Protein AF-A0A9P6WXH2-F1 (afdb_monomer)

pLDDT: mean 89.97, std 12.22, range [22.55, 98.75]

Structure (mmCIF, N/CA/C/O backbone):
data_AF-A0A9P6WXH2-F1
#
_entry.id   AF-A0A9P6WXH2-F1
#
loop_
_atom_site.group_PDB
_atom_site.id
_atom_site.type_symbol
_atom_site.label_atom_id
_atom_site.label_alt_id
_atom_site.label_comp_id
_atom_site.label_asym_id
_atom_site.label_entity_id
_atom_site.label_seq_id
_atom_site.pdbx_PDB_ins_code
_atom_site.Cartn_x
_atom_site.Cartn_y
_atom_site.Cartn_z
_atom_site.occupancy
_atom_site.B_iso_or_equiv
_atom_site.auth_seq_id
_atom_site.auth_comp_id
_atom_site.auth_asym_id
_atom_site.auth_atom_id
_atom_site.pdbx_PDB_model_num
ATOM 1 N N . MET A 1 1 ? 10.884 16.608 -4.562 1.00 63.69 1 MET A N 1
ATOM 2 C CA . MET A 1 1 ? 10.805 18.083 -4.634 1.00 63.69 1 MET A CA 1
ATOM 3 C C . MET A 1 1 ? 11.930 18.767 -3.864 1.00 63.69 1 MET A C 1
ATOM 5 O O . MET A 1 1 ? 12.340 19.828 -4.298 1.00 63.69 1 MET A O 1
ATOM 9 N N . ASP A 1 2 ? 12.508 18.170 -2.813 1.00 64.38 2 ASP A N 1
ATOM 10 C CA . ASP A 1 2 ? 13.521 18.822 -1.950 1.00 64.38 2 ASP A CA 1
ATOM 11 C C . ASP A 1 2 ? 14.829 19.263 -2.642 1.00 64.38 2 ASP A C 1
ATOM 13 O O . ASP A 1 2 ? 15.630 19.972 -2.047 1.00 64.38 2 ASP A O 1
ATOM 17 N N . LYS A 1 3 ? 15.060 18.859 -3.898 1.00 72.31 3 LYS A N 1
ATOM 18 C CA . LYS A 1 3 ? 16.196 19.318 -4.719 1.00 72.31 3 LYS A CA 1
ATOM 19 C C . LYS A 1 3 ? 15.863 20.528 -5.602 1.00 72.31 3 LYS A C 1
ATOM 21 O O . LYS A 1 3 ? 16.737 21.017 -6.312 1.00 72.31 3 LYS A O 1
ATOM 26 N N . TRP A 1 4 ? 14.610 20.982 -5.611 1.00 80.88 4 TRP A N 1
ATOM 27 C CA . TRP A 1 4 ? 14.184 22.122 -6.414 1.00 80.88 4 TRP A CA 1
ATOM 28 C C . TRP A 1 4 ? 14.569 23.417 -5.700 1.00 80.88 4 TRP A C 1
ATOM 30 O O . TRP A 1 4 ? 13.954 23.785 -4.700 1.00 80.88 4 TRP A O 1
ATOM 40 N N . LYS A 1 5 ? 15.613 24.089 -6.202 1.00 83.69 5 LYS A N 1
ATOM 41 C CA . LYS A 1 5 ? 16.224 25.270 -5.565 1.00 83.69 5 LYS A CA 1
ATOM 42 C C . LYS A 1 5 ? 15.228 26.391 -5.264 1.00 83.69 5 LYS A C 1
ATOM 44 O O . LYS A 1 5 ? 15.353 27.036 -4.234 1.00 83.69 5 LYS A O 1
ATOM 49 N N . VAL A 1 6 ? 14.185 26.535 -6.084 1.00 84.12 6 VAL A N 1
ATOM 50 C CA . VAL A 1 6 ? 13.096 27.510 -5.891 1.00 84.12 6 VAL A CA 1
ATOM 51 C C . VAL A 1 6 ? 12.465 27.419 -4.498 1.00 84.12 6 VAL A C 1
ATOM 53 O O . VAL A 1 6 ? 12.135 28.447 -3.912 1.00 84.12 6 VAL A O 1
ATOM 56 N N . LEU A 1 7 ? 12.340 26.211 -3.933 1.00 83.06 7 LEU A N 1
ATOM 57 C CA . LEU A 1 7 ? 11.794 26.034 -2.584 1.00 83.06 7 LEU A CA 1
ATOM 58 C C . LEU A 1 7 ? 12.705 26.620 -1.499 1.00 83.06 7 LEU A C 1
ATOM 60 O O . LEU A 1 7 ? 12.206 27.078 -0.477 1.00 83.06 7 LEU A O 1
ATOM 64 N N . ALA A 1 8 ? 14.022 26.598 -1.712 1.00 84.25 8 ALA A N 1
ATOM 65 C CA . ALA A 1 8 ? 15.001 27.161 -0.787 1.00 84.25 8 ALA A CA 1
ATOM 66 C C . ALA A 1 8 ? 15.174 28.673 -0.995 1.00 84.25 8 ALA A C 1
ATOM 68 O O . ALA A 1 8 ? 15.213 29.427 -0.026 1.00 84.25 8 ALA A O 1
ATOM 69 N N . ASP A 1 9 ? 15.230 29.112 -2.253 1.00 85.19 9 ASP A N 1
ATOM 70 C CA . ASP A 1 9 ? 15.485 30.507 -2.625 1.00 85.19 9 ASP A CA 1
ATOM 71 C C . ASP A 1 9 ? 14.237 31.394 -2.481 1.00 85.19 9 ASP A C 1
ATOM 73 O O . ASP A 1 9 ? 14.328 32.623 -2.478 1.00 85.19 9 ASP A O 1
ATOM 77 N N . GLY A 1 10 ? 13.050 30.790 -2.372 1.00 85.50 10 GLY A N 1
ATOM 78 C CA . GLY A 1 10 ? 11.788 31.507 -2.209 1.00 85.50 10 GLY A CA 1
ATOM 79 C C . GLY A 1 10 ? 11.237 32.117 -3.501 1.00 85.50 10 GLY A C 1
ATOM 80 O O . GLY A 1 10 ? 10.142 32.672 -3.478 1.00 85.50 10 GLY A O 1
ATOM 81 N N . LYS A 1 11 ? 11.975 32.041 -4.610 1.00 87.19 11 LYS A N 1
ATOM 82 C CA . LYS A 1 11 ? 11.585 32.534 -5.935 1.00 87.19 11 LYS A CA 1
ATOM 83 C C . LYS A 1 11 ? 12.395 31.844 -7.022 1.00 87.19 11 LYS A C 1
ATOM 85 O O . LYS A 1 11 ? 13.459 31.286 -6.758 1.00 87.19 11 LYS A O 1
ATOM 90 N N . PHE A 1 12 ? 11.905 31.907 -8.250 1.00 86.50 12 PHE A N 1
ATOM 91 C CA . PHE A 1 12 ? 12.663 31.489 -9.413 1.00 86.50 12 PHE A CA 1
ATOM 92 C C . PHE A 1 12 ? 13.693 32.561 -9.779 1.00 86.50 12 PHE A C 1
ATOM 94 O O . PHE A 1 12 ? 13.367 33.733 -9.963 1.00 86.50 12 PHE A O 1
ATOM 101 N N . ILE A 1 13 ? 14.956 32.155 -9.875 1.00 80.06 13 ILE A N 1
ATOM 102 C CA . ILE A 1 13 ? 16.053 33.010 -10.325 1.00 80.06 13 ILE A CA 1
ATOM 103 C C . ILE A 1 13 ? 16.561 32.408 -11.630 1.00 80.06 13 ILE A C 1
ATOM 105 O O . ILE A 1 13 ? 17.185 31.352 -11.626 1.00 80.06 13 ILE A O 1
ATOM 109 N N . SER A 1 14 ? 16.274 33.069 -12.753 1.00 70.19 14 SER A N 1
ATOM 110 C CA . SER A 1 14 ? 16.854 32.666 -14.033 1.00 70.19 14 SER A CA 1
ATOM 111 C C . SER A 1 14 ? 18.334 33.046 -14.071 1.00 70.19 14 SER A C 1
ATOM 113 O O . SER A 1 14 ? 18.669 34.227 -13.959 1.00 70.19 14 SER A O 1
ATOM 115 N N . ASP A 1 15 ? 19.207 32.072 -14.325 1.00 64.25 15 ASP A N 1
ATOM 116 C CA . ASP A 1 15 ? 20.638 32.302 -14.566 1.00 64.25 15 ASP A CA 1
ATOM 117 C C . ASP A 1 15 ? 20.914 33.064 -15.885 1.00 64.25 15 ASP A C 1
ATOM 119 O O . ASP A 1 15 ? 22.051 33.438 -16.159 1.00 64.25 15 ASP A O 1
ATOM 123 N N . ASN A 1 16 ? 19.896 33.317 -16.724 1.00 56.16 16 ASN A N 1
ATOM 124 C CA . ASN A 1 16 ? 20.048 34.035 -17.994 1.00 56.16 16 ASN A CA 1
ATOM 125 C C . ASN A 1 16 ? 18.786 34.829 -18.370 1.00 56.16 16 ASN A C 1
ATOM 127 O O . ASN A 1 16 ? 17.739 34.250 -18.667 1.00 56.16 16 ASN A O 1
ATOM 131 N N . LYS A 1 17 ? 18.891 36.164 -18.405 1.00 54.22 17 LYS A N 1
ATOM 132 C CA . LYS A 1 17 ? 17.772 37.078 -18.717 1.00 54.22 17 LYS A CA 1
ATOM 133 C C . LYS A 1 17 ? 17.359 37.101 -20.201 1.00 54.22 17 LYS A C 1
ATOM 135 O O . LYS A 1 17 ? 16.271 37.578 -20.495 1.00 54.22 17 LYS A O 1
ATOM 140 N N . ASP A 1 18 ? 18.165 36.531 -21.103 1.00 55.00 18 ASP A N 1
ATOM 141 C CA . ASP A 1 18 ? 18.006 36.662 -22.568 1.00 55.00 18 ASP A CA 1
ATOM 142 C C . ASP A 1 18 ? 17.501 35.396 -23.294 1.00 55.00 18 ASP A C 1
ATOM 144 O O . ASP A 1 18 ? 17.626 35.263 -24.514 1.00 55.00 18 ASP A O 1
ATOM 148 N N . LYS A 1 19 ? 16.931 34.424 -22.575 1.00 55.50 19 LYS A N 1
ATOM 149 C CA . LYS A 1 19 ? 16.445 33.175 -23.183 1.00 55.50 19 LYS A CA 1
ATOM 150 C C . LYS A 1 19 ? 15.173 33.400 -24.015 1.00 55.50 19 LYS A C 1
ATOM 152 O O . LYS A 1 19 ? 14.189 33.962 -23.536 1.00 55.50 19 LYS A O 1
ATOM 157 N N . LYS A 1 20 ? 15.172 32.914 -25.266 1.00 57.19 20 LYS A N 1
ATOM 158 C CA . LYS A 1 20 ? 13.963 32.834 -26.112 1.00 57.19 20 LYS A CA 1
ATOM 159 C C . LYS A 1 20 ? 12.905 31.966 -25.418 1.00 57.19 20 LYS A C 1
ATOM 161 O O . LYS A 1 20 ? 13.238 31.152 -24.562 1.00 57.19 20 LYS A O 1
ATOM 166 N N . LYS A 1 21 ? 11.635 32.072 -25.834 1.00 53.03 21 LYS A N 1
ATOM 167 C CA . LYS A 1 21 ? 10.510 31.291 -25.273 1.00 53.03 21 LYS A CA 1
ATOM 168 C C . LYS A 1 21 ? 10.791 29.774 -25.184 1.00 53.03 21 LYS A C 1
ATOM 170 O O . LYS A 1 21 ? 10.276 29.130 -24.282 1.00 53.03 21 LYS A O 1
ATOM 175 N N . LEU A 1 22 ? 11.642 29.246 -26.070 1.00 51.91 22 LEU A N 1
ATOM 176 C CA . LEU A 1 22 ? 12.053 27.840 -26.123 1.00 51.91 22 LEU A CA 1
ATOM 177 C C . LEU A 1 22 ? 13.120 27.420 -25.094 1.00 51.91 22 LEU A C 1
ATOM 179 O O . LEU A 1 22 ? 13.263 26.232 -24.853 1.00 51.91 22 LEU A O 1
ATOM 183 N N . ASP A 1 23 ? 13.869 28.340 -24.485 1.00 63.56 23 ASP A N 1
ATOM 184 C CA . ASP A 1 23 ? 14.981 27.989 -23.581 1.00 63.56 23 ASP A CA 1
ATOM 185 C C . ASP A 1 23 ? 14.606 28.106 -22.093 1.00 63.56 23 ASP A C 1
ATOM 187 O O . ASP A 1 23 ? 15.475 28.000 -21.215 1.00 63.56 23 ASP A O 1
ATOM 191 N N . LYS A 1 24 ? 13.323 28.356 -21.796 1.00 73.44 24 LYS A N 1
ATOM 192 C CA . LYS A 1 24 ? 12.801 28.463 -20.429 1.00 73.44 24 LYS A CA 1
ATOM 193 C C . LYS A 1 24 ? 12.973 27.143 -19.680 1.00 73.44 24 LYS A C 1
ATOM 195 O O . LYS A 1 24 ? 12.853 26.063 -20.251 1.00 73.44 24 LYS A O 1
ATOM 200 N N . GLU A 1 25 ? 13.249 27.237 -18.384 1.00 85.75 25 GLU A N 1
ATOM 201 C CA . GLU A 1 25 ? 13.273 26.054 -17.527 1.00 85.75 25 GLU A CA 1
ATOM 202 C C . GLU A 1 25 ? 11.856 25.480 -17.418 1.00 85.75 25 GLU A C 1
ATOM 204 O O . GLU A 1 25 ? 10.899 26.223 -17.194 1.00 85.75 25 GLU A O 1
ATOM 209 N N . LEU A 1 26 ? 11.722 24.167 -17.612 1.00 88.69 26 LEU A N 1
ATOM 210 C CA . LEU A 1 26 ? 10.452 23.452 -17.544 1.00 88.69 26 LEU A CA 1
ATOM 211 C C . LEU A 1 26 ? 10.415 22.575 -16.295 1.00 88.69 26 LEU A C 1
ATOM 213 O O . LEU A 1 26 ? 11.274 21.715 -16.108 1.00 88.69 26 LEU A O 1
ATOM 217 N N . VAL A 1 27 ? 9.371 22.738 -15.487 1.00 92.19 27 VAL A N 1
ATOM 218 C CA . VAL A 1 27 ? 9.072 21.854 -14.359 1.00 92.19 27 VAL A CA 1
ATOM 219 C C . VAL A 1 27 ? 7.810 21.052 -14.659 1.00 92.19 27 VAL A C 1
ATOM 221 O O . VAL A 1 27 ? 6.730 21.602 -14.867 1.00 92.19 27 VAL A O 1
ATOM 224 N N . VAL A 1 28 ? 7.940 19.726 -14.656 1.00 93.81 28 VAL A N 1
ATOM 225 C CA . VAL A 1 28 ? 6.807 18.803 -14.780 1.00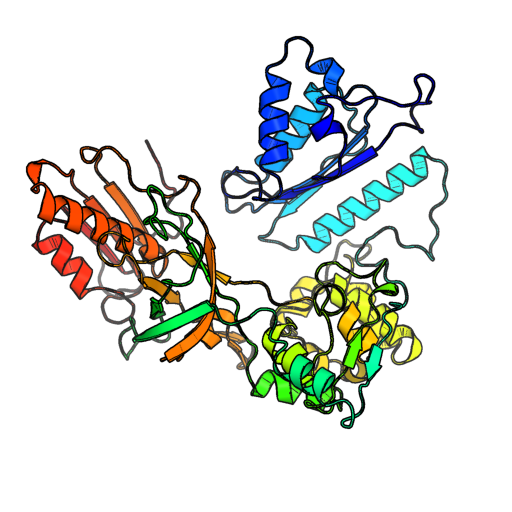 93.81 28 VAL A CA 1
ATOM 226 C C . VAL A 1 28 ? 6.462 18.257 -13.400 1.00 93.81 28 VAL A C 1
ATOM 228 O O . VAL A 1 28 ? 7.317 17.681 -12.726 1.00 93.81 28 VAL A O 1
ATOM 231 N N . ILE A 1 29 ? 5.210 18.424 -12.975 1.00 95.06 29 ILE A N 1
ATOM 232 C CA . ILE A 1 29 ? 4.739 17.990 -11.658 1.00 95.06 29 ILE A CA 1
ATOM 233 C C . ILE A 1 29 ? 3.719 16.871 -11.819 1.00 95.06 29 ILE A C 1
ATOM 235 O O . ILE A 1 29 ? 2.624 17.087 -12.324 1.00 95.06 29 ILE A O 1
ATOM 239 N N . CYS A 1 30 ? 4.063 15.684 -11.327 1.00 95.00 30 CYS A N 1
ATOM 240 C CA . CYS A 1 30 ? 3.118 14.586 -11.145 1.00 95.00 30 CYS A CA 1
ATOM 241 C C . CYS A 1 30 ? 2.781 14.492 -9.656 1.00 95.00 30 CYS A C 1
ATOM 243 O O . CYS A 1 30 ? 3.667 14.201 -8.850 1.00 95.00 30 CYS A O 1
ATOM 245 N N . THR A 1 31 ? 1.537 14.774 -9.269 1.00 96.12 31 THR A N 1
ATOM 246 C CA . THR A 1 31 ? 1.144 14.778 -7.852 1.00 96.12 31 THR A CA 1
ATOM 247 C C . THR A 1 31 ? -0.236 14.178 -7.633 1.00 96.12 31 THR A C 1
ATOM 249 O O . THR A 1 31 ? -1.100 14.251 -8.501 1.00 96.12 31 THR A O 1
ATOM 252 N N . ALA A 1 32 ? -0.431 13.558 -6.473 1.00 95.38 32 ALA A N 1
ATOM 253 C CA . ALA A 1 32 ? -1.692 12.946 -6.072 1.00 95.38 32 ALA A CA 1
ATOM 254 C C . ALA A 1 32 ? -2.468 13.845 -5.106 1.00 95.38 32 ALA A C 1
ATOM 256 O O . ALA A 1 32 ? -1.936 14.832 -4.606 1.00 95.38 32 ALA A O 1
ATOM 257 N N . THR A 1 33 ? -3.711 13.487 -4.798 1.00 93.44 33 THR A N 1
ATOM 258 C CA . THR A 1 33 ? -4.472 14.099 -3.701 1.00 93.44 33 THR A CA 1
ATOM 259 C C . THR A 1 33 ? -4.957 13.042 -2.710 1.00 93.44 33 THR A C 1
ATOM 261 O O . THR A 1 33 ? -5.355 11.948 -3.105 1.00 93.44 33 THR A O 1
ATOM 264 N N . TYR A 1 34 ? -4.924 13.376 -1.419 1.00 88.50 34 TYR A N 1
ATOM 265 C CA . TYR A 1 34 ? -5.387 12.531 -0.318 1.00 88.50 34 TYR A CA 1
ATOM 266 C C . TYR A 1 34 ? -6.392 13.326 0.512 1.00 88.50 34 TYR A C 1
ATOM 268 O O . TYR A 1 34 ? -6.006 14.239 1.230 1.00 88.50 34 TYR A O 1
ATOM 276 N N . ASN A 1 35 ? -7.692 13.034 0.396 1.00 84.12 35 ASN A N 1
ATOM 277 C CA . ASN A 1 35 ? -8.758 13.814 1.050 1.00 84.12 35 ASN A CA 1
ATOM 278 C C . ASN A 1 35 ? -8.672 15.331 0.777 1.00 84.12 35 ASN A C 1
ATOM 280 O O . ASN A 1 35 ? -8.994 16.149 1.631 1.00 84.12 35 ASN A O 1
ATOM 284 N N . GLY A 1 36 ? -8.223 15.716 -0.420 1.00 87.56 36 GLY A N 1
ATOM 285 C CA . GLY A 1 36 ? -8.014 17.115 -0.798 1.00 87.56 36 GLY A CA 1
ATOM 286 C C . GLY A 1 36 ? -6.659 17.702 -0.398 1.00 87.56 36 GLY A C 1
ATOM 287 O O . GLY A 1 36 ? -6.300 18.765 -0.900 1.00 87.56 36 GLY A O 1
ATOM 288 N N . GLN A 1 37 ? -5.893 16.990 0.429 1.00 90.31 37 GLN A N 1
ATOM 289 C CA . GLN A 1 37 ? -4.568 17.373 0.916 1.00 90.31 37 GLN A CA 1
ATOM 290 C C . GLN A 1 37 ? -3.447 16.851 -0.003 1.00 90.31 37 GLN A C 1
ATOM 292 O O . GLN A 1 37 ? -3.678 15.922 -0.797 1.00 90.31 37 GLN A O 1
ATOM 297 N N . PRO A 1 38 ? -2.234 17.430 0.080 1.00 93.62 38 PRO A N 1
ATOM 298 C CA . PRO A 1 38 ? -1.052 16.900 -0.593 1.00 93.62 38 PRO A CA 1
ATOM 299 C C . PRO A 1 38 ? -0.629 15.524 -0.045 1.00 93.62 38 PRO A C 1
ATOM 301 O O . PRO A 1 38 ? -0.921 15.187 1.105 1.00 93.62 38 PRO A O 1
ATOM 304 N N . PRO A 1 39 ? 0.119 14.720 -0.828 1.00 91.75 39 PRO A N 1
ATOM 305 C CA . PRO A 1 39 ? 0.898 13.619 -0.267 1.00 91.75 39 PRO A CA 1
ATOM 306 C C . PRO A 1 39 ? 1.939 14.143 0.731 1.00 91.75 39 PRO A C 1
ATOM 308 O O . PRO A 1 39 ? 2.455 15.245 0.554 1.00 91.75 39 PRO A O 1
ATOM 311 N N . ASP A 1 40 ? 2.334 13.312 1.702 1.00 87.12 40 ASP A N 1
ATOM 312 C CA . ASP A 1 40 ? 3.352 13.632 2.722 1.00 87.12 40 ASP A CA 1
ATOM 313 C C . ASP A 1 40 ? 4.623 14.250 2.104 1.00 87.12 40 ASP A C 1
ATOM 315 O O . ASP A 1 40 ? 5.147 15.258 2.567 1.00 87.12 40 ASP A O 1
ATOM 319 N N . SER A 1 41 ? 5.092 13.694 0.982 1.00 89.25 41 SER A N 1
ATOM 320 C CA . SER A 1 41 ? 6.286 14.170 0.271 1.00 89.25 41 SER A CA 1
ATOM 321 C C . SER A 1 41 ? 6.148 15.554 -0.382 1.00 89.25 41 SER A C 1
ATOM 323 O O . SER A 1 41 ? 7.143 16.084 -0.876 1.00 89.25 41 SER A O 1
ATOM 325 N N . ALA A 1 42 ? 4.938 16.112 -0.458 1.00 92.75 42 ALA A N 1
ATOM 326 C CA . ALA A 1 42 ? 4.645 17.405 -1.075 1.00 92.75 42 ALA A CA 1
ATOM 327 C C . ALA A 1 42 ? 4.139 18.459 -0.075 1.00 92.75 42 ALA A C 1
ATOM 329 O O . ALA A 1 42 ? 3.869 19.580 -0.489 1.00 92.75 42 ALA A O 1
ATOM 330 N N . GLU A 1 43 ? 4.066 18.162 1.225 1.00 90.38 43 GLU A N 1
ATOM 331 C CA . GLU A 1 43 ? 3.590 19.119 2.241 1.00 90.38 43 GLU A CA 1
ATOM 332 C C . GLU A 1 43 ? 4.407 20.410 2.276 1.00 90.38 43 GLU A C 1
ATOM 334 O O . GLU A 1 43 ? 3.854 21.504 2.314 1.00 90.38 43 GLU A O 1
ATOM 339 N N . LYS A 1 44 ? 5.739 20.302 2.202 1.00 91.56 44 LYS A N 1
ATOM 340 C CA . LYS A 1 44 ? 6.611 21.485 2.146 1.00 91.56 44 LYS A CA 1
ATOM 341 C C . LYS A 1 44 ? 6.327 22.345 0.918 1.00 91.56 44 LYS A C 1
ATOM 343 O O . LYS A 1 44 ? 6.438 23.563 0.985 1.00 91.56 44 LYS A O 1
ATOM 348 N N . PHE A 1 45 ? 5.995 21.708 -0.204 1.00 94.56 45 PHE A N 1
ATOM 349 C CA . PHE A 1 45 ? 5.657 22.418 -1.430 1.00 94.56 45 PHE A CA 1
ATOM 350 C C . PHE A 1 45 ? 4.283 23.082 -1.325 1.00 94.56 45 PHE A C 1
ATOM 352 O O . PHE A 1 45 ? 4.142 24.232 -1.719 1.00 94.56 45 PHE A O 1
ATOM 359 N N . ASP A 1 46 ? 3.303 22.405 -0.733 1.00 95.12 46 ASP A N 1
ATOM 360 C CA . ASP A 1 46 ? 1.988 22.983 -0.461 1.00 95.12 46 ASP A CA 1
ATOM 361 C C . ASP A 1 46 ? 2.085 24.221 0.447 1.00 95.12 46 ASP A C 1
ATOM 363 O O . ASP A 1 46 ? 1.601 25.295 0.096 1.00 95.12 46 ASP A O 1
ATOM 367 N N . ALA A 1 47 ? 2.834 24.111 1.549 1.00 93.88 47 ALA A N 1
ATOM 368 C CA . ALA A 1 47 ? 3.102 25.228 2.452 1.00 93.88 47 ALA A CA 1
ATOM 369 C C . ALA A 1 47 ? 3.853 26.380 1.762 1.00 93.88 47 ALA A C 1
ATOM 371 O O . ALA A 1 47 ? 3.591 27.550 2.045 1.00 93.88 47 ALA A O 1
ATOM 372 N N . PHE A 1 48 ? 4.776 26.064 0.845 1.00 94.56 48 PHE A N 1
ATOM 373 C CA . PHE A 1 48 ? 5.436 27.063 0.009 1.00 94.56 48 PHE A CA 1
ATOM 374 C C . PHE A 1 48 ? 4.420 27.809 -0.862 1.00 94.56 48 PHE A C 1
ATOM 376 O O . PHE A 1 48 ? 4.410 29.037 -0.830 1.00 94.56 48 PHE A O 1
ATOM 383 N N . LEU A 1 49 ? 3.541 27.100 -1.581 1.00 95.69 49 LEU A N 1
ATOM 384 C CA . LEU A 1 49 ? 2.506 27.729 -2.409 1.00 95.69 49 LEU A CA 1
ATOM 385 C C . LEU A 1 49 ? 1.618 28.655 -1.565 1.00 95.69 49 LEU A C 1
ATOM 387 O O . LEU A 1 49 ? 1.471 29.826 -1.904 1.00 95.69 49 LEU A O 1
ATOM 391 N N . ASP A 1 50 ? 1.125 28.181 -0.418 1.00 95.44 50 ASP A N 1
ATOM 392 C CA . ASP A 1 50 ? 0.277 28.978 0.482 1.00 95.44 50 ASP A CA 1
ATOM 393 C C . ASP A 1 50 ? 0.998 30.192 1.076 1.00 95.44 50 ASP A C 1
ATOM 395 O O . ASP A 1 50 ? 0.396 31.240 1.321 1.00 95.44 50 ASP A O 1
ATOM 399 N N . SER A 1 51 ? 2.295 30.070 1.361 1.00 95.50 51 SER A N 1
ATOM 400 C CA . SER A 1 51 ? 3.104 31.202 1.808 1.00 95.50 51 SER A CA 1
ATOM 401 C C . SER A 1 51 ? 3.272 32.231 0.696 1.00 95.50 51 SER A C 1
ATOM 403 O O . SER A 1 51 ? 3.107 33.418 0.954 1.00 95.50 51 SER A O 1
ATOM 405 N N . LYS A 1 52 ? 3.590 31.788 -0.525 1.00 95.06 52 LYS A N 1
ATOM 406 C CA . LYS A 1 52 ? 3.909 32.676 -1.647 1.00 95.06 52 LYS A CA 1
ATOM 407 C C . LYS A 1 52 ? 2.694 33.384 -2.218 1.00 95.06 52 LYS A C 1
ATOM 409 O O . LYS A 1 52 ? 2.790 34.562 -2.530 1.00 95.06 52 LYS A O 1
ATOM 414 N N . MET A 1 53 ? 1.537 32.729 -2.232 1.00 95.12 53 MET A N 1
ATOM 415 C CA . MET A 1 53 ? 0.268 33.347 -2.628 1.00 95.12 53 MET A CA 1
ATOM 416 C C . MET A 1 53 ? -0.166 34.518 -1.731 1.00 95.12 53 MET A C 1
ATOM 418 O O . MET A 1 53 ? -1.047 35.282 -2.111 1.00 95.12 53 MET A O 1
ATOM 422 N N . ARG A 1 54 ? 0.420 34.665 -0.535 1.00 95.94 54 ARG A N 1
ATOM 423 C CA . ARG A 1 54 ? 0.129 35.767 0.396 1.00 95.94 54 ARG A CA 1
ATOM 424 C C . ARG A 1 54 ? 1.065 36.969 0.242 1.00 95.94 54 ARG A C 1
ATOM 426 O O . ARG A 1 54 ? 0.899 37.938 0.976 1.00 95.94 54 ARG A O 1
ATOM 433 N N . GLU A 1 55 ? 2.053 36.905 -0.648 1.00 94.69 55 GLU A N 1
ATOM 434 C CA . GLU A 1 55 ? 2.993 38.004 -0.887 1.00 94.69 55 GLU A CA 1
ATOM 435 C C . GLU A 1 55 ? 2.400 39.033 -1.872 1.00 94.69 55 GLU A C 1
ATOM 437 O O . GLU A 1 55 ? 1.689 38.674 -2.812 1.00 94.69 55 GLU A O 1
ATOM 442 N N . ASP A 1 56 ? 2.693 40.323 -1.675 1.00 89.88 56 ASP A N 1
ATOM 443 C CA . ASP A 1 56 ? 2.114 41.408 -2.490 1.00 89.88 56 ASP A CA 1
ATOM 444 C C . ASP A 1 56 ? 2.553 41.355 -3.969 1.00 89.88 56 ASP A C 1
ATOM 446 O O . ASP A 1 56 ? 1.788 41.732 -4.850 1.00 89.88 56 ASP A O 1
ATOM 450 N N . ASP A 1 57 ? 3.763 40.854 -4.247 1.00 90.19 57 ASP A N 1
ATOM 451 C CA . ASP A 1 57 ? 4.360 40.731 -5.593 1.00 90.19 57 ASP A CA 1
ATOM 452 C C . ASP A 1 57 ? 4.425 39.262 -6.060 1.00 90.19 57 ASP A C 1
ATOM 454 O O . ASP A 1 57 ? 5.382 38.812 -6.697 1.00 90.19 57 ASP A O 1
ATOM 458 N N . HIS A 1 58 ? 3.429 38.461 -5.666 1.00 92.31 58 HIS A N 1
ATOM 459 C CA . HIS A 1 58 ? 3.459 37.013 -5.871 1.00 92.31 58 HIS A CA 1
ATOM 460 C C . HIS A 1 58 ? 3.495 36.606 -7.351 1.00 92.31 58 HIS A C 1
ATOM 462 O O . HIS A 1 58 ? 4.138 35.615 -7.695 1.00 92.31 58 HIS A O 1
ATOM 468 N N . GLU A 1 59 ? 2.891 37.405 -8.231 1.00 93.44 59 GLU A N 1
ATOM 469 C CA . GLU A 1 59 ? 2.860 37.206 -9.686 1.00 93.44 59 GLU A CA 1
ATOM 470 C C . GLU A 1 59 ? 4.240 37.216 -10.358 1.00 93.44 59 GLU A C 1
ATOM 472 O O . GLU A 1 59 ? 4.370 36.766 -11.494 1.00 93.44 59 GLU A O 1
ATOM 477 N N . ASN A 1 60 ? 5.281 37.689 -9.666 1.00 90.94 60 ASN A N 1
ATOM 478 C CA . ASN A 1 60 ? 6.649 37.718 -10.177 1.00 90.94 60 ASN A CA 1
ATOM 479 C C . ASN A 1 60 ? 7.561 36.636 -9.581 1.00 90.94 60 ASN A C 1
ATOM 481 O O . ASN A 1 60 ? 8.732 36.533 -9.962 1.00 90.94 60 ASN A O 1
ATOM 485 N N . ILE A 1 61 ? 7.047 35.799 -8.674 1.00 92.38 61 ILE A N 1
ATOM 486 C CA . ILE A 1 61 ? 7.847 34.807 -7.942 1.00 92.38 61 ILE A CA 1
ATOM 487 C C . ILE A 1 61 ? 8.387 33.718 -8.870 1.00 92.38 61 ILE A C 1
ATOM 489 O O . ILE A 1 61 ? 9.523 33.280 -8.686 1.00 92.38 61 ILE A O 1
ATOM 493 N N . LEU A 1 62 ? 7.605 33.271 -9.854 1.00 93.19 62 LEU A N 1
ATOM 494 C CA . LEU A 1 62 ? 7.954 32.188 -10.781 1.00 93.19 62 LEU A CA 1
ATOM 495 C C . LEU A 1 62 ? 8.064 32.655 -12.240 1.00 93.19 62 LEU A C 1
ATOM 497 O O . LEU A 1 62 ? 8.098 31.830 -13.157 1.00 93.19 62 LEU A O 1
ATOM 501 N N . THR A 1 63 ? 8.164 33.964 -12.475 1.00 91.00 63 THR A N 1
ATOM 502 C CA . THR A 1 63 ? 8.302 34.527 -13.823 1.00 91.00 63 THR A CA 1
ATOM 503 C C . THR A 1 63 ? 9.515 33.955 -14.551 1.00 91.00 63 THR A C 1
ATOM 505 O O . THR A 1 63 ? 10.644 33.998 -14.070 1.00 91.00 63 THR A O 1
ATOM 508 N N . GLY A 1 64 ? 9.284 33.444 -15.762 1.00 86.38 64 GLY A N 1
ATOM 509 C CA . GLY A 1 64 ? 10.315 32.811 -16.592 1.00 86.38 64 GLY A CA 1
ATOM 510 C C . GLY A 1 64 ? 10.365 31.285 -16.479 1.00 86.38 64 GLY A C 1
ATOM 511 O O . GLY A 1 64 ? 11.018 30.649 -17.307 1.00 86.38 64 GLY A O 1
ATOM 512 N N . LEU A 1 65 ? 9.626 30.701 -15.534 1.00 91.19 65 LEU A N 1
ATOM 513 C CA . LEU A 1 65 ? 9.415 29.262 -15.432 1.00 91.19 65 LEU A CA 1
ATOM 514 C C . LEU A 1 65 ? 8.299 28.812 -16.383 1.00 91.19 65 LEU A C 1
ATOM 516 O O . LEU A 1 65 ? 7.286 29.495 -16.532 1.00 91.19 65 LEU A O 1
ATOM 520 N N . SER A 1 66 ? 8.465 27.650 -17.007 1.00 92.50 66 SER A N 1
ATOM 521 C CA . SER A 1 66 ? 7.386 26.931 -17.686 1.00 92.50 66 SER A CA 1
ATOM 522 C C . SER A 1 66 ? 6.981 25.704 -16.877 1.00 92.50 66 SER A C 1
ATOM 524 O O . SER A 1 66 ? 7.826 25.083 -16.228 1.00 92.50 66 SER A O 1
ATOM 526 N N . TYR A 1 67 ? 5.705 25.323 -16.910 1.00 95.12 67 TYR A N 1
ATOM 527 C CA . TYR A 1 67 ? 5.236 24.165 -16.151 1.00 95.12 67 TYR A CA 1
ATOM 528 C C . TYR A 1 67 ? 4.204 23.304 -16.885 1.00 95.12 67 TYR A C 1
ATOM 530 O O . TYR A 1 67 ? 3.493 23.763 -17.781 1.00 95.12 67 TYR A O 1
ATOM 538 N N . ALA A 1 68 ? 4.113 22.043 -16.463 1.00 96.75 68 ALA A N 1
ATOM 539 C CA . ALA A 1 68 ? 3.045 21.113 -16.820 1.00 96.75 68 ALA A CA 1
ATOM 540 C C . ALA A 1 68 ? 2.683 20.250 -15.600 1.00 96.75 68 ALA A C 1
ATOM 542 O O . ALA A 1 68 ? 3.559 19.907 -14.802 1.00 96.75 68 ALA A O 1
ATOM 543 N N . VAL A 1 69 ? 1.403 19.900 -15.443 1.00 97.81 69 VAL A N 1
ATOM 544 C CA . VAL A 1 69 ? 0.912 19.124 -14.290 1.00 97.81 69 VAL A CA 1
ATOM 545 C C . VAL A 1 69 ? 0.175 17.877 -14.759 1.00 97.81 69 VAL A C 1
ATOM 547 O O . VAL A 1 69 ? -0.696 17.957 -15.620 1.00 97.81 69 VAL A O 1
ATOM 550 N N . PHE A 1 70 ? 0.470 16.735 -14.147 1.00 97.88 70 PHE A N 1
ATOM 551 C CA . PHE A 1 70 ? -0.363 15.541 -14.223 1.00 97.88 70 PHE A CA 1
ATOM 552 C C . PHE A 1 70 ? -0.869 15.188 -12.823 1.00 97.88 70 PHE A C 1
ATOM 554 O O . PHE A 1 70 ? -0.087 14.975 -11.893 1.00 97.88 70 PHE A O 1
ATOM 561 N N . GLY A 1 71 ? -2.186 15.164 -12.659 1.00 97.44 71 GLY A N 1
ATOM 562 C CA . GLY A 1 71 ? -2.831 14.929 -11.378 1.00 97.44 71 GLY A CA 1
ATOM 563 C C . GLY A 1 71 ? -3.312 13.491 -11.211 1.00 97.44 71 GLY A C 1
ATOM 564 O O . GLY A 1 71 ? -3.925 12.927 -12.114 1.00 97.44 71 GLY A O 1
ATOM 565 N N . LEU A 1 72 ? -3.079 12.898 -10.041 1.00 96.69 72 LEU A N 1
ATOM 566 C CA . LEU A 1 72 ? -3.577 11.572 -9.675 1.00 96.69 72 LEU A CA 1
ATOM 567 C C . LEU A 1 72 ? -4.726 11.729 -8.666 1.00 96.69 72 LEU A C 1
ATOM 569 O O . LEU A 1 72 ? -4.524 12.195 -7.541 1.00 96.69 72 LEU A O 1
ATOM 573 N N . GLY A 1 73 ? -5.935 11.334 -9.062 1.00 94.94 73 GLY A N 1
ATOM 574 C CA . GLY A 1 73 ? -7.146 11.446 -8.252 1.00 94.94 73 GLY A CA 1
ATOM 575 C C . GLY A 1 73 ? -8.018 10.195 -8.320 1.00 94.94 73 GLY A C 1
ATOM 576 O O . GLY A 1 73 ? -7.666 9.195 -8.940 1.00 94.94 73 GLY A O 1
ATOM 577 N N . ASN A 1 74 ? -9.172 10.244 -7.658 1.00 92.31 74 ASN A N 1
ATOM 578 C CA . ASN A 1 74 ? -10.185 9.191 -7.712 1.00 92.31 74 ASN A CA 1
ATOM 579 C C . ASN A 1 74 ? -11.587 9.825 -7.689 1.00 92.31 74 ASN A C 1
ATOM 581 O O . ASN A 1 74 ? -11.910 10.548 -6.743 1.00 92.31 74 ASN A O 1
ATOM 585 N N . LYS A 1 75 ? -12.403 9.587 -8.727 1.00 92.56 75 LYS A N 1
ATOM 586 C CA . LYS A 1 75 ? -13.726 10.231 -8.885 1.00 92.56 75 LYS A CA 1
ATOM 587 C C . LYS A 1 75 ? -14.761 9.821 -7.839 1.00 92.56 75 LYS A C 1
ATOM 589 O O . LYS A 1 75 ? -15.763 10.514 -7.680 1.00 92.56 75 LYS A O 1
ATOM 594 N N . ASN A 1 76 ? -14.500 8.759 -7.081 1.00 88.00 76 ASN A N 1
ATOM 595 C CA . ASN A 1 76 ? -15.335 8.380 -5.943 1.00 88.00 76 ASN A CA 1
ATOM 596 C C . ASN A 1 76 ? -15.242 9.382 -4.775 1.00 88.00 76 ASN A C 1
ATOM 598 O O . ASN A 1 76 ? -16.034 9.307 -3.837 1.00 88.00 76 ASN A O 1
ATOM 602 N N . TRP A 1 77 ? -14.303 10.334 -4.823 1.00 84.94 77 TRP A N 1
ATOM 603 C CA . TRP A 1 77 ? -14.101 11.353 -3.797 1.00 84.94 77 TRP A CA 1
ATOM 604 C C . TRP A 1 77 ? -14.522 12.737 -4.293 1.00 84.94 77 TRP A C 1
ATOM 606 O O . TRP A 1 77 ? -14.186 13.145 -5.403 1.00 84.94 77 TRP A O 1
ATOM 616 N N . ARG A 1 78 ? -15.190 13.518 -3.431 1.00 88.31 78 ARG A N 1
ATOM 617 C CA . ARG A 1 78 ? -15.549 14.924 -3.726 1.00 88.31 78 ARG A CA 1
ATOM 618 C C . ARG A 1 78 ? -14.328 15.812 -3.974 1.00 88.31 78 ARG A C 1
ATOM 620 O O . ARG A 1 78 ? -14.435 16.833 -4.637 1.00 88.31 78 ARG A O 1
ATOM 627 N N . THR A 1 79 ? -13.180 15.409 -3.448 1.00 90.75 79 THR A N 1
ATOM 628 C CA . THR A 1 79 ? -11.888 16.084 -3.581 1.00 90.75 79 THR A CA 1
ATOM 629 C C . THR A 1 79 ? -11.081 15.587 -4.787 1.00 90.75 79 THR A C 1
ATOM 631 O O . THR A 1 79 ? -9.856 15.713 -4.803 1.00 90.75 79 THR A O 1
ATOM 634 N N . TYR A 1 80 ? -11.742 15.015 -5.804 1.00 95.38 80 TYR A N 1
ATOM 635 C CA . TYR A 1 80 ? -11.112 14.588 -7.056 1.00 95.38 80 TYR A CA 1
ATOM 636 C C . TYR A 1 80 ? -10.224 15.701 -7.637 1.00 95.38 80 TYR A C 1
ATOM 638 O O . TYR A 1 80 ? -10.689 16.812 -7.876 1.00 95.38 80 TYR A O 1
ATOM 646 N N . GLN A 1 81 ? -8.936 15.393 -7.829 1.00 96.44 81 GLN A N 1
ATOM 647 C CA . GLN A 1 81 ? -7.908 16.298 -8.367 1.00 96.44 81 GLN A CA 1
ATOM 648 C C . GLN A 1 81 ? -7.657 17.593 -7.569 1.00 96.44 81 GLN A C 1
ATOM 650 O O . GLN A 1 81 ? -6.928 18.459 -8.044 1.00 96.44 81 GLN A O 1
ATOM 655 N N . HIS A 1 82 ? -8.171 17.730 -6.341 1.00 96.88 82 HIS A N 1
ATOM 656 C CA . HIS A 1 82 ? -8.122 18.991 -5.589 1.00 96.88 82 HIS A CA 1
ATOM 657 C C . HIS A 1 82 ? -6.700 19.563 -5.425 1.00 96.88 82 HIS A C 1
ATOM 659 O O . HIS A 1 82 ? -6.454 20.709 -5.794 1.00 96.88 82 HIS A O 1
ATOM 665 N N . PHE A 1 83 ? -5.737 18.768 -4.936 1.00 97.31 83 PHE A N 1
ATOM 666 C CA . PHE A 1 83 ? -4.354 19.245 -4.785 1.00 97.31 83 PHE A CA 1
ATOM 667 C C . PHE A 1 83 ? -3.641 19.508 -6.133 1.00 97.31 83 PHE A C 1
ATOM 669 O O . PHE A 1 83 ? -3.065 20.583 -6.287 1.00 97.31 83 PHE A O 1
ATOM 676 N N . PRO A 1 84 ? -3.697 18.618 -7.146 1.00 97.81 84 PRO A N 1
ATOM 677 C CA . PRO A 1 84 ? -3.183 18.922 -8.488 1.00 97.81 84 PRO A CA 1
ATOM 678 C C . PRO A 1 84 ? -3.755 20.204 -9.112 1.00 97.81 84 PRO A C 1
ATOM 680 O O . PRO A 1 84 ? -3.014 20.972 -9.730 1.00 97.81 84 PRO A O 1
ATOM 683 N N . ILE A 1 85 ? -5.055 20.458 -8.924 1.00 97.81 85 ILE A N 1
ATOM 684 C CA . ILE A 1 85 ? -5.721 21.687 -9.372 1.00 97.81 85 ILE A CA 1
ATOM 685 C C . ILE A 1 85 ? -5.140 22.898 -8.638 1.00 97.81 85 ILE A C 1
ATOM 687 O O . ILE A 1 85 ? -4.719 23.839 -9.312 1.00 97.81 85 ILE A O 1
ATOM 691 N N . LYS A 1 86 ? -5.027 22.840 -7.299 1.00 97.69 86 LYS A N 1
ATOM 692 C CA . LYS A 1 86 ? -4.376 23.884 -6.485 1.00 97.69 86 LYS A CA 1
ATOM 693 C C . LYS A 1 86 ? -2.975 24.196 -7.012 1.00 97.69 86 LYS A C 1
ATOM 695 O O . LYS A 1 86 ? -2.679 25.345 -7.313 1.00 97.69 86 LYS A O 1
ATOM 700 N N . VAL A 1 87 ? -2.137 23.176 -7.216 1.00 97.62 87 VAL A N 1
ATOM 701 C CA . VAL A 1 87 ? -0.777 23.340 -7.759 1.00 97.62 87 VAL A CA 1
ATOM 702 C C . VAL A 1 87 ? -0.803 24.041 -9.117 1.00 97.62 87 VAL A C 1
ATOM 704 O O . VAL A 1 87 ? -0.076 25.007 -9.333 1.00 97.62 87 VAL A O 1
ATOM 707 N N . SER A 1 88 ? -1.649 23.578 -10.039 1.00 97.44 88 SER A N 1
ATOM 708 C CA . SER A 1 88 ? -1.738 24.156 -11.380 1.00 97.44 88 SER A CA 1
ATOM 709 C C . SER A 1 88 ? -2.226 25.610 -11.377 1.00 97.44 88 SER A C 1
ATOM 711 O O . SER A 1 88 ? -1.835 26.361 -12.274 1.00 97.44 88 SER A O 1
ATOM 713 N N . GLN A 1 89 ? -3.096 25.988 -10.438 1.00 97.44 89 GLN A N 1
ATOM 714 C CA . GLN A 1 89 ? -3.600 27.354 -10.269 1.00 97.44 89 GLN A CA 1
ATOM 715 C C . GLN A 1 89 ? -2.534 28.252 -9.644 1.00 97.44 89 GLN A C 1
ATOM 717 O O . GLN A 1 89 ? -2.125 29.218 -10.282 1.00 97.44 89 GLN A O 1
ATOM 722 N N . CYS A 1 90 ? -1.990 27.865 -8.485 1.00 97.56 90 CYS A N 1
ATOM 723 C CA . CYS A 1 90 ? -0.972 28.647 -7.790 1.00 97.56 90 CYS A CA 1
ATOM 724 C C . CYS A 1 90 ? 0.267 28.881 -8.662 1.00 97.56 90 CYS A C 1
ATOM 726 O O . CYS A 1 90 ? 0.766 29.992 -8.705 1.00 97.56 90 CYS A O 1
ATOM 728 N N . LEU A 1 91 ? 0.755 27.891 -9.423 1.00 96.69 91 LEU A N 1
ATOM 729 C CA . LEU A 1 91 ? 1.895 28.124 -10.324 1.00 96.69 91 LEU A CA 1
ATOM 730 C C . LEU A 1 91 ? 1.610 29.202 -11.378 1.00 96.69 91 LEU A C 1
ATOM 732 O O . LEU A 1 91 ? 2.493 30.000 -11.680 1.00 96.69 91 LEU A O 1
ATOM 736 N N . SER A 1 92 ? 0.389 29.226 -11.918 1.00 96.62 92 SER A N 1
ATOM 737 C CA . SER A 1 92 ? -0.024 30.239 -12.892 1.00 96.62 92 SER A CA 1
ATOM 738 C C . SER A 1 92 ? -0.126 31.621 -12.252 1.00 96.62 92 SER A C 1
ATOM 740 O O . SER A 1 92 ? 0.322 32.595 -12.846 1.00 96.62 92 SER A O 1
ATOM 742 N N . GLU A 1 93 ? -0.718 31.704 -11.059 1.00 97.19 93 GLU A N 1
ATOM 743 C CA . GLU A 1 93 ? -0.888 32.954 -10.306 1.00 97.19 93 GLU A CA 1
ATOM 744 C C . GLU A 1 93 ? 0.450 33.502 -9.800 1.00 97.19 93 GLU A C 1
ATOM 746 O O . GLU A 1 93 ? 0.630 34.709 -9.734 1.00 97.19 93 GLU A O 1
ATOM 751 N N . LEU A 1 94 ? 1.427 32.630 -9.541 1.00 96.75 94 LEU A N 1
ATOM 752 C CA . LEU A 1 94 ? 2.797 33.001 -9.188 1.00 96.75 94 LEU A CA 1
ATOM 753 C C . LEU A 1 94 ? 3.664 33.415 -10.399 1.00 96.75 94 LEU A C 1
ATOM 755 O O . LEU A 1 94 ? 4.867 33.621 -10.241 1.00 96.75 94 LEU A O 1
ATOM 759 N N . GLY A 1 95 ? 3.100 33.489 -11.611 1.00 94.38 95 GLY A N 1
ATOM 760 C CA . GLY A 1 95 ? 3.789 33.982 -12.814 1.00 94.38 95 GLY A CA 1
ATOM 761 C C . GLY A 1 95 ? 4.441 32.927 -13.714 1.00 94.38 95 GLY A C 1
ATOM 762 O O . GLY A 1 95 ? 5.075 33.284 -14.713 1.00 94.38 95 GLY A O 1
ATOM 763 N N . ALA A 1 96 ? 4.308 31.631 -13.410 1.00 94.75 96 ALA A N 1
ATOM 764 C CA . ALA A 1 96 ? 4.814 30.579 -14.294 1.00 94.75 96 ALA A CA 1
ATOM 765 C C . ALA A 1 96 ? 3.917 30.412 -15.536 1.00 94.75 96 ALA A C 1
ATOM 767 O O . ALA A 1 96 ? 2.690 30.480 -15.465 1.00 94.75 96 ALA A O 1
ATOM 768 N N . GLU A 1 97 ? 4.519 30.120 -16.690 1.00 93.81 97 GLU A N 1
ATOM 769 C CA . GLU A 1 97 ? 3.789 29.892 -17.940 1.00 93.81 97 GLU A CA 1
ATOM 770 C C . GLU A 1 97 ? 3.392 28.417 -18.078 1.00 93.81 97 GLU A C 1
ATOM 772 O O . GLU A 1 97 ? 4.236 27.518 -18.053 1.00 93.81 97 GLU A O 1
ATOM 777 N N . ARG A 1 98 ? 2.099 28.139 -18.266 1.00 94.75 98 ARG A N 1
ATOM 778 C CA . ARG A 1 98 ? 1.642 26.776 -18.547 1.00 94.75 98 ARG A CA 1
ATOM 779 C C . ARG A 1 98 ? 2.061 26.372 -19.958 1.00 94.75 98 ARG A C 1
ATOM 781 O O . ARG A 1 98 ? 1.534 26.903 -20.931 1.00 94.75 98 ARG A O 1
ATOM 788 N N . LEU A 1 99 ? 2.967 25.403 -20.061 1.00 93.12 99 LEU A N 1
ATOM 789 C CA . LEU A 1 99 ? 3.459 24.897 -21.343 1.00 93.12 99 LEU A CA 1
ATOM 790 C C . LEU A 1 99 ? 2.487 23.903 -21.980 1.00 93.12 99 LEU A C 1
ATOM 792 O O . LEU A 1 99 ? 2.336 23.874 -23.194 1.00 93.12 99 LEU A O 1
ATOM 796 N N . PHE A 1 100 ? 1.842 23.072 -21.162 1.00 94.94 100 PHE A N 1
ATOM 797 C CA . PHE A 1 100 ? 0.966 22.007 -21.636 1.00 94.94 100 PHE A CA 1
ATOM 798 C C . PHE A 1 100 ? -0.258 21.849 -20.734 1.00 94.94 100 PHE A C 1
ATOM 800 O O . PHE A 1 100 ? -0.211 22.161 -19.541 1.00 94.94 100 PHE A O 1
ATOM 807 N N . ALA A 1 101 ? -1.366 21.379 -21.311 1.00 95.06 101 ALA A N 1
ATOM 808 C CA . ALA A 1 101 ? -2.606 21.176 -20.575 1.00 95.06 101 ALA A CA 1
ATOM 809 C C . ALA A 1 101 ? -2.424 20.151 -19.447 1.00 95.06 101 ALA A C 1
ATOM 811 O O . ALA A 1 101 ? -1.730 19.142 -19.607 1.00 95.06 101 ALA A O 1
ATOM 812 N N . SER A 1 102 ? -3.065 20.411 -18.308 1.00 95.62 102 SER A N 1
ATOM 813 C CA . SER A 1 102 ? -3.006 19.505 -17.166 1.00 95.62 102 SER A CA 1
ATOM 814 C C . SER A 1 102 ? -3.672 18.170 -17.506 1.00 95.62 102 SER A C 1
ATOM 816 O O . SER A 1 102 ? -4.733 18.146 -18.128 1.00 95.62 102 SER A O 1
ATOM 818 N N . GLY A 1 103 ? -3.042 17.066 -17.115 1.00 96.12 103 GLY A N 1
ATOM 819 C CA . GLY A 1 103 ? -3.609 15.724 -17.249 1.00 96.12 103 GLY A CA 1
ATOM 820 C C . GLY A 1 103 ? -4.289 15.261 -15.965 1.00 96.12 103 GLY A C 1
ATOM 821 O O . GLY A 1 103 ? -3.917 15.691 -14.873 1.00 96.12 103 GLY A O 1
ATOM 822 N N . GLU A 1 104 ? -5.259 14.359 -16.098 1.00 96.06 104 GLU A N 1
ATOM 823 C CA . GLU A 1 104 ? -6.002 13.792 -14.973 1.00 96.06 104 GLU A CA 1
ATOM 824 C C . GLU A 1 104 ? -6.028 12.261 -15.045 1.00 96.06 104 GLU A C 1
ATOM 826 O O . GLU A 1 104 ? -6.637 11.672 -15.937 1.00 96.06 104 GLU A O 1
ATOM 831 N N . GLY A 1 105 ? -5.395 11.613 -14.073 1.00 95.12 105 GLY A N 1
ATOM 832 C CA . GLY A 1 105 ? -5.518 10.186 -13.812 1.00 95.12 105 GLY A CA 1
ATOM 833 C C . GLY A 1 105 ? -6.638 9.884 -12.814 1.00 95.12 105 GLY A C 1
ATOM 834 O O . GLY A 1 105 ? -6.740 10.535 -11.772 1.00 95.12 105 GLY A O 1
ATOM 835 N N . ASP A 1 106 ? -7.452 8.870 -13.108 1.00 93.00 106 ASP A N 1
ATOM 836 C CA . ASP A 1 106 ? -8.525 8.384 -12.235 1.00 93.00 106 ASP A CA 1
ATOM 837 C C . ASP A 1 106 ? -8.213 6.966 -11.751 1.00 93.00 106 ASP A C 1
ATOM 839 O O . ASP A 1 106 ? -8.189 6.027 -12.542 1.00 93.00 106 ASP A O 1
ATOM 843 N N . ASN A 1 107 ? -7.981 6.807 -10.447 1.00 88.94 107 ASN A N 1
ATOM 844 C CA . ASN A 1 107 ? -7.640 5.527 -9.824 1.00 88.94 107 ASN A CA 1
ATOM 845 C C . ASN A 1 107 ? -8.786 4.504 -9.846 1.00 88.94 107 ASN A C 1
ATOM 847 O O . ASN A 1 107 ? -8.555 3.335 -9.557 1.00 88.94 107 ASN A O 1
ATOM 851 N N . ASP A 1 108 ? -10.023 4.928 -10.111 1.00 87.00 108 ASP A N 1
ATOM 852 C CA . ASP A 1 108 ? -11.139 3.995 -10.324 1.00 87.00 108 ASP A CA 1
ATOM 853 C C . ASP A 1 108 ? -11.067 3.313 -11.705 1.00 87.00 108 ASP A C 1
ATOM 855 O O . ASP A 1 108 ? -11.714 2.298 -11.956 1.00 87.00 108 ASP A O 1
ATOM 859 N N . LYS A 1 109 ? -10.248 3.866 -12.606 1.00 86.94 109 LYS A N 1
ATOM 860 C CA . LYS A 1 109 ? -10.005 3.380 -13.964 1.00 86.94 109 LYS A CA 1
ATOM 861 C C . LYS A 1 109 ? -8.528 3.027 -14.150 1.00 86.94 109 LYS A C 1
ATOM 863 O O . LYS A 1 109 ? -7.771 2.873 -13.195 1.00 86.94 109 LYS A O 1
ATOM 868 N N . ASP A 1 110 ? -8.115 2.889 -15.405 1.00 87.38 110 ASP A N 1
ATOM 869 C CA . ASP A 1 110 ? -6.717 2.710 -15.764 1.00 87.38 110 ASP A CA 1
ATOM 870 C C . ASP A 1 110 ? -5.973 4.053 -15.770 1.00 87.38 110 ASP A C 1
ATOM 872 O O . ASP A 1 110 ? -6.025 4.833 -16.726 1.00 87.38 110 ASP A O 1
ATOM 876 N N . MET A 1 111 ? -5.286 4.325 -14.663 1.00 88.81 111 MET A N 1
ATOM 877 C CA . MET A 1 111 ? -4.466 5.520 -14.508 1.00 88.81 111 MET A CA 1
ATOM 878 C C . MET A 1 111 ? -3.211 5.496 -15.392 1.00 88.81 111 MET A C 1
ATOM 880 O O . MET A 1 111 ? -2.792 6.555 -15.861 1.00 88.81 111 MET A O 1
ATOM 884 N N . ASP A 1 112 ? -2.636 4.317 -15.647 1.00 87.31 112 ASP A N 1
ATOM 885 C CA . ASP A 1 112 ? -1.435 4.179 -16.475 1.00 87.31 112 ASP A CA 1
ATOM 886 C C . ASP A 1 112 ? -1.753 4.546 -17.930 1.00 87.31 112 ASP A C 1
ATOM 888 O O . ASP A 1 112 ? -0.991 5.277 -18.560 1.00 87.31 112 ASP A O 1
ATOM 892 N N . ALA A 1 113 ? -2.911 4.122 -18.446 1.00 88.31 113 ALA A N 1
ATOM 893 C CA . ALA A 1 113 ? -3.380 4.501 -19.779 1.00 88.31 113 ALA A CA 1
ATOM 894 C C . ALA A 1 113 ? -3.565 6.022 -19.913 1.00 88.31 113 ALA A C 1
ATOM 896 O O . ALA A 1 113 ? -3.083 6.623 -20.875 1.00 88.31 113 ALA A O 1
ATOM 897 N N . ALA A 1 114 ? -4.209 6.657 -18.926 1.00 90.69 114 ALA A N 1
ATOM 898 C CA . ALA A 1 114 ? -4.400 8.109 -18.908 1.00 90.69 114 ALA A CA 1
ATOM 899 C C . ALA A 1 114 ? -3.062 8.867 -18.857 1.00 90.69 114 ALA A C 1
ATOM 901 O O . ALA A 1 114 ? -2.877 9.862 -19.560 1.00 90.69 114 ALA A O 1
ATOM 902 N N . PHE A 1 115 ? -2.113 8.384 -18.050 1.00 91.50 115 PHE A N 1
ATOM 903 C CA . PHE A 1 115 ? -0.779 8.970 -17.960 1.00 91.50 115 PHE A CA 1
ATOM 904 C C . PHE A 1 115 ? 0.011 8.801 -19.257 1.00 91.50 115 PHE A C 1
ATOM 906 O O . PHE A 1 115 ? 0.616 9.758 -19.739 1.00 91.50 115 PHE A O 1
ATOM 913 N N . ASN A 1 116 ? -0.029 7.615 -19.862 1.00 88.81 116 ASN A N 1
ATOM 914 C CA . ASN A 1 116 ? 0.666 7.351 -21.111 1.00 88.81 116 ASN A CA 1
ATOM 915 C C . ASN A 1 116 ? 0.124 8.200 -22.277 1.00 88.81 116 ASN A C 1
ATOM 917 O O . ASN A 1 116 ? 0.925 8.743 -23.038 1.00 88.81 116 ASN A O 1
ATOM 921 N N . ASP A 1 117 ? -1.202 8.349 -22.410 1.00 89.25 117 ASP A N 1
ATOM 922 C CA . ASP A 1 117 ? -1.822 9.235 -23.413 1.00 89.25 117 ASP A CA 1
ATOM 923 C C . ASP A 1 117 ? -1.397 10.693 -23.196 1.00 89.25 117 ASP A C 1
ATOM 925 O O . ASP A 1 117 ? -0.966 11.369 -24.134 1.00 89.25 117 ASP A O 1
ATOM 929 N N . TRP A 1 118 ? -1.420 11.161 -21.944 1.00 93.44 118 TRP A N 1
ATOM 930 C CA . TRP A 1 118 ? -0.947 12.501 -21.608 1.00 93.44 118 TRP A CA 1
ATOM 931 C C . TRP A 1 118 ? 0.533 12.693 -21.963 1.00 93.44 118 TRP A C 1
ATOM 933 O O . TRP A 1 118 ? 0.876 13.684 -22.606 1.00 93.44 118 TRP A O 1
ATOM 943 N N . CYS A 1 119 ? 1.403 11.732 -21.629 1.00 91.06 119 CYS A N 1
ATOM 944 C CA . CYS A 1 119 ? 2.821 11.765 -21.988 1.00 91.06 119 CYS A CA 1
ATOM 945 C C . CYS A 1 119 ? 3.040 11.784 -23.503 1.00 91.06 119 CYS A C 1
ATOM 947 O O . CYS A 1 119 ? 3.858 12.571 -23.977 1.00 91.06 119 CYS A O 1
ATOM 949 N N . ALA A 1 120 ? 2.316 10.957 -24.263 1.00 88.75 120 ALA A N 1
ATOM 950 C CA . ALA A 1 120 ? 2.441 10.912 -25.717 1.00 88.75 120 ALA A CA 1
ATOM 951 C C . ALA A 1 120 ? 2.170 12.289 -26.339 1.00 88.75 120 ALA A C 1
ATOM 953 O O . ALA A 1 120 ? 2.949 12.768 -27.168 1.00 88.75 120 ALA A O 1
ATOM 954 N N . ARG A 1 121 ? 1.104 12.961 -25.888 1.00 91.69 121 ARG A N 1
ATOM 955 C CA . ARG A 1 121 ? 0.731 14.301 -26.362 1.00 91.69 121 ARG A CA 1
ATOM 956 C C . ARG A 1 121 ? 1.696 15.376 -25.867 1.00 91.69 121 ARG A C 1
ATOM 958 O O . ARG A 1 121 ? 2.106 16.222 -26.656 1.00 91.69 121 ARG A O 1
ATOM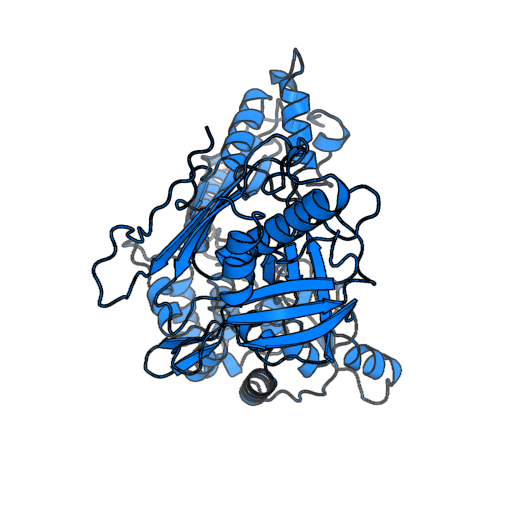 965 N N . PHE A 1 122 ? 2.087 15.316 -24.594 1.00 93.44 122 PHE A N 1
ATOM 966 C CA . PHE A 1 122 ? 3.034 16.243 -23.975 1.00 93.44 122 PHE A CA 1
ATOM 967 C C . PHE A 1 122 ? 4.375 16.258 -24.716 1.00 93.44 122 PHE A C 1
ATOM 969 O O . PHE A 1 122 ? 4.847 17.314 -25.132 1.00 93.44 122 PHE A O 1
ATOM 976 N N . TRP A 1 123 ? 4.973 15.085 -24.933 1.00 90.12 123 TRP A N 1
ATOM 977 C CA . TRP A 1 123 ? 6.257 14.983 -25.619 1.00 90.12 123 TRP A CA 1
ATOM 978 C C . TRP A 1 123 ? 6.155 15.321 -27.100 1.00 90.12 123 TRP A C 1
ATOM 980 O O . TRP A 1 123 ? 7.055 15.976 -27.614 1.00 90.12 123 TRP A O 1
ATOM 990 N N . SER A 1 124 ? 5.070 14.937 -27.780 1.00 89.44 124 SER A N 1
ATOM 991 C CA . SER A 1 124 ? 4.851 15.336 -29.179 1.00 89.44 124 SER A CA 1
ATOM 992 C C . SER A 1 124 ? 4.793 16.858 -29.318 1.00 89.44 124 SER A C 1
ATOM 994 O O . SER A 1 124 ? 5.457 17.420 -30.185 1.00 89.44 124 SER A O 1
ATOM 996 N N . HIS A 1 125 ? 4.080 17.530 -28.409 1.00 90.56 125 HIS A N 1
ATOM 997 C CA . HIS A 1 125 ? 4.017 18.988 -28.366 1.00 90.56 125 HIS A CA 1
ATOM 998 C C . HIS A 1 125 ? 5.385 19.624 -28.080 1.00 90.56 125 HIS A C 1
ATOM 1000 O O . HIS A 1 125 ? 5.769 20.596 -28.727 1.00 90.56 125 HIS A O 1
ATOM 1006 N N . LEU A 1 126 ? 6.150 19.059 -27.141 1.00 89.06 126 LEU A N 1
ATOM 1007 C CA . LEU A 1 126 ? 7.484 19.557 -26.814 1.00 89.06 126 LEU A CA 1
ATOM 1008 C C . LEU A 1 126 ? 8.451 19.401 -28.000 1.00 89.06 126 LEU A C 1
ATOM 1010 O O . LEU A 1 126 ? 9.165 20.339 -28.346 1.00 89.06 126 LEU A O 1
ATOM 1014 N N . LEU A 1 127 ? 8.449 18.238 -28.656 1.00 88.75 127 LEU A N 1
ATOM 1015 C CA . LEU A 1 127 ? 9.251 17.978 -29.853 1.00 88.75 127 LEU A CA 1
ATOM 1016 C C . LEU A 1 127 ? 8.918 18.966 -30.980 1.00 88.75 127 LEU A C 1
ATOM 1018 O O . LEU A 1 127 ? 9.834 19.531 -31.576 1.00 88.75 127 LEU A O 1
ATOM 1022 N N . GLU A 1 128 ? 7.629 19.235 -31.212 1.00 88.75 128 GLU A N 1
ATOM 1023 C CA . GLU A 1 128 ? 7.158 20.223 -32.188 1.00 88.75 128 GLU A CA 1
ATOM 1024 C C . GLU A 1 128 ? 7.659 21.636 -31.862 1.00 88.75 128 GLU A C 1
ATOM 1026 O O . GLU A 1 128 ? 8.242 22.289 -32.730 1.00 88.75 128 GLU A O 1
ATOM 1031 N N . ILE A 1 129 ? 7.514 22.086 -30.607 1.00 87.94 129 ILE A N 1
ATOM 1032 C CA . ILE A 1 129 ? 8.008 23.399 -30.163 1.00 87.94 129 ILE A CA 1
ATOM 1033 C C . ILE A 1 129 ? 9.506 23.536 -30.437 1.00 87.94 129 ILE A C 1
ATOM 1035 O O . ILE A 1 129 ? 9.941 24.581 -30.910 1.00 87.94 129 ILE A O 1
ATOM 1039 N N . HIS A 1 130 ? 10.293 22.492 -30.168 1.00 85.31 130 HIS A N 1
ATOM 1040 C CA . HIS A 1 130 ? 11.743 22.502 -30.365 1.00 85.31 130 HIS A CA 1
ATOM 1041 C C . HIS A 1 130 ? 12.190 22.176 -31.799 1.00 85.31 130 HIS A C 1
ATOM 1043 O O . HIS A 1 130 ? 13.393 22.160 -32.065 1.00 85.31 130 HIS A O 1
ATOM 1049 N N . GLY A 1 131 ? 11.260 21.926 -32.728 1.00 85.81 131 GLY A N 1
ATOM 1050 C CA . GLY A 1 131 ? 11.578 21.541 -34.105 1.00 85.81 131 GLY A CA 1
ATOM 1051 C C . GLY A 1 131 ? 12.342 20.215 -34.208 1.00 85.81 131 GLY A C 1
ATOM 1052 O O . GLY A 1 131 ? 13.101 20.011 -35.156 1.00 85.81 131 GLY A O 1
ATOM 1053 N N . ILE A 1 132 ? 12.184 19.326 -33.225 1.00 84.94 132 ILE A N 1
ATOM 1054 C CA . ILE A 1 132 ? 12.822 18.010 -33.183 1.00 84.94 132 ILE A CA 1
ATOM 1055 C C . ILE A 1 132 ? 11.845 16.994 -33.776 1.00 84.94 132 ILE A C 1
ATOM 1057 O O . ILE A 1 132 ? 10.724 16.847 -33.301 1.00 84.94 132 ILE A O 1
ATOM 1061 N N . ALA A 1 133 ? 12.266 16.259 -34.804 1.00 81.81 133 ALA A N 1
ATOM 1062 C CA . ALA A 1 133 ? 11.442 15.197 -35.371 1.00 81.81 133 ALA A CA 1
ATOM 1063 C C . ALA A 1 133 ? 11.309 14.017 -34.393 1.00 81.81 133 ALA A C 1
ATOM 1065 O O . ALA A 1 133 ? 12.295 13.579 -33.790 1.00 81.81 133 ALA A O 1
ATOM 1066 N N . ALA A 1 134 ? 10.097 13.473 -34.268 1.00 75.00 134 ALA A N 1
ATOM 1067 C CA . ALA A 1 134 ? 9.871 12.228 -33.543 1.00 75.00 134 ALA A CA 1
ATOM 1068 C C . ALA A 1 134 ? 10.628 11.071 -34.217 1.00 75.00 134 ALA A C 1
ATOM 1070 O O . ALA A 1 134 ? 10.703 10.988 -35.443 1.00 75.00 134 ALA A O 1
ATOM 1071 N N . CYS A 1 135 ? 11.196 10.176 -33.409 1.00 72.75 135 CYS A N 1
ATOM 1072 C CA . CYS A 1 135 ? 11.943 9.019 -33.888 1.00 72.75 135 CYS A CA 1
ATOM 1073 C C . CYS A 1 135 ? 11.197 7.738 -33.517 1.00 72.75 135 CYS A C 1
ATOM 1075 O O . CYS A 1 135 ? 10.964 7.489 -32.335 1.00 72.75 135 CYS A O 1
ATOM 1077 N N . GLU A 1 136 ? 10.876 6.901 -34.506 1.00 65.38 136 GLU A N 1
ATOM 1078 C CA . GLU A 1 136 ? 10.169 5.628 -34.288 1.00 65.38 136 GLU A CA 1
ATOM 1079 C C . GLU A 1 136 ? 10.914 4.691 -33.325 1.00 65.38 136 GLU A C 1
ATOM 1081 O O . GLU A 1 136 ? 10.295 3.919 -32.600 1.00 65.38 136 GLU A O 1
ATOM 1086 N N . SER A 1 137 ? 12.246 4.789 -33.249 1.00 63.28 137 SER A N 1
ATOM 1087 C CA . SER A 1 137 ? 13.063 3.962 -32.356 1.00 63.28 137 SER A CA 1
ATOM 1088 C C . SER A 1 137 ? 13.178 4.508 -30.923 1.00 63.28 137 SER A C 1
ATOM 1090 O O . SER A 1 137 ? 13.908 3.933 -30.114 1.00 63.28 137 SER A O 1
ATOM 1092 N N . ARG A 1 138 ? 12.556 5.653 -30.607 1.00 67.31 138 ARG A N 1
ATOM 1093 C CA . ARG A 1 138 ? 12.573 6.281 -29.275 1.00 67.31 138 ARG A CA 1
ATOM 1094 C C . ARG A 1 138 ? 11.147 6.661 -28.878 1.00 67.31 138 ARG A C 1
ATOM 1096 O O . ARG A 1 138 ? 10.738 7.799 -29.110 1.00 67.31 138 ARG A O 1
ATOM 1103 N N . PRO A 1 139 ? 10.388 5.723 -28.293 1.00 68.81 139 PRO A N 1
ATOM 1104 C CA . PRO A 1 139 ? 9.022 6.003 -27.894 1.00 68.81 139 PRO A CA 1
ATOM 1105 C C . PRO A 1 139 ? 8.997 7.104 -26.832 1.00 68.81 139 PRO A C 1
ATOM 1107 O O . PRO A 1 139 ? 9.835 7.159 -25.933 1.00 68.81 139 PRO A O 1
ATOM 1110 N N . VAL A 1 140 ? 8.008 7.984 -26.951 1.00 72.12 140 VAL A N 1
ATOM 1111 C CA . VAL A 1 140 ? 7.787 9.116 -26.041 1.00 72.12 140 VAL A CA 1
ATOM 1112 C C . VAL A 1 140 ? 6.932 8.749 -24.821 1.00 72.12 140 VAL A C 1
ATOM 1114 O O . VAL A 1 140 ? 6.695 9.569 -23.939 1.00 72.12 140 VAL A O 1
ATOM 1117 N N . VAL A 1 141 ? 6.451 7.509 -24.761 1.00 73.00 141 VAL A N 1
ATOM 1118 C CA . VAL A 1 141 ? 5.621 6.996 -23.669 1.00 73.00 141 VAL A CA 1
ATOM 1119 C C . VAL A 1 141 ? 6.512 6.265 -22.657 1.00 73.00 141 VAL A C 1
ATOM 1121 O O . VAL A 1 141 ? 7.220 5.348 -23.067 1.00 73.00 141 VAL A O 1
ATOM 1124 N N . PRO A 1 142 ? 6.466 6.588 -21.348 1.00 66.12 142 PRO A N 1
ATOM 1125 C CA . PRO A 1 142 ? 7.343 5.978 -20.342 1.00 66.12 142 PRO A CA 1
ATOM 1126 C C . PRO A 1 142 ? 7.261 4.448 -20.269 1.00 66.12 142 PRO A C 1
ATOM 1128 O O . PRO A 1 142 ? 8.284 3.783 -20.169 1.00 66.12 142 PRO A O 1
ATOM 1131 N N . SER A 1 143 ? 6.055 3.886 -20.358 1.00 64.44 143 SER A N 1
ATOM 1132 C CA . SER A 1 143 ? 5.831 2.432 -20.326 1.00 64.44 143 SER A CA 1
ATOM 1133 C C . SER A 1 143 ? 6.272 1.706 -21.604 1.00 64.44 143 SER A C 1
ATOM 1135 O O . SER A 1 143 ? 6.520 0.506 -21.556 1.00 64.44 143 SER A O 1
ATOM 1137 N N . ALA A 1 144 ? 6.417 2.428 -22.721 1.00 57.78 144 ALA A N 1
ATOM 1138 C CA . ALA A 1 144 ? 6.997 1.923 -23.968 1.00 57.78 144 ALA A CA 1
ATOM 1139 C C . ALA A 1 144 ? 8.507 2.213 -24.074 1.00 57.78 144 ALA A C 1
ATOM 1141 O O . ALA A 1 144 ? 9.207 1.597 -24.874 1.00 57.78 144 ALA A O 1
ATOM 1142 N N . ALA A 1 145 ? 9.023 3.160 -23.283 1.00 56.69 145 ALA A N 1
ATOM 1143 C CA . ALA A 1 145 ? 10.424 3.566 -23.232 1.00 56.69 145 ALA A CA 1
ATOM 1144 C C . ALA A 1 145 ? 11.265 2.574 -22.425 1.00 56.69 145 ALA A C 1
ATOM 1146 O O . ALA A 1 145 ? 11.917 2.914 -21.443 1.00 56.69 145 ALA A O 1
ATOM 1147 N N . THR A 1 146 ? 11.269 1.322 -22.859 1.00 55.25 146 THR A N 1
ATOM 1148 C CA . THR A 1 146 ? 12.056 0.257 -22.247 1.00 55.25 146 THR A CA 1
ATOM 1149 C C . THR A 1 146 ? 13.322 0.042 -23.061 1.00 55.25 146 THR A C 1
ATOM 1151 O O . THR A 1 146 ? 13.294 -0.536 -24.147 1.00 55.25 146 THR A O 1
ATOM 1154 N N . LYS A 1 147 ? 14.449 0.539 -22.543 1.00 56.75 147 LYS A N 1
ATOM 1155 C CA . LYS A 1 147 ? 15.779 0.099 -22.982 1.00 56.75 147 LYS A CA 1
ATOM 1156 C C . LYS A 1 147 ? 16.085 -1.256 -22.341 1.00 56.75 147 LYS A C 1
ATOM 1158 O O . LYS A 1 147 ? 15.565 -1.550 -21.263 1.00 56.75 147 LYS A O 1
ATOM 1163 N N . GLU A 1 148 ? 16.946 -2.055 -22.973 1.00 57.66 148 GLU A N 1
ATOM 1164 C CA . GLU A 1 148 ? 17.547 -3.218 -22.311 1.00 57.66 148 GLU A CA 1
ATOM 1165 C C . GLU A 1 148 ? 18.125 -2.767 -20.965 1.00 57.66 148 GLU A C 1
ATOM 1167 O O . GLU A 1 148 ? 18.982 -1.884 -20.898 1.00 57.66 148 GLU A O 1
ATOM 1172 N N . SER A 1 149 ? 17.566 -3.295 -19.879 1.00 61.09 149 SER A N 1
ATOM 1173 C CA . SER A 1 149 ? 17.892 -2.852 -18.530 1.00 61.09 149 SER A CA 1
ATOM 1174 C C . SER A 1 149 ? 19.309 -3.308 -18.190 1.00 61.09 149 SER A C 1
ATOM 1176 O O . SER A 1 149 ? 19.582 -4.505 -18.156 1.00 61.09 149 SER A O 1
ATOM 1178 N N . SER A 1 150 ? 20.210 -2.367 -17.910 1.00 68.44 150 SER A N 1
ATOM 1179 C CA . SER A 1 150 ? 21.636 -2.619 -17.658 1.00 68.44 150 SER A CA 1
ATOM 1180 C C . SER A 1 150 ? 21.946 -3.216 -16.282 1.00 68.44 150 SER A C 1
ATOM 1182 O O . SER A 1 150 ? 23.093 -3.145 -15.851 1.00 68.44 150 SER A O 1
ATOM 1184 N N . VAL A 1 151 ? 20.948 -3.751 -15.567 1.00 87.75 151 VAL A N 1
ATOM 1185 C CA . VAL A 1 151 ? 21.124 -4.234 -14.191 1.00 87.75 151 VAL A CA 1
ATOM 1186 C C . VAL A 1 151 ? 22.171 -5.337 -14.185 1.00 87.75 151 VAL A C 1
ATOM 1188 O O . VAL A 1 151 ? 21.970 -6.402 -14.769 1.00 87.75 151 VAL A O 1
ATOM 1191 N N . ASP A 1 152 ? 23.290 -5.090 -13.513 1.00 92.06 152 ASP A N 1
ATOM 1192 C CA . ASP A 1 152 ? 24.322 -6.101 -13.338 1.00 92.06 152 ASP A CA 1
ATOM 1193 C C . ASP A 1 152 ? 24.222 -6.736 -11.954 1.00 92.06 152 ASP A C 1
ATOM 1195 O O . ASP A 1 152 ? 23.978 -6.077 -10.937 1.00 92.06 152 ASP A O 1
ATOM 1199 N N . VAL A 1 153 ? 24.395 -8.052 -11.938 1.00 94.94 153 VAL A N 1
ATOM 1200 C CA . VAL A 1 153 ? 24.249 -8.882 -10.747 1.00 94.94 153 VAL A CA 1
ATOM 1201 C C . VAL A 1 153 ? 25.435 -9.821 -10.657 1.00 94.94 153 VAL A C 1
ATOM 1203 O O . VAL A 1 153 ? 25.766 -10.519 -11.623 1.00 94.94 153 VAL A O 1
ATOM 1206 N N . LYS A 1 154 ? 26.021 -9.882 -9.461 1.00 96.44 154 LYS A N 1
ATOM 1207 C CA . LYS A 1 154 ? 27.083 -10.816 -9.103 1.00 96.44 154 LYS A CA 1
ATOM 1208 C C . LYS A 1 154 ? 26.544 -11.857 -8.128 1.00 96.44 154 LYS A C 1
ATOM 1210 O O . LYS A 1 154 ? 26.044 -11.511 -7.061 1.00 96.44 154 LYS A O 1
ATOM 1215 N N . PHE A 1 155 ? 26.696 -13.135 -8.466 1.00 97.44 155 PHE A N 1
ATOM 1216 C CA . PHE A 1 155 ? 26.436 -14.224 -7.524 1.00 97.44 155 PHE A CA 1
ATOM 1217 C C . PHE A 1 155 ? 27.604 -14.388 -6.550 1.00 97.44 155 PHE A C 1
ATOM 1219 O O . PHE A 1 155 ? 28.774 -14.362 -6.946 1.00 97.44 155 PHE A O 1
ATOM 1226 N N . ILE A 1 156 ? 27.278 -14.569 -5.273 1.00 97.69 156 ILE A N 1
ATOM 1227 C CA . ILE A 1 156 ? 28.252 -14.665 -4.188 1.00 97.69 156 ILE A CA 1
ATOM 1228 C C . ILE A 1 156 ? 28.479 -16.130 -3.826 1.00 97.69 156 ILE A C 1
ATOM 1230 O O . ILE A 1 156 ? 27.544 -16.883 -3.555 1.00 97.69 156 ILE A O 1
ATOM 1234 N N . GLN A 1 157 ? 29.747 -16.533 -3.791 1.00 96.50 157 GLN A N 1
ATOM 1235 C CA . GLN A 1 157 ? 30.135 -17.900 -3.456 1.00 96.50 157 GLN A CA 1
ATOM 1236 C C . GLN A 1 157 ? 29.897 -18.207 -1.965 1.00 96.50 157 GLN A C 1
ATOM 1238 O O . GLN A 1 157 ? 30.158 -17.335 -1.135 1.00 96.50 157 GLN A O 1
ATOM 1243 N N . PRO A 1 158 ? 29.500 -19.442 -1.593 1.00 94.94 158 PRO A N 1
ATOM 1244 C CA . PRO A 1 158 ? 29.279 -19.847 -0.194 1.00 94.94 158 PRO A CA 1
ATOM 1245 C C . PRO A 1 158 ? 30.471 -19.659 0.754 1.00 94.94 158 PRO A C 1
ATOM 1247 O O . PRO A 1 158 ? 30.313 -19.695 1.972 1.00 94.94 158 PRO A O 1
ATOM 1250 N N . SER A 1 159 ? 31.681 -19.484 0.216 1.00 96.44 159 SER A N 1
ATOM 1251 C CA . SER A 1 159 ? 32.880 -19.189 1.003 1.00 96.44 159 SER A CA 1
ATOM 1252 C C . SER A 1 159 ? 32.832 -17.820 1.690 1.00 96.44 159 SER A C 1
ATOM 1254 O O . SER A 1 159 ? 33.477 -17.646 2.723 1.00 96.44 159 SER A O 1
ATOM 1256 N N . ASP A 1 160 ? 32.078 -16.861 1.144 1.00 97.31 160 ASP A N 1
ATOM 1257 C CA . ASP A 1 160 ? 31.876 -15.540 1.742 1.00 97.31 160 ASP A CA 1
ATOM 1258 C C . ASP A 1 160 ? 30.756 -15.594 2.791 1.00 97.31 160 ASP A C 1
ATOM 1260 O O . ASP A 1 160 ? 29.594 -15.260 2.548 1.00 97.31 160 ASP A O 1
ATOM 1264 N N . LYS A 1 161 ? 31.110 -16.081 3.982 1.00 97.00 161 LYS A N 1
ATOM 1265 C CA . LYS A 1 161 ? 30.152 -16.293 5.075 1.00 97.00 161 LYS A CA 1
ATOM 1266 C C . LYS A 1 161 ? 29.486 -15.003 5.544 1.00 97.00 161 LYS A C 1
ATOM 1268 O O . LYS A 1 161 ? 28.341 -15.049 5.982 1.00 97.00 161 LYS A O 1
ATOM 1273 N N . GLU A 1 162 ? 30.189 -13.874 5.485 1.00 97.62 162 GLU A N 1
ATOM 1274 C CA . GLU A 1 162 ? 29.648 -12.588 5.923 1.00 97.62 162 GLU A CA 1
ATOM 1275 C C . GLU A 1 162 ? 28.547 -12.122 4.971 1.00 97.62 162 GLU A C 1
ATOM 1277 O O . GLU A 1 162 ? 27.428 -11.863 5.413 1.00 97.62 162 GLU A O 1
ATOM 1282 N N . ALA A 1 163 ? 28.817 -12.116 3.664 1.00 96.88 163 ALA A N 1
ATOM 1283 C CA . ALA A 1 163 ? 27.817 -11.755 2.669 1.00 96.88 163 ALA A CA 1
ATOM 1284 C C . ALA A 1 163 ? 26.609 -12.704 2.687 1.00 96.88 163 ALA A C 1
ATOM 1286 O O . ALA A 1 163 ? 25.472 -12.253 2.561 1.00 96.88 163 ALA A O 1
ATOM 1287 N N . TRP A 1 164 ? 26.829 -14.004 2.908 1.00 97.81 164 TRP A N 1
ATOM 1288 C CA . TRP A 1 164 ? 25.745 -14.977 3.065 1.00 97.81 164 TRP A CA 1
ATOM 1289 C C . TRP A 1 164 ? 24.895 -14.721 4.311 1.00 97.81 164 TRP A C 1
ATOM 1291 O O . TRP A 1 164 ? 23.667 -14.725 4.225 1.00 97.81 164 TRP A O 1
ATOM 1301 N N . ASN A 1 165 ? 25.522 -14.433 5.454 1.00 97.19 165 ASN A N 1
ATOM 1302 C CA . ASN A 1 165 ? 24.798 -14.055 6.666 1.00 97.19 165 ASN A CA 1
ATOM 1303 C C . ASN A 1 165 ? 24.005 -12.757 6.458 1.00 97.19 165 ASN A C 1
ATOM 1305 O O . ASN A 1 165 ? 22.844 -12.681 6.859 1.00 97.19 165 ASN A O 1
ATOM 1309 N N . ASN A 1 166 ? 24.586 -11.759 5.789 1.00 97.25 166 ASN A N 1
ATOM 1310 C CA . ASN A 1 166 ? 23.894 -10.514 5.456 1.00 97.25 166 ASN A CA 1
ATOM 1311 C C . ASN A 1 166 ? 22.694 -10.776 4.535 1.00 97.25 166 ASN A C 1
ATOM 1313 O O . ASN A 1 166 ? 21.604 -10.278 4.798 1.00 97.25 166 ASN A O 1
ATOM 1317 N N . ALA A 1 167 ? 22.857 -11.627 3.519 1.00 97.56 167 ALA A N 1
ATOM 1318 C CA . ALA A 1 167 ? 21.795 -11.991 2.588 1.00 97.56 167 ALA A CA 1
ATOM 1319 C C . ALA A 1 167 ? 20.621 -12.706 3.264 1.00 97.56 167 ALA A C 1
ATOM 1321 O O . ALA A 1 167 ? 19.466 -12.387 2.978 1.00 97.56 167 ALA A O 1
ATOM 1322 N N . ILE A 1 168 ? 20.906 -13.637 4.181 1.00 96.69 168 ILE A N 1
ATOM 1323 C CA . ILE A 1 168 ? 19.890 -14.369 4.954 1.00 96.69 168 ILE A CA 1
ATOM 1324 C C . ILE A 1 168 ? 19.079 -13.418 5.839 1.00 96.69 168 ILE A C 1
ATOM 1326 O O . ILE A 1 168 ? 17.879 -13.634 5.997 1.00 96.69 168 ILE A O 1
ATOM 1330 N N . ASN A 1 169 ? 19.703 -12.359 6.361 1.00 96.06 169 ASN A N 1
ATOM 1331 C CA . ASN A 1 169 ? 19.067 -11.351 7.216 1.00 96.06 169 ASN A CA 1
ATOM 1332 C C . ASN A 1 169 ? 18.507 -10.141 6.439 1.00 96.06 169 ASN A C 1
ATOM 1334 O O . ASN A 1 169 ? 18.029 -9.183 7.045 1.00 96.06 169 ASN A O 1
ATOM 1338 N N . ASN A 1 170 ? 18.555 -10.155 5.104 1.00 96.94 170 ASN A N 1
ATOM 1339 C CA . ASN A 1 170 ? 18.073 -9.052 4.279 1.00 96.94 170 ASN A CA 1
ATOM 1340 C C . ASN A 1 170 ? 16.560 -9.167 4.012 1.00 96.94 170 ASN A C 1
ATOM 1342 O O . ASN A 1 170 ? 16.146 -9.758 3.014 1.00 96.94 170 ASN A O 1
ATOM 1346 N N . HIS A 1 171 ? 15.729 -8.645 4.921 1.00 95.44 171 HIS A N 1
ATOM 1347 C CA . HIS A 1 171 ? 14.262 -8.831 4.920 1.00 95.44 171 HIS A CA 1
ATOM 1348 C C . HIS A 1 171 ? 13.462 -7.595 4.486 1.00 95.44 171 HIS A C 1
ATOM 1350 O O . HIS A 1 171 ? 12.297 -7.451 4.848 1.00 95.44 171 HIS A O 1
ATOM 1356 N N . TYR A 1 172 ? 14.062 -6.675 3.725 1.00 94.00 172 TYR A N 1
ATOM 1357 C CA . TYR A 1 172 ? 13.454 -5.375 3.405 1.00 94.00 172 TYR A CA 1
ATOM 1358 C C . TYR A 1 172 ? 13.022 -4.613 4.670 1.00 94.00 172 TYR A C 1
ATOM 1360 O O . TYR A 1 172 ? 11.848 -4.305 4.885 1.00 94.00 172 TYR A O 1
ATOM 1368 N N . GLY A 1 173 ? 14.006 -4.358 5.536 1.00 92.31 173 GLY A N 1
ATOM 1369 C CA . GLY A 1 173 ? 13.808 -3.843 6.891 1.00 92.31 173 GLY A CA 1
ATOM 1370 C C . GLY A 1 173 ? 13.681 -4.963 7.925 1.00 92.31 173 GLY A C 1
ATOM 1371 O O . GLY A 1 173 ? 13.410 -6.108 7.588 1.00 92.31 173 GLY A O 1
ATOM 1372 N N . ASN A 1 174 ? 13.889 -4.629 9.197 1.00 93.81 174 ASN A N 1
ATOM 1373 C CA . ASN A 1 174 ? 13.775 -5.589 10.296 1.00 93.81 174 ASN A CA 1
ATOM 1374 C C . ASN A 1 174 ? 12.390 -5.497 10.949 1.00 93.81 174 ASN A C 1
ATOM 1376 O O . ASN A 1 174 ? 11.866 -4.385 11.077 1.00 93.81 174 ASN A O 1
ATOM 1380 N N . PRO A 1 175 ? 11.809 -6.620 11.413 1.00 96.00 175 PRO A N 1
ATOM 1381 C CA . PRO A 1 175 ? 10.611 -6.591 12.241 1.00 96.00 175 PRO A CA 1
ATOM 1382 C C . PRO A 1 175 ? 10.779 -5.671 13.455 1.00 96.00 175 PRO A C 1
ATOM 1384 O O . PRO A 1 175 ? 11.782 -5.724 14.168 1.00 96.00 175 PRO A O 1
ATOM 1387 N N . ASN A 1 176 ? 9.786 -4.820 13.684 1.00 97.31 176 ASN A N 1
ATOM 1388 C CA . ASN A 1 176 ? 9.795 -3.766 14.700 1.00 97.31 176 ASN A CA 1
ATOM 1389 C C . ASN A 1 176 ? 8.485 -3.702 15.511 1.00 97.31 176 ASN A C 1
ATOM 1391 O O . ASN A 1 176 ? 8.361 -2.857 16.394 1.00 97.31 176 ASN A O 1
ATOM 1395 N N . ALA A 1 177 ? 7.543 -4.607 15.248 1.00 98.12 177 ALA A N 1
ATOM 1396 C CA . ALA A 1 177 ? 6.308 -4.811 16.000 1.00 98.12 177 ALA A CA 1
ATOM 1397 C C . ALA A 1 177 ? 5.990 -6.314 16.077 1.00 98.12 177 ALA A C 1
ATOM 1399 O O . ALA A 1 177 ? 6.601 -7.114 15.364 1.00 98.12 177 ALA A O 1
ATOM 1400 N N . ILE A 1 178 ? 5.064 -6.717 16.948 1.00 98.50 178 ILE A N 1
ATOM 1401 C CA . ILE A 1 178 ? 4.696 -8.132 17.130 1.00 98.50 178 ILE A CA 1
ATOM 1402 C C . ILE A 1 178 ? 3.177 -8.261 17.186 1.00 98.50 178 ILE A C 1
ATOM 1404 O O . ILE A 1 178 ? 2.524 -7.542 17.935 1.00 98.50 178 ILE A O 1
ATOM 1408 N N . ILE A 1 179 ? 2.611 -9.189 16.416 1.00 98.50 179 ILE A N 1
ATOM 1409 C CA . ILE A 1 179 ? 1.201 -9.570 16.550 1.00 98.50 179 ILE A CA 1
ATOM 1410 C C . ILE A 1 179 ? 1.056 -10.436 17.798 1.00 98.50 179 ILE A C 1
ATOM 1412 O O . ILE A 1 179 ? 1.665 -11.500 17.872 1.00 98.50 179 ILE A O 1
ATOM 1416 N N . ILE A 1 180 ? 0.246 -9.992 18.755 1.00 97.75 180 ILE A N 1
ATOM 1417 C CA . ILE A 1 180 ? 0.083 -10.649 20.061 1.00 97.75 180 ILE A CA 1
ATOM 1418 C C . ILE A 1 180 ? -1.252 -11.382 20.206 1.00 97.75 180 ILE A C 1
ATOM 1420 O O . ILE A 1 180 ? -1.336 -12.335 20.971 1.00 97.75 180 ILE A O 1
ATOM 1424 N N . ALA A 1 181 ? -2.281 -10.985 19.455 1.00 97.38 181 ALA A N 1
ATOM 1425 C CA . ALA A 1 181 ? -3.562 -11.682 19.431 1.00 97.38 181 ALA A CA 1
ATOM 1426 C C . ALA A 1 181 ? -4.220 -11.587 18.055 1.00 97.38 181 ALA A C 1
ATOM 1428 O O . ALA A 1 181 ? -4.035 -10.612 17.322 1.00 97.38 181 ALA A O 1
ATOM 1429 N N . ASN A 1 182 ? -4.986 -12.623 17.708 1.00 98.12 182 ASN A N 1
ATOM 1430 C CA . ASN A 1 182 ? -5.692 -12.718 16.438 1.00 98.12 182 ASN A CA 1
ATOM 1431 C C . ASN A 1 182 ? -6.933 -13.609 16.560 1.00 98.12 182 ASN A C 1
ATOM 1433 O O . ASN A 1 182 ? -6.815 -14.828 16.691 1.00 98.12 182 ASN A O 1
ATOM 1437 N N . SER A 1 183 ? -8.122 -13.022 16.472 1.00 96.94 183 SER A N 1
ATOM 1438 C CA . SER A 1 183 ? -9.395 -13.737 16.615 1.00 96.94 183 SER A CA 1
ATOM 1439 C C . SER A 1 183 ? -10.362 -13.438 15.471 1.00 96.94 183 SER A C 1
ATOM 1441 O O . SER A 1 183 ? -10.269 -12.411 14.798 1.00 96.94 183 SER A O 1
ATOM 1443 N N . GLU A 1 184 ? -11.275 -14.374 15.208 1.00 97.12 184 GLU A N 1
ATOM 1444 C CA . GLU A 1 184 ? -12.348 -14.176 14.232 1.00 97.12 184 GLU A CA 1
ATOM 1445 C C . GLU A 1 184 ? -13.438 -13.284 14.837 1.00 97.12 184 GLU A C 1
ATOM 1447 O O . GLU A 1 184 ? -13.864 -13.512 15.966 1.00 97.12 184 GLU A O 1
ATOM 1452 N N . LEU A 1 185 ? -13.890 -12.279 14.084 1.00 96.81 185 LEU A N 1
ATOM 1453 C CA . LEU A 1 185 ? -15.011 -11.413 14.464 1.00 96.81 185 LEU A CA 1
ATOM 1454 C C . LEU A 1 185 ? -16.326 -11.825 13.803 1.00 96.81 185 LEU A C 1
ATOM 1456 O O . LEU A 1 185 ? -17.386 -11.363 14.223 1.00 96.81 185 LEU A O 1
ATOM 1460 N N . GLN A 1 186 ? -16.271 -12.622 12.736 1.00 95.00 186 GLN A N 1
ATOM 1461 C CA . GLN A 1 186 ? -17.469 -13.166 12.107 1.00 95.00 186 GLN A CA 1
ATOM 1462 C C . GLN A 1 186 ? -17.908 -14.463 12.800 1.00 95.00 186 GLN A C 1
ATOM 1464 O O . GLN A 1 186 ? -17.115 -15.166 13.418 1.00 95.00 186 GLN A O 1
ATOM 1469 N N . LYS A 1 187 ? -19.197 -14.783 12.707 1.00 93.69 187 LYS A N 1
ATOM 1470 C CA . LYS A 1 187 ? -19.761 -16.029 13.248 1.00 93.69 187 LYS A CA 1
ATOM 1471 C C . LYS A 1 187 ? -19.508 -17.191 12.280 1.00 93.69 187 LYS A C 1
ATOM 1473 O O . LYS A 1 187 ? -19.374 -16.964 11.079 1.00 93.69 187 LYS A O 1
ATOM 1478 N N . ASP A 1 188 ? -19.522 -18.428 12.780 1.00 88.25 188 ASP A N 1
ATOM 1479 C CA . ASP A 1 188 ? -19.158 -19.648 12.027 1.00 88.25 188 ASP A CA 1
ATOM 1480 C C . ASP A 1 188 ? -19.899 -19.835 10.692 1.00 88.25 188 ASP A C 1
ATOM 1482 O O . ASP A 1 188 ? -19.373 -20.430 9.756 1.00 88.25 188 ASP A O 1
ATOM 1486 N N . GLN A 1 189 ? -21.126 -19.321 10.581 1.00 86.25 189 GLN A N 1
ATOM 1487 C CA . GLN A 1 189 ? -21.945 -19.427 9.367 1.00 86.25 189 GLN A CA 1
ATOM 1488 C C . GLN A 1 189 ? -21.599 -18.378 8.301 1.00 86.25 189 GLN A C 1
ATOM 1490 O O . GLN A 1 189 ? -22.208 -18.358 7.227 1.00 86.25 189 GLN A O 1
ATOM 1495 N N . SER A 1 190 ? -20.672 -17.464 8.586 1.00 91.25 190 SER A N 1
ATOM 1496 C CA . SER A 1 190 ? -20.331 -16.411 7.648 1.00 91.25 190 SER A CA 1
ATOM 1497 C C . SER A 1 190 ? -19.436 -16.925 6.514 1.00 91.25 190 SER A C 1
ATOM 1499 O O . SER A 1 190 ? -18.412 -17.555 6.768 1.00 91.25 190 SER A O 1
ATOM 1501 N N . PRO A 1 191 ? -19.736 -16.593 5.244 1.00 90.38 191 PRO A N 1
ATOM 1502 C CA . PRO A 1 191 ? -18.898 -16.978 4.106 1.00 90.38 191 PRO A CA 1
ATOM 1503 C C . PRO A 1 191 ? -17.629 -16.117 3.964 1.00 90.38 191 PRO A C 1
ATOM 1505 O O . PRO A 1 191 ? -16.924 -16.212 2.963 1.00 90.38 191 PRO A O 1
ATOM 1508 N N . ARG A 1 192 ? -17.367 -15.200 4.902 1.00 92.00 192 ARG A N 1
ATOM 1509 C CA . ARG A 1 192 ? -16.215 -14.288 4.901 1.00 92.00 192 ARG A CA 1
ATOM 1510 C C . ARG A 1 192 ? -15.521 -14.348 6.257 1.00 92.00 192 ARG A C 1
ATOM 1512 O O . ARG A 1 192 ? -16.072 -14.861 7.219 1.00 92.00 192 ARG A O 1
ATOM 1519 N N . SER A 1 193 ? -14.333 -13.759 6.328 1.00 95.62 193 SER A N 1
ATOM 1520 C CA . SER A 1 193 ? -13.569 -13.636 7.568 1.00 95.62 193 SER A CA 1
ATOM 1521 C C . SER A 1 193 ? -13.198 -12.174 7.812 1.00 95.62 193 SER A C 1
ATOM 1523 O O . SER A 1 193 ? -12.835 -11.450 6.881 1.00 95.62 193 SER A O 1
ATOM 1525 N N . THR A 1 194 ? -13.335 -11.727 9.058 1.00 97.44 194 THR A N 1
ATOM 1526 C CA . THR A 1 194 ? -12.835 -10.443 9.554 1.00 97.44 194 THR A CA 1
ATOM 1527 C C . THR A 1 194 ? -12.084 -10.713 10.845 1.00 97.44 194 THR A C 1
ATOM 1529 O O . THR A 1 194 ? -12.653 -11.225 11.800 1.00 97.44 194 THR A O 1
ATOM 1532 N N . ARG A 1 195 ? -10.815 -10.331 10.904 1.00 98.00 195 ARG A N 1
ATOM 1533 C CA . ARG A 1 195 ? -9.955 -10.595 12.054 1.00 98.00 195 ARG A CA 1
ATOM 1534 C C . ARG A 1 195 ? -9.880 -9.388 12.978 1.00 98.00 195 ARG A C 1
ATOM 1536 O O . ARG A 1 195 ? -9.681 -8.272 12.496 1.00 98.00 195 ARG A O 1
ATOM 1543 N N . HIS A 1 196 ? -9.999 -9.618 14.280 1.00 98.44 196 HIS A N 1
ATOM 1544 C CA . HIS A 1 196 ? -9.459 -8.714 15.288 1.00 98.44 196 HIS A CA 1
ATOM 1545 C C . HIS A 1 196 ? -7.991 -9.057 15.482 1.00 98.44 196 HIS A C 1
ATOM 1547 O O . HIS A 1 196 ? -7.673 -10.222 15.714 1.00 98.44 196 HIS A O 1
ATOM 1553 N N . ILE A 1 197 ? -7.108 -8.072 15.372 1.00 98.69 197 ILE A N 1
ATOM 1554 C CA . ILE A 1 197 ? -5.668 -8.285 15.524 1.00 98.69 197 ILE A CA 1
ATOM 1555 C C . ILE A 1 197 ? -5.124 -7.253 16.492 1.00 98.69 197 ILE A C 1
ATOM 1557 O O . ILE A 1 197 ? -5.372 -6.066 16.314 1.00 98.69 197 ILE A O 1
ATOM 1561 N N . GLU A 1 198 ? -4.354 -7.694 17.476 1.00 98.56 198 GLU A N 1
ATOM 1562 C CA . GLU A 1 198 ? -3.634 -6.814 18.392 1.00 98.56 198 GLU A CA 1
ATOM 1563 C C . GLU A 1 198 ? -2.144 -6.851 18.074 1.00 98.56 198 GLU A C 1
ATOM 1565 O O . GLU A 1 198 ? -1.556 -7.922 17.890 1.00 98.56 198 GLU A O 1
ATOM 1570 N N . VAL A 1 199 ? -1.534 -5.671 18.004 1.00 98.75 199 VAL A N 1
ATOM 1571 C CA . VAL A 1 199 ? -0.125 -5.491 17.663 1.00 98.75 199 VAL A CA 1
ATOM 1572 C C . VAL A 1 199 ? 0.568 -4.726 18.783 1.00 98.75 199 VAL A C 1
ATOM 1574 O O . VAL A 1 199 ? 0.173 -3.602 19.090 1.00 98.75 199 VAL A O 1
ATOM 1577 N N . ASP A 1 200 ? 1.626 -5.298 19.357 1.00 98.56 200 ASP A N 1
ATOM 1578 C CA . ASP A 1 200 ? 2.556 -4.566 20.217 1.00 98.56 200 ASP A CA 1
ATOM 1579 C C . ASP A 1 200 ? 3.371 -3.589 19.361 1.00 98.56 200 ASP A C 1
ATOM 1581 O O . ASP A 1 200 ? 4.152 -3.986 18.489 1.00 98.56 200 ASP A O 1
ATOM 1585 N N . ILE A 1 201 ? 3.163 -2.301 19.626 1.00 98.31 201 ILE A N 1
ATOM 1586 C CA . ILE A 1 201 ? 3.786 -1.174 18.932 1.00 98.31 201 ILE A CA 1
ATOM 1587 C C . ILE A 1 201 ? 4.790 -0.430 19.818 1.00 98.31 201 ILE A C 1
ATOM 1589 O O . ILE A 1 201 ? 5.263 0.638 19.441 1.00 98.31 201 ILE A O 1
ATOM 1593 N N . SER A 1 202 ? 5.144 -0.970 20.987 1.00 97.56 202 SER A N 1
ATOM 1594 C CA . SER A 1 202 ? 5.992 -0.303 21.986 1.00 97.56 202 SER A CA 1
ATOM 1595 C C . SER A 1 202 ? 7.376 0.125 21.482 1.00 97.56 202 SER A C 1
ATOM 1597 O O . SER A 1 202 ? 7.999 1.001 22.080 1.00 97.56 202 SER A O 1
ATOM 1599 N N . LYS A 1 203 ? 7.856 -0.483 20.390 1.00 96.50 203 LYS A N 1
ATOM 1600 C CA . LYS A 1 203 ? 9.140 -0.177 19.739 1.00 96.50 203 LYS A CA 1
ATOM 1601 C C . LYS A 1 203 ? 9.014 0.750 18.527 1.00 96.50 203 LYS A C 1
ATOM 1603 O O . LYS A 1 203 ? 10.034 1.097 17.931 1.00 96.50 203 LYS A O 1
ATOM 1608 N N . LEU A 1 204 ? 7.797 1.123 18.131 1.00 96.88 204 LEU A N 1
ATOM 1609 C CA . LEU A 1 204 ? 7.574 2.020 17.002 1.00 96.88 204 LEU A CA 1
ATOM 1610 C C . LEU A 1 204 ? 7.814 3.477 17.404 1.00 96.88 204 LEU A C 1
ATOM 1612 O O . LEU A 1 204 ? 7.640 3.869 18.556 1.00 96.88 204 LEU A O 1
ATOM 1616 N N . SER A 1 205 ? 8.198 4.295 16.427 1.00 94.62 205 SER A N 1
ATOM 1617 C CA . SER A 1 205 ? 8.251 5.746 16.600 1.00 94.62 205 SER A CA 1
ATOM 1618 C C . SER A 1 205 ? 6.834 6.311 16.676 1.00 94.62 205 SER A C 1
ATOM 1620 O O . SER A 1 205 ? 6.011 6.028 15.804 1.00 94.62 205 SER A O 1
ATOM 1622 N N . GLY A 1 206 ? 6.562 7.098 17.717 1.00 92.75 206 GLY A N 1
ATOM 1623 C CA . GLY A 1 206 ? 5.250 7.692 17.940 1.00 92.75 206 GLY A CA 1
ATOM 1624 C C . GLY A 1 206 ? 4.901 8.788 16.933 1.00 92.75 206 GLY A C 1
ATOM 1625 O O . GLY A 1 206 ? 5.770 9.536 16.486 1.00 92.75 206 GLY A O 1
ATOM 1626 N N . VAL A 1 207 ? 3.616 8.878 16.601 1.00 92.06 207 VAL A N 1
ATOM 1627 C CA . VAL A 1 207 ? 3.007 9.913 15.751 1.00 92.06 207 VAL A CA 1
ATOM 1628 C C . VAL A 1 207 ? 1.884 10.675 16.463 1.00 92.06 207 VAL A C 1
ATOM 1630 O O . VAL A 1 207 ? 1.327 11.604 15.883 1.00 92.06 207 VAL A O 1
ATOM 1633 N N . GLY A 1 208 ? 1.543 10.265 17.688 1.00 83.38 208 GLY A N 1
ATOM 1634 C CA . GLY A 1 208 ? 0.521 10.898 18.511 1.00 83.38 208 GLY A CA 1
ATOM 1635 C C . GLY A 1 208 ? 1.031 12.145 19.233 1.00 83.38 208 GLY A C 1
ATOM 1636 O O . GLY A 1 208 ? 2.232 12.420 19.312 1.00 83.38 208 GLY A O 1
ATOM 1637 N N . GLU A 1 209 ? 0.097 12.906 19.790 1.00 82.44 209 GLU A N 1
ATOM 1638 C CA . GLU A 1 209 ? 0.410 14.095 20.578 1.00 82.44 209 GLU A CA 1
ATOM 1639 C C . GLU A 1 209 ? 0.944 13.736 21.977 1.00 82.44 209 GLU A C 1
ATOM 1641 O O . GLU A 1 209 ? 0.760 12.630 22.483 1.00 82.44 209 GLU A O 1
ATOM 1646 N N . GLN A 1 210 ? 1.620 14.691 22.626 1.00 80.69 210 GLN A N 1
ATOM 1647 C CA . GLN A 1 210 ? 2.016 14.610 24.044 1.00 80.69 210 GLN A CA 1
ATOM 1648 C C . GLN A 1 210 ? 2.820 13.348 24.430 1.00 80.69 210 GLN A C 1
ATOM 1650 O O . GLN A 1 210 ? 2.751 12.871 25.561 1.00 80.69 210 GLN A O 1
ATOM 1655 N N . GLY A 1 211 ? 3.611 12.805 23.500 1.00 82.31 211 GLY A N 1
ATOM 1656 C CA . GLY A 1 211 ? 4.438 11.617 23.738 1.00 82.31 211 GLY A CA 1
ATOM 1657 C C . GLY A 1 211 ? 3.689 10.285 23.627 1.00 82.31 211 GLY A C 1
ATOM 1658 O O . GLY A 1 211 ? 4.273 9.241 23.921 1.00 82.31 211 GLY A O 1
ATOM 1659 N N . GLN A 1 212 ? 2.426 10.294 23.189 1.00 91.25 212 GLN A N 1
ATOM 1660 C CA . GLN A 1 212 ? 1.707 9.077 22.824 1.00 91.25 212 GLN A CA 1
ATOM 1661 C C . GLN A 1 212 ? 2.282 8.464 21.543 1.00 91.25 212 GLN A C 1
ATOM 1663 O O . GLN A 1 212 ? 2.752 9.158 20.640 1.00 91.25 212 GLN A O 1
ATOM 1668 N N . LEU A 1 213 ? 2.205 7.136 21.436 1.00 96.06 213 LEU A N 1
ATOM 1669 C CA . LEU A 1 213 ? 2.618 6.454 20.211 1.00 96.06 213 LEU A CA 1
ATOM 1670 C C . LEU A 1 213 ? 1.666 6.757 19.050 1.00 96.06 213 LEU A C 1
ATOM 1672 O O . LEU A 1 213 ? 2.112 6.917 17.921 1.00 96.06 213 LEU A O 1
ATOM 1676 N N . TYR A 1 214 ? 0.372 6.873 19.316 1.00 96.12 214 TYR A N 1
ATOM 1677 C CA . TYR A 1 214 ? -0.652 7.159 18.316 1.00 96.12 214 TYR A CA 1
ATOM 1678 C C . TYR A 1 214 ? -1.839 7.851 18.982 1.00 96.12 214 TYR A C 1
ATOM 1680 O O . TYR A 1 214 ? -1.979 7.791 20.205 1.00 96.12 214 TYR A O 1
ATOM 1688 N N . SER A 1 215 ? -2.699 8.462 18.177 1.00 94.94 215 SER A N 1
ATOM 1689 C CA . SER A 1 215 ? -4.003 8.980 18.586 1.00 94.94 215 SER A CA 1
ATOM 1690 C C . SER A 1 215 ? -5.125 8.123 17.995 1.00 94.94 215 SER A C 1
ATOM 1692 O O . SER A 1 215 ? -4.965 7.496 16.944 1.00 94.94 215 SER A O 1
ATOM 1694 N N . ALA A 1 216 ? -6.284 8.067 18.658 1.00 94.38 216 ALA A N 1
ATOM 1695 C CA . ALA A 1 216 ? -7.437 7.378 18.085 1.00 94.38 216 ALA A CA 1
ATOM 1696 C C . ALA A 1 216 ? -7.783 8.001 16.718 1.00 94.38 216 ALA A C 1
ATOM 1698 O O . ALA A 1 216 ? -7.864 9.223 16.594 1.00 94.38 216 ALA A O 1
ATOM 1699 N N . GLY A 1 217 ? -7.974 7.159 15.695 1.00 92.50 217 GLY A N 1
ATOM 1700 C CA . GLY A 1 217 ? -8.164 7.585 14.299 1.00 92.50 217 GLY A CA 1
ATOM 1701 C C . GLY A 1 217 ? -6.908 7.491 13.423 1.00 92.50 217 GLY A C 1
ATOM 1702 O O . GLY A 1 217 ? -7.020 7.495 12.195 1.00 92.50 217 GLY A O 1
ATOM 1703 N N . ASP A 1 218 ? -5.726 7.327 14.023 1.00 95.56 218 ASP A N 1
ATOM 1704 C CA . ASP A 1 218 ? -4.488 7.065 13.288 1.00 95.56 218 ASP A CA 1
ATOM 1705 C C . ASP A 1 218 ? -4.472 5.678 12.630 1.00 95.56 218 ASP A C 1
ATOM 1707 O O . ASP A 1 218 ? -5.369 4.843 12.791 1.00 95.56 218 ASP A O 1
ATOM 1711 N N . HIS A 1 219 ? -3.431 5.434 11.839 1.00 96.38 219 HIS A N 1
ATOM 1712 C CA . HIS A 1 219 ? -3.285 4.232 11.037 1.00 96.38 219 HIS A CA 1
ATOM 1713 C C . HIS A 1 219 ? -2.008 3.468 11.388 1.00 96.38 219 HIS A C 1
ATOM 1715 O O . HIS A 1 219 ? -0.988 4.050 11.762 1.00 96.38 219 HIS A O 1
ATOM 1721 N N . LEU A 1 220 ? -2.051 2.155 11.176 1.00 98.06 220 LEU A N 1
ATOM 1722 C CA . LEU A 1 220 ? -0.886 1.282 11.173 1.00 98.06 220 LEU A CA 1
ATOM 1723 C C . LEU A 1 220 ? -0.674 0.750 9.753 1.00 98.06 220 LEU A C 1
ATOM 1725 O O . LEU A 1 220 ? -1.554 0.120 9.165 1.00 98.06 220 LEU A O 1
ATOM 1729 N N . GLU A 1 221 ? 0.496 1.014 9.189 1.00 98.06 221 GLU A N 1
ATOM 1730 C CA . GLU A 1 221 ? 0.954 0.403 7.947 1.00 98.06 221 GLU A CA 1
ATOM 1731 C C . GLU A 1 221 ? 1.713 -0.881 8.264 1.00 98.06 221 GLU A C 1
ATOM 1733 O O . GLU A 1 221 ? 2.673 -0.850 9.026 1.00 98.06 221 GLU A O 1
ATOM 1738 N N . VAL A 1 222 ? 1.291 -2.000 7.677 1.00 98.19 222 VAL A N 1
ATOM 1739 C CA . VAL A 1 222 ? 1.931 -3.312 7.831 1.00 98.19 222 VAL A CA 1
ATOM 1740 C C . VAL A 1 222 ? 2.558 -3.713 6.505 1.00 98.19 222 VAL A C 1
ATOM 1742 O O . VAL A 1 222 ? 1.880 -3.713 5.475 1.00 98.19 222 VAL A O 1
ATOM 1745 N N . MET A 1 223 ? 3.838 -4.079 6.521 1.00 97.69 223 MET A N 1
ATOM 1746 C CA . MET A 1 223 ? 4.514 -4.649 5.357 1.00 97.69 223 MET A CA 1
ATOM 1747 C C . MET A 1 223 ? 4.254 -6.163 5.309 1.00 97.69 223 MET A C 1
ATOM 1749 O O . MET A 1 223 ? 4.675 -6.866 6.231 1.00 97.69 223 MET A O 1
ATOM 1753 N N . PRO A 1 224 ? 3.543 -6.676 4.289 1.00 97.19 224 PRO A N 1
ATOM 1754 C CA . PRO A 1 224 ? 3.227 -8.094 4.198 1.00 97.19 224 PRO A CA 1
ATOM 1755 C C . PRO A 1 224 ? 4.352 -8.900 3.536 1.00 97.19 224 PRO A C 1
ATOM 1757 O O . PRO A 1 224 ? 5.370 -8.355 3.106 1.00 97.19 224 PRO A O 1
ATOM 1760 N N . GLU A 1 225 ? 4.147 -10.213 3.451 1.00 97.00 225 GLU A N 1
ATOM 1761 C CA . GLU A 1 225 ? 5.100 -11.168 2.881 1.00 97.00 225 GLU A CA 1
ATOM 1762 C C . GLU A 1 225 ? 4.386 -12.141 1.951 1.00 97.00 225 GLU A C 1
ATOM 1764 O O . GLU A 1 225 ? 3.245 -12.543 2.209 1.00 97.00 225 GLU A O 1
ATOM 1769 N N . ASN A 1 226 ? 5.058 -12.532 0.867 1.00 97.88 226 ASN A N 1
ATOM 1770 C CA . ASN A 1 226 ? 4.532 -13.561 -0.019 1.00 97.88 226 ASN A CA 1
ATOM 1771 C C . ASN A 1 226 ? 4.502 -14.919 0.679 1.00 97.88 226 ASN A C 1
ATOM 1773 O O . ASN A 1 226 ? 5.377 -15.267 1.474 1.00 97.88 226 ASN A O 1
ATOM 1777 N N . SER A 1 227 ? 3.505 -15.731 0.327 1.00 95.69 227 SER A N 1
ATOM 1778 C CA . SER A 1 227 ? 3.423 -17.094 0.838 1.00 95.69 227 SER A CA 1
ATOM 1779 C C . SER A 1 227 ? 4.600 -17.939 0.343 1.00 95.69 227 SER A C 1
ATOM 1781 O O . SER A 1 227 ? 5.042 -17.805 -0.803 1.00 95.69 227 SER A O 1
ATOM 1783 N N . LYS A 1 228 ? 5.053 -18.883 1.175 1.00 96.56 228 LYS A N 1
ATOM 1784 C CA . LYS A 1 228 ? 6.088 -19.854 0.795 1.00 96.56 228 LYS A CA 1
ATOM 1785 C C . LYS A 1 228 ? 5.737 -20.590 -0.506 1.00 96.56 228 LYS A C 1
ATOM 1787 O O . LYS A 1 228 ? 6.598 -20.737 -1.364 1.00 96.56 228 LYS A O 1
ATOM 1792 N N . ALA A 1 229 ? 4.470 -20.973 -0.681 1.00 95.81 229 ALA A N 1
ATOM 1793 C CA . ALA A 1 229 ? 3.999 -21.656 -1.885 1.00 95.81 229 ALA A CA 1
ATOM 1794 C C . ALA A 1 229 ? 4.142 -20.788 -3.149 1.00 95.81 229 ALA A C 1
ATOM 1796 O O . ALA A 1 229 ? 4.584 -21.280 -4.187 1.00 95.81 229 ALA A O 1
ATOM 1797 N N . SER A 1 230 ? 3.816 -19.493 -3.065 1.00 95.56 230 SER A N 1
ATOM 1798 C CA . SER A 1 230 ? 4.004 -18.545 -4.173 1.00 95.56 230 SER A CA 1
ATOM 1799 C C . SER A 1 230 ? 5.485 -18.385 -4.519 1.00 95.56 230 SER A C 1
ATOM 1801 O O . SER A 1 230 ? 5.852 -18.465 -5.689 1.00 95.56 230 SER A O 1
ATOM 1803 N N . VAL A 1 231 ? 6.336 -18.216 -3.502 1.00 98.25 231 VAL A N 1
ATOM 1804 C CA . VAL A 1 231 ? 7.793 -18.071 -3.656 1.00 98.25 231 VAL A CA 1
ATOM 1805 C C . VAL A 1 231 ? 8.403 -19.302 -4.329 1.00 98.25 231 VAL A C 1
ATOM 1807 O O . VAL A 1 231 ? 9.156 -19.170 -5.292 1.00 98.25 231 VAL A O 1
ATOM 1810 N N . GLU A 1 232 ? 8.046 -20.499 -3.863 1.00 98.12 232 GLU A N 1
ATOM 1811 C CA . GLU A 1 232 ? 8.526 -21.765 -4.425 1.00 98.12 232 GLU A CA 1
ATOM 1812 C C . GLU A 1 232 ? 8.038 -21.978 -5.860 1.00 98.12 232 GLU A C 1
ATOM 1814 O O . GLU A 1 232 ? 8.828 -22.373 -6.713 1.00 98.12 232 GLU A O 1
ATOM 1819 N N . SER A 1 233 ? 6.774 -21.655 -6.153 1.00 97.00 233 SER A N 1
ATOM 1820 C CA . SER A 1 233 ? 6.207 -21.800 -7.502 1.00 97.00 233 SER A CA 1
ATOM 1821 C C . SER A 1 233 ? 6.894 -20.885 -8.519 1.00 97.00 233 SER A C 1
ATOM 1823 O O . SER A 1 233 ? 7.184 -21.309 -9.639 1.00 97.00 233 SER A O 1
ATOM 1825 N N . ILE A 1 234 ? 7.193 -19.640 -8.133 1.00 97.12 234 ILE A N 1
ATOM 1826 C CA . ILE A 1 234 ? 7.895 -18.685 -9.001 1.00 97.12 234 ILE A CA 1
ATOM 1827 C C . ILE A 1 234 ? 9.338 -19.135 -9.215 1.00 97.12 234 ILE A C 1
ATOM 1829 O O . ILE A 1 234 ? 9.770 -19.257 -10.358 1.00 97.12 234 ILE A O 1
ATOM 1833 N N . ALA A 1 235 ? 10.072 -19.442 -8.143 1.00 97.62 235 ALA A N 1
ATOM 1834 C CA . ALA A 1 235 ? 11.456 -19.890 -8.267 1.00 97.62 235 ALA A CA 1
ATOM 1835 C C . ALA A 1 235 ? 11.576 -21.167 -9.111 1.00 97.62 235 ALA A C 1
ATOM 1837 O O . ALA A 1 235 ? 12.461 -21.251 -9.959 1.00 97.62 235 ALA A O 1
ATOM 1838 N N . LEU A 1 236 ? 10.651 -22.120 -8.946 1.00 97.12 236 LEU A N 1
ATOM 1839 C CA . LEU A 1 236 ? 10.587 -23.324 -9.772 1.00 97.12 236 LEU A CA 1
ATOM 1840 C C . LEU A 1 236 ? 10.347 -22.990 -11.250 1.00 97.12 236 LEU A C 1
ATOM 1842 O O . LEU A 1 236 ? 11.011 -23.560 -12.110 1.00 97.12 236 LEU A O 1
ATOM 1846 N N . SER A 1 237 ? 9.440 -22.052 -11.540 1.00 96.38 237 SER A N 1
ATOM 1847 C CA . SER A 1 237 ? 9.114 -21.645 -12.913 1.00 96.38 237 SER A CA 1
ATOM 1848 C C . SER A 1 237 ? 10.321 -21.058 -13.652 1.00 96.38 237 SER A C 1
ATOM 1850 O O . SER A 1 237 ? 10.541 -21.390 -14.814 1.00 96.38 237 SER A O 1
ATOM 1852 N N . PHE A 1 238 ? 11.139 -20.254 -12.966 1.00 95.69 238 PHE A N 1
ATOM 1853 C CA . PHE A 1 238 ? 12.371 -19.672 -13.515 1.00 95.69 238 PHE A CA 1
ATOM 1854 C C . PHE A 1 238 ? 13.610 -20.579 -13.390 1.00 95.69 238 PHE A C 1
ATOM 1856 O O . PHE A 1 238 ? 14.685 -20.230 -13.877 1.00 95.69 238 PHE A O 1
ATOM 1863 N N . GLY A 1 239 ? 13.501 -21.731 -12.720 1.00 96.12 239 GLY A N 1
ATOM 1864 C CA . GLY A 1 239 ? 14.641 -22.612 -12.450 1.00 96.12 239 GLY A CA 1
ATOM 1865 C C . GLY A 1 239 ? 15.673 -22.016 -11.482 1.00 96.12 239 GLY A C 1
ATOM 1866 O O . GLY A 1 239 ? 16.859 -22.336 -11.566 1.00 96.12 239 GLY A O 1
ATOM 1867 N N . TRP A 1 240 ? 15.253 -21.133 -10.573 1.00 97.06 240 TRP A N 1
ATOM 1868 C CA . TRP A 1 240 ? 16.142 -20.490 -9.607 1.00 97.06 240 TRP A CA 1
ATOM 1869 C C . TRP A 1 240 ? 16.311 -21.303 -8.327 1.00 97.06 240 TRP A C 1
ATOM 1871 O O . TRP A 1 240 ? 15.362 -21.846 -7.761 1.00 97.06 240 TRP A O 1
ATOM 1881 N N . ILE A 1 241 ? 17.540 -21.306 -7.812 1.00 97.62 241 ILE A N 1
ATOM 1882 C CA . ILE A 1 241 ? 17.859 -21.873 -6.505 1.00 97.62 241 ILE A CA 1
ATOM 1883 C C . ILE A 1 241 ? 17.586 -20.801 -5.447 1.00 97.62 241 ILE A C 1
ATOM 1885 O O . ILE A 1 241 ? 18.248 -19.767 -5.402 1.00 97.62 241 ILE A O 1
ATOM 1889 N N . LEU A 1 242 ? 16.605 -21.057 -4.583 1.00 98.38 242 LEU A N 1
ATOM 1890 C CA . LEU A 1 242 ? 16.112 -20.090 -3.594 1.00 98.38 242 LEU A CA 1
ATOM 1891 C C . LEU A 1 242 ? 17.199 -19.562 -2.647 1.00 98.38 242 LEU A C 1
ATOM 1893 O O . LEU A 1 242 ? 17.173 -18.391 -2.273 1.00 98.38 242 LEU A O 1
ATOM 1897 N N . ASP A 1 243 ? 18.161 -20.405 -2.283 1.00 97.12 243 ASP A N 1
ATOM 1898 C CA . ASP A 1 243 ? 19.209 -20.045 -1.324 1.00 97.12 243 ASP A CA 1
ATOM 1899 C C . ASP A 1 243 ? 20.451 -19.434 -2.001 1.00 97.12 243 ASP A C 1
ATOM 1901 O O . ASP A 1 243 ? 21.414 -19.087 -1.322 1.00 97.12 243 ASP A O 1
ATOM 1905 N N . SER A 1 244 ? 20.445 -19.262 -3.330 1.00 98.12 244 SER A N 1
ATOM 1906 C CA . SER A 1 244 ? 21.509 -18.533 -4.023 1.00 98.12 244 SER A CA 1
ATOM 1907 C C . SER A 1 244 ? 21.551 -17.076 -3.575 1.00 98.12 244 SER A C 1
ATOM 1909 O O . SER A 1 244 ? 20.525 -16.393 -3.542 1.00 98.12 244 SER A O 1
ATOM 1911 N N . VAL A 1 245 ? 22.761 -16.603 -3.277 1.00 98.62 245 VAL A N 1
ATOM 1912 C CA . VAL A 1 245 ? 23.030 -15.223 -2.871 1.00 98.62 245 VAL A CA 1
ATOM 1913 C C . VAL A 1 245 ? 23.526 -14.417 -4.061 1.00 98.62 245 VAL A C 1
ATOM 1915 O O . VAL A 1 245 ? 24.444 -14.835 -4.775 1.00 98.62 245 VAL A O 1
ATOM 1918 N N . PHE A 1 246 ? 22.945 -13.239 -4.243 1.00 98.19 246 PHE A N 1
ATOM 1919 C CA . PHE A 1 246 ? 23.346 -12.277 -5.253 1.00 98.19 246 PHE A CA 1
ATOM 1920 C C . PHE A 1 246 ? 23.501 -10.883 -4.650 1.00 98.19 246 PHE A C 1
ATOM 1922 O O . PHE A 1 246 ? 22.938 -10.575 -3.602 1.00 98.19 246 PHE A O 1
ATOM 1929 N N . GLU A 1 247 ? 24.244 -10.028 -5.338 1.00 97.69 247 GLU A N 1
ATOM 1930 C CA . GLU A 1 247 ? 24.337 -8.605 -5.037 1.00 97.69 247 GLU A CA 1
ATOM 1931 C C . GLU A 1 247 ? 24.244 -7.793 -6.331 1.00 97.69 247 GLU A C 1
ATOM 1933 O O . GLU A 1 247 ? 24.782 -8.182 -7.373 1.00 97.69 247 GLU A O 1
ATOM 1938 N N . ILE A 1 248 ? 23.510 -6.683 -6.260 1.00 96.50 248 ILE A N 1
ATOM 1939 C CA . ILE A 1 248 ? 23.257 -5.787 -7.390 1.00 96.50 248 ILE A CA 1
ATOM 1940 C C . ILE A 1 248 ? 24.340 -4.716 -7.430 1.00 96.50 248 ILE A C 1
ATOM 1942 O O . ILE A 1 248 ? 24.555 -4.012 -6.437 1.00 96.50 248 ILE A O 1
ATOM 1946 N N . ASN A 1 249 ? 24.955 -4.530 -8.597 1.00 93.75 249 ASN A N 1
ATOM 1947 C CA . ASN A 1 249 ? 25.870 -3.420 -8.813 1.00 93.75 249 ASN A CA 1
ATOM 1948 C C . ASN A 1 249 ? 25.088 -2.094 -8.851 1.00 93.75 249 ASN A C 1
ATOM 1950 O O . ASN A 1 249 ? 24.397 -1.789 -9.826 1.00 93.75 249 ASN A O 1
ATOM 1954 N N . GLN A 1 250 ? 25.215 -1.291 -7.792 1.00 89.50 250 GLN A N 1
ATOM 1955 C CA . GLN A 1 250 ? 24.459 -0.044 -7.635 1.00 89.50 250 GLN A CA 1
ATOM 1956 C C . GLN A 1 250 ? 24.799 1.011 -8.701 1.00 89.50 250 GLN A C 1
ATOM 1958 O O . GLN A 1 250 ? 23.965 1.867 -8.988 1.00 89.50 250 GLN A O 1
ATOM 1963 N N . GLU A 1 251 ? 25.977 0.935 -9.330 1.00 87.62 251 GLU A N 1
ATOM 1964 C CA . GLU A 1 251 ? 26.382 1.849 -10.410 1.00 87.62 251 GLU A CA 1
ATOM 1965 C C . GLU A 1 251 ? 25.557 1.645 -11.689 1.00 87.62 251 GLU A C 1
ATOM 1967 O O . GLU A 1 251 ? 25.489 2.532 -12.536 1.00 87.62 251 GLU A O 1
ATOM 1972 N N . THR A 1 252 ? 24.873 0.503 -11.814 1.00 86.31 252 THR A N 1
ATOM 1973 C CA . THR A 1 252 ? 24.068 0.152 -12.996 1.00 86.31 252 THR A CA 1
ATOM 1974 C C . THR A 1 252 ? 22.599 0.577 -12.909 1.00 86.31 252 THR A C 1
ATOM 1976 O O . THR A 1 252 ? 21.809 0.261 -13.798 1.00 86.31 252 THR A O 1
ATOM 1979 N N . LEU A 1 253 ? 22.218 1.296 -11.846 1.00 84.38 253 LEU A N 1
ATOM 1980 C CA . LEU A 1 253 ? 20.824 1.605 -11.502 1.00 84.38 253 LEU A CA 1
ATOM 1981 C C . LEU A 1 253 ? 20.334 2.983 -11.973 1.00 84.38 253 LEU A C 1
ATOM 1983 O O . LEU A 1 253 ? 19.268 3.420 -11.544 1.00 84.38 253 LEU A O 1
ATOM 1987 N N . SER A 1 254 ? 21.077 3.692 -12.825 1.00 76.38 254 SER A N 1
ATOM 1988 C CA . SER A 1 254 ? 20.701 5.056 -13.234 1.00 76.38 254 SER A CA 1
ATOM 1989 C C . SER A 1 254 ? 19.351 5.130 -13.956 1.00 76.38 254 SER A C 1
ATOM 1991 O O . SER A 1 254 ? 18.635 6.117 -13.805 1.00 76.38 254 SER A O 1
ATOM 1993 N N . ASP A 1 255 ? 18.994 4.071 -14.688 1.00 75.94 255 ASP A N 1
ATOM 1994 C CA . ASP A 1 255 ? 17.852 4.052 -15.608 1.00 75.94 255 ASP A CA 1
ATOM 1995 C C . ASP A 1 255 ? 16.750 3.064 -15.167 1.00 75.94 255 ASP A C 1
ATOM 1997 O O . ASP A 1 255 ? 15.853 2.744 -15.948 1.00 75.94 255 ASP A O 1
ATOM 2001 N N . VAL A 1 256 ? 16.790 2.556 -13.926 1.00 81.38 256 VAL A N 1
ATOM 2002 C CA . VAL A 1 256 ? 15.746 1.647 -13.419 1.00 81.38 256 VAL A CA 1
ATOM 2003 C C . VAL A 1 256 ? 14.632 2.399 -12.701 1.00 81.38 256 VAL A C 1
ATOM 2005 O O . VAL A 1 256 ? 14.846 3.432 -12.065 1.00 81.38 256 VAL A O 1
ATOM 2008 N N . SER A 1 257 ? 13.420 1.842 -12.743 1.00 84.94 257 SER A N 1
ATOM 2009 C CA . SER A 1 257 ? 12.298 2.383 -11.975 1.00 84.94 257 SER A CA 1
ATOM 2010 C C . SER A 1 257 ? 12.641 2.429 -10.478 1.00 84.94 257 SER A C 1
ATOM 2012 O O . SER A 1 257 ? 13.066 1.406 -9.932 1.00 84.94 257 SER A O 1
ATOM 2014 N N . PRO A 1 258 ? 12.376 3.540 -9.763 1.00 87.31 258 PRO A N 1
ATOM 2015 C CA . PRO A 1 258 ? 12.548 3.609 -8.310 1.00 87.31 258 PRO A CA 1
ATOM 2016 C C . PRO A 1 258 ? 11.694 2.600 -7.535 1.00 87.31 258 PRO A C 1
ATOM 2018 O O . PRO A 1 258 ? 11.968 2.327 -6.370 1.00 87.31 258 PRO A O 1
ATOM 2021 N N . ARG A 1 259 ? 10.645 2.052 -8.164 1.00 89.19 259 ARG A N 1
ATOM 2022 C CA . ARG A 1 259 ? 9.799 1.001 -7.584 1.00 89.19 259 ARG A CA 1
ATOM 2023 C C . ARG A 1 259 ? 10.274 -0.412 -7.912 1.00 89.19 259 ARG A C 1
ATOM 2025 O O . ARG A 1 259 ? 9.707 -1.345 -7.362 1.00 89.19 259 ARG A O 1
ATOM 2032 N N . SER A 1 260 ? 11.266 -0.582 -8.784 1.00 92.88 260 SER A N 1
ATOM 2033 C CA . SER A 1 260 ? 11.799 -1.902 -9.137 1.00 92.88 260 SER A CA 1
ATOM 2034 C C . SER A 1 260 ? 12.499 -2.567 -7.951 1.00 92.88 260 SER A C 1
ATOM 2036 O O . SER A 1 260 ? 13.000 -1.891 -7.041 1.00 92.88 260 SER A O 1
ATOM 2038 N N . LEU A 1 261 ? 12.590 -3.896 -7.988 1.00 95.94 261 LEU A N 1
ATOM 2039 C CA . LEU A 1 261 ? 13.418 -4.667 -7.061 1.00 95.94 261 LEU A CA 1
ATOM 2040 C C . LEU A 1 261 ? 14.871 -4.169 -7.062 1.00 95.94 261 LEU A C 1
ATOM 2042 O O . LEU A 1 261 ? 15.446 -3.950 -5.994 1.00 95.94 261 LEU A O 1
ATOM 2046 N N . ALA A 1 262 ? 15.437 -3.922 -8.250 1.00 94.50 262 ALA A N 1
ATOM 2047 C CA . ALA A 1 262 ? 16.819 -3.481 -8.420 1.00 94.50 262 ALA A CA 1
ATOM 2048 C C . ALA A 1 262 ? 17.133 -2.186 -7.646 1.00 94.50 262 ALA A C 1
ATOM 2050 O O . ALA A 1 262 ? 18.184 -2.072 -7.019 1.00 94.50 262 ALA A O 1
ATOM 2051 N N . ALA A 1 263 ? 16.202 -1.225 -7.638 1.00 93.44 263 ALA A N 1
ATOM 2052 C CA . ALA A 1 263 ? 16.378 0.051 -6.943 1.00 93.44 263 ALA A CA 1
ATOM 2053 C C . ALA A 1 263 ? 16.325 -0.065 -5.406 1.00 93.44 263 ALA A C 1
ATOM 2055 O O . ALA A 1 263 ? 16.911 0.768 -4.706 1.00 93.44 263 ALA A O 1
ATOM 2056 N N . ASN A 1 264 ? 15.635 -1.081 -4.879 1.00 95.88 264 ASN A N 1
ATOM 2057 C CA . ASN A 1 264 ? 15.269 -1.181 -3.462 1.00 95.88 264 ASN A CA 1
ATOM 2058 C C . ASN A 1 264 ? 16.063 -2.234 -2.681 1.00 95.88 264 ASN A C 1
ATOM 2060 O O . ASN A 1 264 ? 16.218 -2.092 -1.468 1.00 95.88 264 ASN A O 1
ATOM 2064 N N . ILE A 1 265 ? 16.586 -3.268 -3.341 1.00 96.75 265 ILE A N 1
ATOM 2065 C CA . ILE A 1 265 ? 17.448 -4.263 -2.695 1.00 96.75 265 ILE A CA 1
ATOM 2066 C C . ILE A 1 265 ? 18.837 -3.652 -2.494 1.00 96.75 265 ILE A C 1
ATOM 206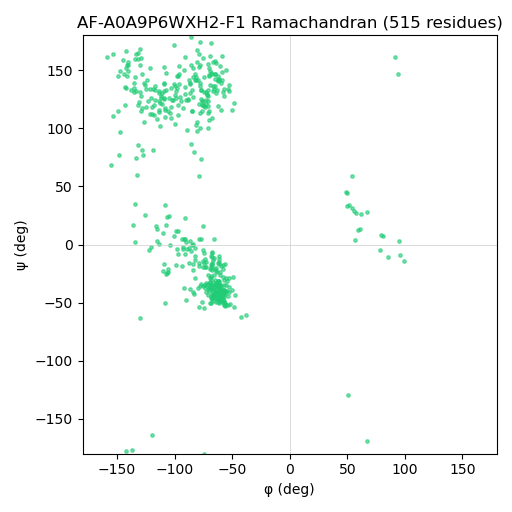8 O O . ILE A 1 265 ? 19.475 -3.174 -3.435 1.00 96.75 265 ILE A O 1
ATOM 2072 N N . LYS A 1 266 ? 19.296 -3.645 -1.241 1.00 94.38 266 LYS A N 1
ATOM 2073 C CA . LYS A 1 266 ? 20.600 -3.109 -0.836 1.00 94.38 266 LYS A CA 1
ATOM 2074 C C . LYS A 1 266 ? 21.441 -4.219 -0.224 1.00 94.38 266 LYS A C 1
ATOM 2076 O O . LYS A 1 266 ? 20.940 -4.965 0.615 1.00 94.38 266 LYS A O 1
ATOM 2081 N N . GLY A 1 267 ? 22.703 -4.287 -0.641 1.00 95.31 267 GLY A N 1
ATOM 2082 C CA . GLY A 1 267 ? 23.639 -5.338 -0.248 1.00 95.31 267 GLY A CA 1
ATOM 2083 C C . GLY A 1 267 ? 23.269 -6.728 -0.790 1.00 95.31 267 GLY A C 1
ATOM 2084 O O . GLY A 1 267 ? 22.376 -6.852 -1.636 1.00 95.31 267 GLY A O 1
ATOM 2085 N N . PRO A 1 268 ? 23.944 -7.778 -0.293 1.00 97.8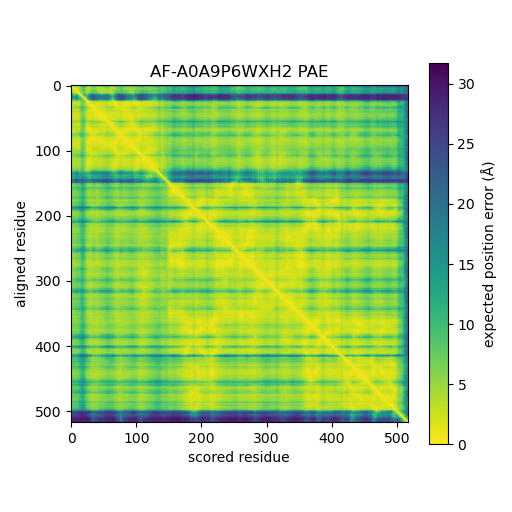8 268 PRO A N 1
ATOM 2086 C CA . PRO A 1 268 ? 23.646 -9.165 -0.632 1.00 97.88 268 PRO A CA 1
ATOM 2087 C C . PRO A 1 268 ? 22.208 -9.562 -0.282 1.00 97.88 268 PRO A C 1
ATOM 2089 O O . PRO A 1 268 ? 21.685 -9.180 0.765 1.00 97.88 268 PRO A O 1
ATOM 2092 N N . CYS A 1 269 ? 21.566 -10.364 -1.128 1.00 98.44 269 CYS A N 1
ATOM 2093 C CA . CYS A 1 269 ? 20.210 -10.873 -0.926 1.00 98.44 269 CYS A CA 1
ATOM 2094 C C . CYS A 1 269 ? 20.094 -12.310 -1.454 1.00 98.44 269 CYS A C 1
ATOM 2096 O O . CYS A 1 269 ? 20.753 -12.677 -2.428 1.00 98.44 269 CYS A O 1
ATOM 2098 N N . THR A 1 270 ? 19.270 -13.139 -0.812 1.00 98.69 270 THR A N 1
ATOM 2099 C CA . THR A 1 270 ? 18.911 -14.455 -1.360 1.00 98.69 270 THR A CA 1
ATOM 2100 C C . THR A 1 270 ? 17.752 -14.316 -2.344 1.00 98.69 270 THR A C 1
ATOM 2102 O O . THR A 1 270 ? 16.896 -13.441 -2.189 1.00 98.69 270 THR A O 1
ATOM 2105 N N . ILE A 1 271 ? 17.659 -15.216 -3.328 1.00 98.62 271 ILE A N 1
ATOM 2106 C CA . ILE A 1 271 ? 16.481 -15.291 -4.216 1.00 98.62 271 ILE A CA 1
ATOM 2107 C C . ILE A 1 271 ? 15.196 -15.468 -3.395 1.00 98.62 271 ILE A C 1
ATOM 2109 O O . ILE A 1 271 ? 14.180 -14.832 -3.677 1.00 98.62 271 ILE A O 1
ATOM 2113 N N . ARG A 1 272 ? 15.254 -16.284 -2.336 1.00 98.69 272 ARG A N 1
ATOM 2114 C CA . ARG A 1 272 ? 14.158 -16.469 -1.383 1.00 98.69 272 ARG A CA 1
ATOM 2115 C C . ARG A 1 272 ? 13.718 -15.147 -0.771 1.00 98.69 272 ARG A C 1
ATOM 2117 O O . ARG A 1 272 ? 12.539 -14.832 -0.836 1.00 98.69 272 ARG A O 1
ATOM 2124 N N . ASN A 1 273 ? 14.638 -14.368 -0.210 1.00 98.50 273 ASN A N 1
ATOM 2125 C CA . ASN A 1 273 ? 14.288 -13.129 0.478 1.00 98.50 273 ASN A CA 1
ATOM 2126 C C . ASN A 1 273 ? 13.787 -12.058 -0.494 1.00 98.50 273 ASN A C 1
ATOM 2128 O O . ASN A 1 273 ? 12.815 -11.371 -0.181 1.00 98.50 273 ASN A O 1
ATOM 2132 N N . MET A 1 274 ? 14.375 -11.969 -1.690 1.00 98.62 274 MET A N 1
ATOM 2133 C CA . MET A 1 274 ? 13.854 -11.137 -2.775 1.00 98.62 274 MET A CA 1
ATOM 2134 C C . MET A 1 274 ? 12.381 -11.472 -3.059 1.00 98.62 274 MET A C 1
ATOM 2136 O O . MET A 1 274 ? 11.537 -10.578 -3.058 1.00 98.62 274 MET A O 1
ATOM 2140 N N . LEU A 1 275 ? 12.051 -12.748 -3.270 1.00 98.69 275 LEU A N 1
ATOM 2141 C CA . LEU A 1 275 ? 10.679 -13.161 -3.576 1.00 98.69 275 LEU A CA 1
ATOM 2142 C C . LEU A 1 275 ? 9.736 -13.055 -2.370 1.00 98.69 275 LEU A C 1
ATOM 2144 O O . LEU A 1 275 ? 8.567 -12.749 -2.563 1.00 98.69 275 LEU A O 1
ATOM 2148 N N . THR A 1 276 ? 10.199 -13.289 -1.142 1.00 98.38 276 THR A N 1
ATOM 2149 C CA . THR A 1 276 ? 9.349 -13.247 0.061 1.00 98.38 276 THR A CA 1
ATOM 2150 C C . THR A 1 276 ? 9.033 -11.818 0.497 1.00 98.38 276 THR A C 1
ATOM 2152 O O . THR A 1 276 ? 7.871 -11.498 0.750 1.00 98.38 276 THR A O 1
ATOM 2155 N N . TYR A 1 277 ? 10.061 -10.971 0.604 1.00 98.19 277 TYR A N 1
ATOM 2156 C CA . TYR A 1 277 ? 9.980 -9.682 1.300 1.00 98.19 277 TYR A CA 1
ATOM 2157 C C . TYR A 1 277 ? 9.936 -8.476 0.368 1.00 98.19 277 TYR A C 1
ATOM 2159 O O . TYR A 1 277 ? 9.471 -7.419 0.795 1.00 98.19 277 TYR A O 1
ATOM 2167 N N . TYR A 1 278 ? 10.440 -8.617 -0.863 1.00 98.44 278 TYR A N 1
ATOM 2168 C CA . TYR A 1 278 ? 10.549 -7.504 -1.798 1.00 98.44 278 TYR A CA 1
ATOM 2169 C C . TYR A 1 278 ? 9.556 -7.591 -2.946 1.00 98.44 278 TYR A C 1
ATOM 2171 O O . TYR A 1 278 ? 8.910 -6.595 -3.210 1.00 98.44 278 TYR A O 1
ATOM 2179 N N . ALA A 1 279 ? 9.446 -8.712 -3.658 1.00 98.12 279 ALA A N 1
ATOM 2180 C CA . ALA A 1 279 ? 8.773 -8.750 -4.958 1.00 98.12 279 ALA A CA 1
ATOM 2181 C C . ALA A 1 279 ? 7.243 -8.693 -4.842 1.00 98.12 279 ALA A C 1
ATOM 2183 O O . ALA A 1 279 ? 6.633 -9.568 -4.229 1.00 98.12 279 ALA A O 1
ATOM 2184 N N . ASP A 1 280 ? 6.599 -7.718 -5.481 1.00 97.38 280 ASP A N 1
ATOM 2185 C CA . ASP A 1 280 ? 5.153 -7.781 -5.683 1.00 97.38 280 ASP A CA 1
ATOM 2186 C C . ASP A 1 280 ? 4.843 -8.676 -6.885 1.00 97.38 280 ASP A C 1
ATOM 2188 O O . ASP A 1 280 ? 5.008 -8.301 -8.045 1.00 97.38 280 ASP A O 1
ATOM 2192 N N . VAL A 1 281 ? 4.413 -9.894 -6.572 1.00 95.88 281 VAL A N 1
ATOM 2193 C CA . VAL A 1 281 ? 4.097 -10.950 -7.545 1.00 95.88 281 VAL A CA 1
ATOM 2194 C C . VAL A 1 281 ? 2.607 -11.294 -7.569 1.00 95.88 281 VAL A C 1
ATOM 2196 O O . VAL A 1 281 ? 2.180 -12.185 -8.307 1.00 95.88 281 VAL A O 1
ATOM 2199 N N . THR A 1 282 ? 1.821 -10.606 -6.737 1.00 95.06 282 THR A N 1
ATOM 2200 C CA . THR A 1 282 ? 0.394 -10.880 -6.514 1.00 95.06 282 THR A CA 1
ATOM 2201 C C . THR A 1 282 ? -0.511 -9.802 -7.087 1.00 95.06 282 THR A C 1
ATOM 2203 O O . THR A 1 282 ? -1.676 -10.085 -7.360 1.00 95.06 282 THR A O 1
ATOM 2206 N N . SER A 1 283 ? 0.004 -8.589 -7.286 1.00 93.44 283 SER A N 1
ATOM 2207 C CA . SER A 1 283 ? -0.712 -7.557 -8.024 1.00 93.44 283 SER A CA 1
ATOM 2208 C C . SER A 1 283 ? -0.794 -7.896 -9.517 1.00 93.44 283 SER A C 1
ATOM 2210 O O . SER A 1 283 ? 0.115 -8.542 -10.053 1.00 93.44 283 SER A O 1
ATOM 2212 N N . PRO A 1 284 ? -1.842 -7.416 -10.213 1.00 93.25 284 PRO A N 1
ATOM 2213 C CA . PRO A 1 284 ? -1.902 -7.475 -11.666 1.00 93.25 284 PRO A CA 1
ATOM 2214 C C . PRO A 1 284 ? -0.647 -6.880 -12.316 1.00 93.25 284 PRO A C 1
ATOM 2216 O O . PRO A 1 284 ? -0.177 -5.830 -11.864 1.00 93.25 284 PRO A O 1
ATOM 2219 N N . PRO A 1 285 ? -0.091 -7.521 -13.363 1.00 92.44 285 PRO A N 1
ATOM 2220 C CA . PRO A 1 285 ? 1.091 -7.008 -14.043 1.00 92.44 285 PRO A CA 1
ATOM 2221 C C . PRO A 1 285 ? 0.765 -5.650 -14.666 1.00 92.44 285 PRO A C 1
ATOM 2223 O O . PRO A 1 285 ? -0.121 -5.552 -15.511 1.00 92.44 285 PRO A O 1
ATOM 2226 N N . SER A 1 286 ? 1.473 -4.600 -14.243 1.00 91.06 286 SER A N 1
ATOM 2227 C CA . SER A 1 286 ? 1.249 -3.252 -14.769 1.00 91.06 286 SER A CA 1
ATOM 2228 C C . SER A 1 286 ? 1.691 -3.136 -16.226 1.00 91.06 286 SER A C 1
ATOM 2230 O O . SER A 1 286 ? 2.525 -3.911 -16.705 1.00 91.06 286 SER A O 1
ATOM 2232 N N . ARG A 1 287 ? 1.214 -2.100 -16.924 1.00 91.44 287 ARG A N 1
ATOM 2233 C CA . ARG A 1 287 ? 1.662 -1.795 -18.294 1.00 91.44 287 ARG A CA 1
ATOM 2234 C C . ARG A 1 287 ? 3.178 -1.624 -18.386 1.00 91.44 287 ARG A C 1
ATOM 2236 O O . ARG A 1 287 ? 3.781 -2.038 -19.368 1.00 91.44 287 ARG A O 1
ATOM 2243 N N . ALA A 1 288 ? 3.800 -1.066 -17.346 1.00 87.19 288 ALA A N 1
ATOM 2244 C CA . ALA A 1 288 ? 5.253 -0.933 -17.266 1.00 87.19 288 ALA A CA 1
ATOM 2245 C C . ALA A 1 288 ? 5.963 -2.295 -17.160 1.00 87.19 288 ALA A C 1
ATOM 2247 O O . ALA A 1 288 ? 6.962 -2.511 -17.840 1.00 87.19 288 ALA A O 1
ATOM 2248 N N . VAL A 1 289 ? 5.439 -3.228 -16.353 1.00 89.88 289 VAL A N 1
ATOM 2249 C CA . VAL A 1 289 ? 5.982 -4.597 -16.267 1.00 89.88 289 VAL A CA 1
ATOM 2250 C C . VAL A 1 289 ? 5.856 -5.303 -17.616 1.00 89.88 289 VAL A C 1
ATOM 2252 O O . VAL A 1 289 ? 6.833 -5.878 -18.092 1.00 89.88 289 VAL A O 1
ATOM 2255 N N . LEU A 1 290 ? 4.684 -5.219 -18.256 1.00 92.31 290 LEU A N 1
ATOM 2256 C CA . LEU A 1 290 ? 4.440 -5.824 -19.568 1.00 92.31 290 LEU A CA 1
ATOM 2257 C C . LEU A 1 290 ? 5.354 -5.234 -20.647 1.00 92.31 290 LEU A C 1
ATOM 2259 O O . LEU A 1 290 ? 5.929 -5.994 -21.421 1.00 92.31 290 LEU A O 1
ATOM 2263 N N . GLY A 1 291 ? 5.563 -3.913 -20.655 1.00 89.62 291 GLY A N 1
ATOM 2264 C CA . GLY A 1 291 ? 6.518 -3.261 -21.552 1.00 89.62 291 GLY A CA 1
ATOM 2265 C C . GLY A 1 291 ? 7.953 -3.745 -21.338 1.00 89.62 291 GLY A C 1
ATOM 2266 O O . GLY A 1 291 ? 8.638 -4.098 -22.299 1.00 89.62 291 GLY A O 1
ATOM 2267 N N . CYS A 1 292 ? 8.398 -3.852 -20.079 1.00 86.94 292 CYS A N 1
ATOM 2268 C CA . CYS A 1 292 ? 9.728 -4.379 -19.761 1.00 86.94 292 CYS A CA 1
ATOM 2269 C C . CYS A 1 292 ? 9.889 -5.824 -20.244 1.00 86.94 292 CYS A C 1
ATOM 2271 O O . CYS A 1 292 ? 10.881 -6.147 -20.897 1.00 86.94 292 CYS A O 1
ATOM 2273 N N . PHE A 1 293 ? 8.904 -6.682 -19.970 1.00 90.75 293 PHE A N 1
ATOM 2274 C CA . PHE A 1 293 ? 8.920 -8.071 -20.424 1.00 90.75 293 PHE A CA 1
ATOM 2275 C C . PHE A 1 293 ? 8.908 -8.163 -21.945 1.00 90.75 293 PHE A C 1
ATOM 2277 O O . PHE A 1 293 ? 9.652 -8.962 -22.502 1.00 90.75 293 PHE A O 1
ATOM 2284 N N . ALA A 1 294 ? 8.133 -7.325 -22.630 1.00 91.19 294 ALA A N 1
ATOM 2285 C CA . ALA A 1 294 ? 8.103 -7.308 -24.081 1.00 91.19 294 ALA A CA 1
ATOM 2286 C C . ALA A 1 294 ? 9.480 -6.997 -24.683 1.00 91.19 294 ALA A C 1
ATOM 2288 O O . ALA A 1 294 ? 9.973 -7.746 -25.529 1.00 91.19 294 ALA A O 1
ATOM 2289 N N . ALA A 1 295 ? 10.147 -5.951 -24.189 1.00 86.81 295 ALA A N 1
ATOM 2290 C CA . ALA A 1 295 ? 11.486 -5.587 -24.643 1.00 86.81 295 ALA A CA 1
ATOM 2291 C C . ALA A 1 295 ? 12.506 -6.709 -24.404 1.00 86.81 295 ALA A C 1
ATOM 2293 O O . ALA A 1 295 ? 13.306 -7.019 -25.284 1.00 86.81 295 ALA A O 1
ATOM 2294 N N . GLN A 1 296 ? 12.443 -7.351 -23.238 1.00 86.44 296 GLN A N 1
ATOM 2295 C CA . GLN A 1 296 ? 13.359 -8.423 -22.845 1.00 86.44 296 GLN A CA 1
ATOM 2296 C C . GLN A 1 296 ? 13.099 -9.736 -23.603 1.00 86.44 296 GLN A C 1
ATOM 2298 O O . GLN A 1 296 ? 14.035 -10.469 -23.923 1.00 86.44 296 GLN A O 1
ATOM 2303 N N . LEU A 1 297 ? 11.838 -10.024 -23.938 1.00 89.50 297 LEU A N 1
ATOM 2304 C CA . LEU A 1 297 ? 11.437 -11.221 -24.676 1.00 89.50 297 LEU A CA 1
ATOM 2305 C C . LEU A 1 297 ? 11.612 -11.082 -26.189 1.00 89.50 297 LEU A C 1
ATOM 2307 O O . LEU A 1 297 ? 11.585 -12.093 -26.886 1.00 89.50 297 LEU A O 1
ATOM 2311 N N . LYS A 1 298 ? 11.837 -9.875 -26.714 1.00 89.69 298 LYS A N 1
ATOM 2312 C CA . LYS A 1 298 ? 11.880 -9.584 -28.155 1.00 89.69 298 LYS A CA 1
ATOM 2313 C C . LYS A 1 298 ? 12.793 -10.512 -28.964 1.00 89.69 298 LYS A C 1
ATOM 2315 O O . LYS A 1 298 ? 12.427 -10.913 -30.065 1.00 89.69 298 LYS A O 1
ATOM 2320 N N . LEU A 1 299 ? 13.953 -10.881 -28.415 1.00 86.94 299 LEU A N 1
ATOM 2321 C CA . LEU A 1 299 ? 14.916 -11.763 -29.087 1.00 86.94 299 LEU A CA 1
ATOM 2322 C C . LEU A 1 299 ? 14.585 -13.256 -28.946 1.00 86.94 299 LEU A C 1
ATOM 2324 O O . LEU A 1 299 ? 14.940 -14.046 -29.816 1.00 86.94 299 LEU A O 1
ATOM 2328 N N . VAL A 1 300 ? 13.923 -13.657 -27.857 1.00 88.44 300 VAL A N 1
ATOM 2329 C CA . VAL A 1 300 ? 13.713 -15.073 -27.503 1.00 88.44 300 VAL A CA 1
ATOM 2330 C C . VAL A 1 300 ? 12.282 -15.564 -27.737 1.00 88.44 300 VAL A C 1
ATOM 2332 O O . VAL A 1 300 ? 12.066 -16.770 -27.840 1.00 88.44 300 VAL A O 1
ATOM 2335 N N . ALA A 1 301 ? 11.305 -14.662 -27.794 1.00 93.62 301 ALA A N 1
ATOM 2336 C CA . ALA A 1 301 ? 9.875 -14.924 -27.942 1.00 93.62 301 ALA A CA 1
ATOM 2337 C C . ALA A 1 301 ? 9.158 -13.707 -28.578 1.00 93.62 301 ALA A C 1
ATOM 2339 O O . ALA A 1 301 ? 8.368 -13.034 -27.912 1.00 93.62 301 ALA A O 1
ATOM 2340 N N . PRO A 1 302 ? 9.420 -13.408 -29.866 1.00 93.38 302 PRO A N 1
ATOM 2341 C CA . PRO A 1 302 ? 8.928 -12.195 -30.527 1.00 93.38 302 PRO A CA 1
ATOM 2342 C C . PRO A 1 302 ? 7.397 -12.104 -30.616 1.00 93.38 302 PRO A C 1
ATOM 2344 O O . PRO A 1 302 ? 6.851 -11.007 -30.556 1.00 93.38 302 PRO A O 1
ATOM 2347 N N . GLU A 1 303 ? 6.691 -13.232 -30.724 1.00 95.25 303 GLU A N 1
ATOM 2348 C CA . GLU A 1 303 ? 5.221 -13.250 -30.752 1.00 95.25 303 GLU A CA 1
ATOM 2349 C C . GLU A 1 303 ? 4.630 -12.800 -29.408 1.00 95.25 303 GLU A C 1
ATOM 2351 O O . GLU A 1 303 ? 3.803 -11.891 -29.374 1.00 95.25 303 GLU A O 1
ATOM 2356 N N . THR A 1 304 ? 5.124 -13.360 -28.298 1.00 94.81 304 THR A N 1
ATOM 2357 C CA . THR A 1 304 ? 4.741 -12.955 -26.935 1.00 94.81 304 THR A CA 1
ATOM 2358 C C . THR A 1 304 ? 5.123 -11.503 -26.656 1.00 94.81 304 THR A C 1
ATOM 2360 O O . THR A 1 304 ? 4.335 -10.757 -26.082 1.00 94.81 304 THR A O 1
ATOM 2363 N N . ALA A 1 305 ? 6.312 -11.079 -27.098 1.00 93.19 305 ALA A N 1
ATOM 2364 C CA . ALA A 1 305 ? 6.738 -9.689 -26.987 1.00 93.19 305 ALA A CA 1
ATOM 2365 C C . ALA A 1 305 ? 5.763 -8.741 -27.703 1.00 93.19 305 ALA A C 1
ATOM 2367 O O . ALA A 1 305 ? 5.3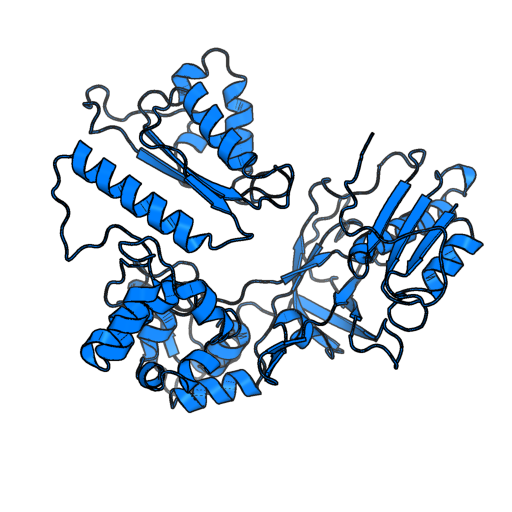18 -7.763 -27.111 1.00 93.19 305 ALA A O 1
ATOM 2368 N N . SER A 1 306 ? 5.363 -9.065 -28.938 1.00 93.56 306 SER A N 1
ATOM 2369 C CA . SER A 1 306 ? 4.396 -8.263 -29.695 1.00 93.56 306 SER A CA 1
ATOM 2370 C C . SER A 1 306 ? 3.010 -8.233 -29.043 1.00 93.56 306 SER A C 1
ATOM 2372 O O . SER A 1 306 ? 2.319 -7.218 -29.106 1.00 93.56 306 SER A O 1
ATOM 2374 N N . GLU A 1 307 ? 2.584 -9.324 -28.405 1.00 94.25 307 GLU A N 1
ATOM 2375 C CA . GLU A 1 307 ? 1.329 -9.357 -27.653 1.00 94.25 307 GLU A CA 1
ATOM 2376 C C . GLU A 1 307 ? 1.374 -8.427 -26.438 1.00 94.25 307 GLU A C 1
ATOM 2378 O O . GLU A 1 307 ? 0.455 -7.637 -26.244 1.00 94.25 307 GLU A O 1
ATOM 2383 N N . PHE A 1 308 ? 2.470 -8.437 -25.677 1.00 94.12 308 PHE A N 1
ATOM 2384 C CA . PHE A 1 308 ? 2.646 -7.528 -24.543 1.00 94.12 308 PHE A CA 1
ATOM 2385 C C . PHE A 1 308 ? 2.824 -6.065 -24.975 1.00 94.12 308 PHE A C 1
ATOM 2387 O O . PHE A 1 308 ? 2.281 -5.182 -24.315 1.00 94.12 308 PHE A O 1
ATOM 2394 N N . GLU A 1 309 ? 3.498 -5.791 -26.101 1.00 90.81 309 GLU A N 1
ATOM 2395 C CA . GLU A 1 309 ? 3.614 -4.437 -26.675 1.00 90.81 309 GLU A CA 1
ATOM 2396 C C . GLU A 1 309 ? 2.232 -3.815 -26.949 1.00 90.81 309 GLU A C 1
ATOM 2398 O O . GLU A 1 309 ? 2.016 -2.636 -26.663 1.00 90.81 309 GLU A O 1
ATOM 2403 N N . LYS A 1 310 ? 1.261 -4.610 -27.423 1.00 91.88 310 LYS A N 1
ATOM 2404 C CA . LYS A 1 310 ? -0.122 -4.152 -27.670 1.00 91.88 310 LYS A CA 1
ATOM 2405 C C . LYS A 1 310 ? -0.884 -3.788 -26.395 1.00 91.88 310 LYS A C 1
ATOM 2407 O O . LYS A 1 310 ? -1.884 -3.086 -26.474 1.00 91.88 310 LYS A O 1
ATOM 2412 N N . LEU A 1 311 ? -0.430 -4.245 -25.229 1.00 92.62 311 LEU A N 1
ATOM 2413 C CA . LEU A 1 311 ? -1.059 -3.959 -23.936 1.00 92.62 311 LEU A CA 1
ATOM 2414 C C . LEU A 1 311 ? -0.512 -2.680 -23.287 1.00 92.62 311 LEU A C 1
ATOM 2416 O O . LEU A 1 311 ? -0.996 -2.270 -22.233 1.00 92.62 311 LEU A O 1
ATOM 2420 N N . ILE A 1 312 ? 0.487 -2.026 -23.886 1.00 88.00 312 ILE A N 1
ATOM 2421 C CA . ILE A 1 312 ? 1.084 -0.801 -23.335 1.00 88.00 312 ILE A CA 1
ATOM 2422 C C . ILE A 1 312 ? 0.162 0.408 -23.552 1.00 88.00 312 ILE A C 1
ATOM 2424 O O . ILE A 1 312 ? 0.065 1.269 -22.677 1.00 88.00 312 ILE A O 1
ATOM 2428 N N . MET A 1 313 ? -0.541 0.457 -24.688 1.00 85.56 313 MET A N 1
ATOM 2429 C CA . MET A 1 313 ? -1.420 1.559 -25.091 1.00 85.56 313 MET A CA 1
ATOM 2430 C C . MET A 1 313 ? -2.689 1.054 -25.784 1.00 85.56 313 MET A C 1
ATOM 2432 O O . MET A 1 313 ? -2.642 -0.007 -26.403 1.00 85.56 313 MET A O 1
ATOM 2436 N N . PRO A 1 314 ? -3.794 1.823 -25.748 1.00 85.50 314 PRO A N 1
ATOM 2437 C CA . PRO A 1 314 ? -4.928 1.593 -26.638 1.00 85.50 314 PRO A CA 1
ATOM 2438 C C . PRO A 1 314 ? -4.507 1.608 -28.115 1.00 85.50 314 PRO A C 1
ATOM 2440 O O . PRO A 1 314 ? -3.565 2.309 -28.496 1.00 85.50 314 PRO A O 1
ATOM 2443 N N . ASP A 1 315 ? -5.216 0.852 -28.951 1.00 84.62 315 ASP A N 1
ATOM 2444 C CA . ASP A 1 315 ? -4.955 0.789 -30.389 1.00 84.62 315 ASP A CA 1
ATOM 2445 C C . ASP A 1 315 ? -5.428 2.050 -31.146 1.00 84.62 315 ASP A C 1
ATOM 2447 O O . ASP A 1 315 ? -5.995 2.985 -30.576 1.00 84.62 315 ASP A O 1
ATOM 2451 N N . ALA A 1 316 ? -5.228 2.076 -32.469 1.00 82.50 316 ALA A N 1
ATOM 2452 C CA . ALA A 1 316 ? -5.629 3.201 -33.323 1.00 82.50 316 ALA A CA 1
ATOM 2453 C C . ALA A 1 316 ? -7.150 3.483 -33.333 1.00 82.50 316 ALA A C 1
ATOM 2455 O O . ALA A 1 316 ? -7.566 4.569 -33.736 1.00 82.50 316 ALA A O 1
ATOM 2456 N N . ASN A 1 317 ? -7.977 2.532 -32.886 1.00 86.75 317 ASN A N 1
ATOM 2457 C CA . ASN A 1 317 ? -9.425 2.672 -32.735 1.00 86.75 317 ASN A CA 1
ATOM 2458 C C . ASN A 1 317 ? -9.831 2.995 -31.282 1.00 86.75 317 ASN A C 1
ATOM 2460 O O . ASN A 1 317 ? -11.019 2.932 -30.957 1.00 86.75 317 ASN A O 1
ATOM 2464 N N . ASN A 1 318 ? -8.872 3.337 -30.411 1.00 82.44 318 ASN A N 1
ATOM 2465 C CA . ASN A 1 318 ? -9.040 3.511 -28.965 1.00 82.44 318 ASN A CA 1
ATOM 2466 C C . ASN A 1 318 ? -9.587 2.262 -28.249 1.00 82.44 318 ASN A C 1
ATOM 2468 O O . ASN A 1 318 ? -10.234 2.380 -27.204 1.00 82.44 318 ASN A O 1
ATOM 2472 N N . GLN A 1 319 ? -9.352 1.065 -28.792 1.00 88.12 319 GLN A N 1
ATOM 2473 C CA . GLN A 1 319 ? -9.663 -0.185 -28.107 1.00 88.12 319 GLN A CA 1
ATOM 2474 C C . GLN A 1 319 ? -8.494 -0.586 -27.214 1.00 88.12 319 GLN A C 1
ATOM 2476 O O . GLN A 1 319 ? -7.342 -0.621 -27.643 1.00 88.12 319 GLN A O 1
ATOM 2481 N N . ASP A 1 320 ? -8.802 -0.900 -25.960 1.00 91.31 320 ASP A N 1
ATOM 2482 C CA . ASP A 1 320 ? -7.808 -1.204 -24.941 1.00 91.31 320 ASP A CA 1
ATOM 2483 C C . ASP A 1 320 ? -8.037 -2.606 -24.377 1.00 91.31 320 ASP A C 1
ATOM 2485 O O . ASP A 1 320 ? -9.046 -2.876 -23.726 1.00 91.31 320 ASP A O 1
ATOM 2489 N N . GLN A 1 321 ? -7.102 -3.509 -24.667 1.00 93.44 321 GLN A N 1
ATOM 2490 C CA . GLN A 1 321 ? -7.198 -4.927 -24.307 1.00 93.44 321 GLN A CA 1
ATOM 2491 C C . GLN A 1 321 ? -6.659 -5.218 -22.901 1.00 93.44 321 GLN A C 1
ATOM 2493 O O . GLN A 1 321 ? -6.956 -6.266 -22.326 1.00 93.44 321 GLN A O 1
ATOM 2498 N N . TYR A 1 322 ? -5.892 -4.291 -22.321 1.00 94.44 322 TYR A N 1
ATOM 2499 C CA . TYR A 1 322 ? -5.247 -4.483 -21.026 1.00 94.44 322 TYR A CA 1
ATOM 2500 C C . TYR A 1 322 ? -6.234 -4.741 -19.872 1.00 94.44 322 TYR A C 1
ATOM 2502 O O . TYR A 1 322 ? -5.995 -5.688 -19.121 1.00 94.44 322 TYR A O 1
ATOM 2510 N N . PRO A 1 323 ? -7.365 -4.013 -19.722 1.00 92.94 323 PRO A N 1
ATOM 2511 C CA . PRO A 1 323 ? -8.301 -4.259 -18.625 1.00 92.94 323 PRO A CA 1
ATOM 2512 C C . PRO A 1 323 ? -8.870 -5.680 -18.600 1.00 92.94 323 PRO A C 1
ATOM 2514 O O . PRO A 1 323 ? -9.053 -6.248 -17.524 1.00 92.94 323 PRO A O 1
ATOM 2517 N N . ASP A 1 324 ? -9.157 -6.266 -19.763 1.00 93.19 324 ASP A N 1
ATOM 2518 C CA . ASP A 1 324 ? -9.654 -7.641 -19.844 1.00 93.19 324 ASP A CA 1
ATOM 2519 C C . ASP A 1 324 ? -8.523 -8.659 -19.677 1.00 93.19 324 ASP A C 1
ATOM 2521 O O . ASP A 1 324 ? -8.702 -9.663 -18.983 1.00 93.19 324 ASP A O 1
ATOM 2525 N N . PHE A 1 325 ? -7.330 -8.347 -20.192 1.00 94.44 325 PHE A N 1
ATOM 2526 C CA . PHE A 1 325 ? -6.128 -9.147 -19.980 1.00 94.44 325 PHE A CA 1
ATOM 2527 C C . PHE A 1 325 ? -5.824 -9.341 -18.488 1.00 94.44 325 PHE A C 1
ATOM 2529 O O . PHE A 1 325 ? -5.685 -10.474 -18.030 1.00 94.44 325 PHE A O 1
ATOM 2536 N N . ILE A 1 326 ? -5.797 -8.267 -17.691 1.00 93.06 326 ILE A N 1
ATOM 2537 C CA . ILE A 1 326 ? -5.479 -8.367 -16.256 1.00 93.06 326 ILE A CA 1
ATOM 2538 C C . ILE A 1 326 ? -6.610 -8.963 -15.412 1.00 93.06 326 ILE A C 1
ATOM 2540 O O . ILE A 1 326 ? -6.358 -9.449 -14.310 1.00 93.06 326 ILE A O 1
ATOM 2544 N N . LYS A 1 327 ? -7.859 -8.971 -15.902 1.00 91.44 327 LYS A N 1
ATOM 2545 C CA . LYS A 1 327 ? -8.944 -9.733 -15.256 1.00 91.44 327 LYS A CA 1
ATOM 2546 C C . LYS A 1 327 ? -8.705 -11.234 -15.371 1.00 91.44 327 LYS A C 1
ATOM 2548 O O . LYS A 1 327 ? -9.076 -11.960 -14.446 1.00 91.44 327 LYS A O 1
ATOM 2553 N N . GLN A 1 328 ? -8.120 -11.669 -16.488 1.00 91.69 328 GLN A N 1
ATOM 2554 C CA . GLN A 1 328 ? -7.800 -13.063 -16.780 1.00 91.69 328 GLN A CA 1
ATOM 2555 C C . GLN A 1 328 ? -6.462 -13.496 -16.159 1.00 91.69 328 GLN A C 1
ATOM 2557 O O . GLN A 1 328 ? -6.382 -14.593 -15.608 1.00 91.69 328 GLN A O 1
ATOM 2562 N N . TYR A 1 329 ? -5.441 -12.636 -16.208 1.00 93.38 329 TYR A N 1
ATOM 2563 C CA . TYR A 1 329 ? -4.088 -12.904 -15.716 1.00 93.38 329 TYR A CA 1
ATOM 2564 C C . TYR A 1 329 ? -3.718 -11.913 -14.604 1.00 93.38 329 TYR A C 1
ATOM 2566 O O . TYR A 1 329 ? -3.054 -10.902 -14.829 1.00 93.38 329 TYR A O 1
ATOM 2574 N N . ARG A 1 330 ? -4.188 -12.197 -13.384 1.00 92.69 330 ARG A N 1
ATOM 2575 C CA . ARG A 1 330 ? -4.146 -11.265 -12.241 1.00 92.69 330 ARG A CA 1
ATOM 2576 C C . ARG A 1 330 ? -2.828 -11.258 -11.480 1.00 92.69 330 ARG A C 1
ATOM 2578 O O . ARG A 1 330 ? -2.614 -10.364 -10.675 1.00 92.69 330 ARG A O 1
ATOM 2585 N N . THR A 1 331 ? -1.990 -12.272 -11.659 1.00 95.19 331 THR A N 1
ATOM 2586 C CA . THR A 1 331 ? -0.734 -12.430 -10.913 1.00 95.19 331 THR A CA 1
ATOM 2587 C C . THR A 1 331 ? 0.401 -12.785 -11.857 1.00 95.19 331 THR A C 1
ATOM 2589 O O . THR A 1 331 ? 0.169 -13.264 -12.971 1.00 95.19 331 THR A O 1
ATOM 2592 N N . LEU A 1 332 ? 1.642 -12.635 -11.393 1.00 94.94 332 LEU A N 1
ATOM 2593 C CA . LEU A 1 332 ? 2.802 -13.065 -12.169 1.00 94.94 332 LEU A CA 1
ATOM 2594 C C . LEU A 1 332 ? 2.762 -14.572 -12.480 1.00 94.94 332 LEU A C 1
ATOM 2596 O O . LEU A 1 332 ? 3.135 -14.979 -13.574 1.00 94.94 332 LEU A O 1
ATOM 2600 N N . LEU A 1 333 ? 2.255 -15.396 -11.557 1.00 94.44 333 LEU A N 1
ATOM 2601 C CA . LEU A 1 333 ? 2.076 -16.832 -11.797 1.00 94.44 333 LEU A CA 1
ATOM 2602 C C . LEU A 1 333 ? 1.028 -17.118 -12.881 1.00 94.44 333 LEU A C 1
ATOM 2604 O O . LEU A 1 333 ? 1.212 -18.039 -13.670 1.00 94.44 333 LEU A O 1
ATOM 2608 N N . ASP A 1 334 ? -0.050 -16.334 -12.955 1.00 94.94 334 ASP A N 1
ATOM 2609 C CA . ASP A 1 334 ? -1.035 -16.471 -14.040 1.00 94.94 334 ASP A CA 1
ATOM 2610 C C . ASP A 1 334 ? -0.391 -16.180 -15.387 1.00 94.94 334 ASP A C 1
ATOM 2612 O O . ASP A 1 334 ? -0.582 -16.936 -16.339 1.00 94.94 334 ASP A O 1
ATOM 2616 N N . LEU A 1 335 ? 0.396 -15.103 -15.433 1.00 94.56 335 LEU A N 1
ATOM 2617 C CA . LEU A 1 335 ? 1.109 -14.685 -16.626 1.00 94.56 335 LEU A CA 1
ATOM 2618 C C . LEU A 1 335 ? 2.114 -15.753 -17.070 1.00 94.56 335 LEU A C 1
ATOM 2620 O O . LEU A 1 335 ? 2.139 -16.106 -18.240 1.00 94.56 335 LEU A O 1
ATOM 2624 N N . ILE A 1 336 ? 2.887 -16.315 -16.140 1.00 94.31 336 ILE A N 1
ATOM 2625 C CA . ILE A 1 336 ? 3.843 -17.399 -16.405 1.00 94.31 336 ILE A CA 1
ATOM 2626 C C . ILE A 1 336 ? 3.146 -18.654 -16.944 1.00 94.31 336 ILE A C 1
ATOM 2628 O O . ILE A 1 336 ? 3.636 -19.275 -17.885 1.00 94.31 336 ILE A O 1
ATOM 2632 N N . HIS A 1 337 ? 2.008 -19.045 -16.365 1.00 93.38 337 HIS A N 1
ATOM 2633 C CA . HIS A 1 337 ? 1.277 -20.227 -16.822 1.00 93.38 337 HIS A CA 1
ATOM 2634 C C . HIS A 1 337 ? 0.676 -20.036 -18.219 1.00 93.38 337 HIS A C 1
ATOM 2636 O O . HIS A 1 337 ? 0.674 -20.975 -19.013 1.00 93.38 337 HIS A O 1
ATOM 2642 N N . ALA A 1 338 ? 0.168 -18.839 -18.516 1.00 94.75 338 ALA A N 1
ATOM 2643 C CA . ALA A 1 338 ? -0.414 -18.519 -19.815 1.00 94.75 338 ALA A CA 1
ATOM 2644 C C . ALA A 1 338 ? 0.646 -18.263 -20.898 1.00 94.75 338 ALA A C 1
ATOM 2646 O O . ALA A 1 338 ? 0.454 -18.647 -22.050 1.00 94.75 338 ALA A O 1
ATOM 2647 N N . TYR A 1 339 ? 1.784 -17.681 -20.511 1.00 95.69 339 TYR A N 1
ATOM 2648 C CA . TYR A 1 339 ? 2.908 -17.326 -21.375 1.00 95.69 339 TYR A CA 1
ATOM 2649 C C . TYR A 1 339 ? 4.218 -17.903 -20.810 1.00 95.69 339 TYR A C 1
ATOM 2651 O O . TYR A 1 339 ? 5.033 -17.164 -20.248 1.00 95.69 339 TYR A O 1
ATOM 2659 N N . PRO A 1 340 ? 4.481 -19.216 -20.972 1.00 94.44 340 PRO A N 1
ATOM 2660 C CA . PRO A 1 340 ? 5.669 -19.871 -20.411 1.00 94.44 340 PRO A CA 1
ATOM 2661 C C . PRO A 1 340 ? 7.007 -19.271 -20.866 1.00 94.44 340 PRO A C 1
ATOM 2663 O O . PRO A 1 340 ? 8.040 -19.492 -20.239 1.00 94.44 340 PRO A O 1
ATOM 2666 N N . GLN A 1 341 ? 7.008 -18.500 -21.956 1.00 94.06 341 GLN A N 1
ATOM 2667 C CA . GLN A 1 341 ? 8.157 -17.747 -22.450 1.00 94.06 341 GLN A CA 1
ATOM 2668 C C . GLN A 1 341 ? 8.653 -16.710 -21.435 1.00 94.06 341 GLN A C 1
ATOM 2670 O O . GLN A 1 341 ? 9.844 -16.415 -21.437 1.00 94.06 341 GLN A O 1
ATOM 2675 N N . VAL A 1 342 ? 7.790 -16.217 -20.536 1.00 92.69 342 VAL A N 1
ATOM 2676 C CA . VAL A 1 342 ? 8.169 -15.326 -19.425 1.00 92.69 342 VAL A CA 1
ATOM 2677 C C . VAL A 1 342 ? 9.241 -15.963 -18.537 1.00 92.69 342 VAL A C 1
ATOM 2679 O O . VAL A 1 342 ? 10.125 -15.261 -18.060 1.00 92.69 342 VAL A O 1
ATOM 2682 N N . ASN A 1 343 ? 9.266 -17.292 -18.401 1.00 90.25 343 ASN A N 1
ATOM 2683 C CA . ASN A 1 343 ? 10.291 -17.998 -17.621 1.00 90.25 343 ASN A CA 1
ATOM 2684 C C . ASN A 1 343 ? 11.699 -17.931 -18.237 1.00 90.25 343 ASN A C 1
ATOM 2686 O O . ASN A 1 343 ? 12.658 -18.390 -17.622 1.00 90.25 343 ASN A O 1
ATOM 2690 N N . ARG A 1 344 ? 11.840 -17.396 -19.458 1.00 89.56 344 ARG A N 1
ATOM 2691 C CA . ARG A 1 344 ? 13.141 -17.181 -20.111 1.00 89.56 344 ARG A CA 1
ATOM 2692 C C . ARG A 1 344 ? 13.835 -15.901 -19.654 1.00 89.56 344 ARG A C 1
ATOM 2694 O O . ARG A 1 344 ? 14.988 -15.707 -20.027 1.00 89.56 344 ARG A O 1
ATOM 2701 N N . LEU A 1 345 ? 13.149 -15.039 -18.900 1.00 89.31 345 LEU A N 1
ATOM 2702 C CA . LEU A 1 345 ? 13.768 -13.844 -18.342 1.00 89.31 345 LEU A CA 1
ATOM 2703 C C . LEU A 1 345 ? 14.833 -14.243 -17.323 1.00 89.31 345 LEU A C 1
ATOM 2705 O O . LEU A 1 345 ? 14.597 -15.087 -16.455 1.00 89.31 345 LEU A O 1
ATOM 2709 N N . ASP A 1 346 ? 16.002 -13.619 -17.416 1.00 90.06 346 ASP A N 1
ATOM 2710 C CA . ASP A 1 346 ? 17.032 -13.800 -16.404 1.00 90.06 346 ASP A CA 1
ATOM 2711 C C . ASP A 1 346 ? 16.737 -12.973 -15.136 1.00 90.06 346 ASP A C 1
ATOM 2713 O O . ASP A 1 346 ? 15.798 -12.174 -15.058 1.00 90.06 346 ASP A O 1
ATOM 2717 N N . LEU A 1 347 ? 17.558 -13.167 -14.103 1.00 93.69 347 LEU A N 1
ATOM 2718 C CA . LEU A 1 347 ? 17.394 -12.459 -12.835 1.00 93.69 347 LEU A CA 1
ATOM 2719 C C . LEU A 1 347 ? 17.519 -10.932 -12.986 1.00 93.69 347 LEU A C 1
ATOM 2721 O O . LEU A 1 347 ? 16.829 -10.190 -12.294 1.00 93.69 347 LEU A O 1
ATOM 2725 N N . ARG A 1 348 ? 18.381 -10.443 -13.881 1.00 92.12 348 ARG A N 1
ATOM 2726 C CA . ARG A 1 348 ? 18.641 -9.005 -14.080 1.00 92.12 348 ARG A CA 1
ATOM 2727 C C . ARG A 1 348 ? 17.412 -8.328 -14.672 1.00 92.12 348 ARG A C 1
ATOM 2729 O O . ARG A 1 348 ? 16.961 -7.289 -14.192 1.00 92.12 348 ARG A O 1
ATOM 2736 N N . GLN A 1 349 ? 16.851 -8.983 -15.680 1.00 90.88 349 GLN A N 1
ATOM 2737 C CA . GLN A 1 349 ? 15.626 -8.618 -16.366 1.00 90.88 349 GLN A CA 1
ATOM 2738 C C . GLN A 1 349 ? 14.435 -8.578 -15.402 1.00 90.88 349 GLN A C 1
ATOM 2740 O O . GLN A 1 349 ? 13.707 -7.582 -15.356 1.00 90.88 349 GLN A O 1
ATOM 2745 N N . PHE A 1 350 ? 14.301 -9.603 -14.556 1.00 93.31 350 PHE A N 1
ATOM 2746 C CA . PHE A 1 350 ? 13.276 -9.656 -13.517 1.00 93.31 350 PHE A CA 1
ATOM 2747 C C . PHE A 1 350 ? 13.430 -8.537 -12.480 1.00 93.31 350 PHE A C 1
ATOM 2749 O O . PHE A 1 350 ? 12.459 -7.852 -12.161 1.00 93.31 350 PHE A O 1
ATOM 2756 N N . LEU A 1 351 ? 14.652 -8.314 -11.981 1.00 94.75 351 LEU A N 1
ATOM 2757 C CA . LEU A 1 351 ? 14.950 -7.286 -10.981 1.00 94.75 351 LEU A CA 1
ATOM 2758 C C . LEU A 1 351 ? 14.639 -5.869 -11.482 1.00 94.75 351 LEU A C 1
ATOM 2760 O O . LEU A 1 351 ? 14.221 -5.019 -10.696 1.00 94.75 351 LEU A O 1
ATOM 2764 N N . ALA A 1 352 ? 14.848 -5.610 -12.773 1.00 91.12 352 ALA A N 1
ATOM 2765 C CA . ALA A 1 352 ? 14.543 -4.323 -13.387 1.00 91.12 352 ALA A CA 1
ATOM 2766 C C . ALA A 1 352 ? 13.034 -4.089 -13.570 1.00 91.12 352 ALA A C 1
ATOM 2768 O O . ALA A 1 352 ? 12.571 -2.953 -13.462 1.00 91.12 352 ALA A O 1
ATOM 2769 N N . ALA A 1 353 ? 12.278 -5.152 -13.858 1.00 90.25 353 ALA A N 1
ATOM 2770 C CA . ALA A 1 353 ? 10.871 -5.066 -14.233 1.00 90.25 353 ALA A CA 1
ATOM 2771 C C . ALA A 1 353 ? 9.916 -5.138 -13.034 1.00 90.25 353 ALA A C 1
ATOM 2773 O O . ALA A 1 353 ? 8.990 -4.334 -12.933 1.00 90.25 353 ALA A O 1
ATOM 2774 N N . VAL A 1 354 ? 10.120 -6.101 -12.131 1.00 94.19 354 VAL A N 1
ATOM 2775 C CA . VAL A 1 354 ? 9.157 -6.417 -11.069 1.00 94.19 354 VAL A CA 1
ATOM 2776 C C . VAL A 1 354 ? 9.197 -5.343 -9.973 1.00 94.19 354 VAL A C 1
ATOM 2778 O O . VAL A 1 354 ? 10.288 -4.970 -9.522 1.00 94.19 354 VAL A O 1
ATOM 2781 N N . PRO A 1 355 ? 8.038 -4.810 -9.540 1.00 95.25 355 PRO A N 1
ATOM 2782 C CA . PRO A 1 355 ? 7.989 -3.799 -8.494 1.00 95.25 355 PRO A CA 1
ATOM 2783 C C . PRO A 1 355 ? 8.148 -4.398 -7.091 1.00 95.25 355 PRO A C 1
ATOM 2785 O O . PRO A 1 355 ? 7.971 -5.599 -6.877 1.00 95.25 355 PRO A O 1
ATOM 2788 N N . VAL A 1 356 ? 8.453 -3.542 -6.114 1.00 97.19 356 VAL A N 1
ATOM 2789 C CA . VAL A 1 356 ? 8.458 -3.923 -4.699 1.00 97.19 356 VAL A CA 1
ATOM 2790 C C . VAL A 1 356 ? 7.068 -3.886 -4.060 1.00 97.19 356 VAL A C 1
ATOM 2792 O O . VAL A 1 356 ? 6.256 -3.004 -4.363 1.00 97.19 356 VAL A O 1
ATOM 2795 N N . ILE A 1 357 ? 6.835 -4.792 -3.108 1.00 97.44 357 ILE A N 1
ATOM 2796 C CA . ILE A 1 357 ? 5.668 -4.828 -2.223 1.00 97.44 357 ILE A CA 1
ATOM 2797 C C . ILE A 1 357 ? 5.519 -3.475 -1.529 1.00 97.44 357 ILE A C 1
ATOM 2799 O O . ILE A 1 357 ? 6.477 -2.901 -1.010 1.00 97.44 357 ILE A O 1
ATOM 2803 N N . GLN A 1 358 ? 4.288 -2.972 -1.512 1.00 94.50 358 GLN A N 1
ATOM 2804 C CA . GLN A 1 358 ? 3.926 -1.758 -0.791 1.00 94.50 358 GLN A CA 1
ATOM 2805 C C . GLN A 1 358 ? 3.300 -2.110 0.567 1.00 94.50 358 GLN A C 1
ATOM 2807 O O . GLN A 1 358 ? 2.560 -3.097 0.665 1.00 94.50 358 GLN A O 1
ATOM 2812 N N . PRO A 1 359 ? 3.534 -1.301 1.616 1.00 96.12 359 PRO A N 1
ATOM 2813 C CA . PRO A 1 359 ? 2.882 -1.509 2.899 1.00 96.12 359 PRO A CA 1
ATOM 2814 C C . PRO A 1 359 ? 1.368 -1.299 2.776 1.00 96.12 359 PRO A C 1
ATOM 2816 O O . PRO A 1 359 ? 0.891 -0.450 2.016 1.00 96.12 359 PRO A O 1
ATOM 2819 N N . ARG A 1 360 ? 0.589 -2.057 3.553 1.00 97.50 360 ARG A N 1
ATOM 2820 C CA . ARG A 1 360 ? -0.869 -1.920 3.602 1.00 97.50 360 ARG A CA 1
ATOM 2821 C C . ARG A 1 360 ? -1.289 -1.158 4.847 1.00 97.50 360 ARG A C 1
ATOM 2823 O O . ARG A 1 360 ? -0.959 -1.551 5.962 1.00 97.50 360 ARG A O 1
ATOM 2830 N N . ARG A 1 361 ? -2.036 -0.076 4.644 1.00 96.00 361 ARG A N 1
ATOM 2831 C CA . ARG A 1 361 ? -2.550 0.785 5.710 1.00 96.00 361 ARG A CA 1
ATOM 2832 C C . ARG A 1 361 ? -3.861 0.242 6.279 1.00 96.00 361 ARG A C 1
ATOM 2834 O O . ARG A 1 361 ? -4.777 -0.068 5.518 1.00 96.00 361 ARG A O 1
ATOM 2841 N N . TYR A 1 362 ? -3.957 0.201 7.604 1.00 97.81 362 TYR A N 1
ATOM 2842 C CA . TYR A 1 362 ? -5.151 -0.161 8.365 1.00 97.81 362 TYR A CA 1
ATOM 2843 C C . TYR A 1 362 ? -5.472 0.938 9.382 1.00 97.81 362 TYR A C 1
ATOM 2845 O O . TYR A 1 362 ? -4.563 1.467 10.016 1.00 97.81 362 TYR A O 1
ATOM 2853 N N . SER A 1 363 ? -6.747 1.287 9.551 1.00 97.25 363 SER A N 1
ATOM 2854 C CA . SER A 1 363 ? -7.172 2.197 10.624 1.00 97.25 363 SER A CA 1
ATOM 2855 C C . SER A 1 363 ? -7.070 1.495 11.977 1.00 97.25 363 SER A C 1
ATOM 2857 O O . SER A 1 363 ? -7.520 0.353 12.116 1.00 97.25 363 SER A O 1
ATOM 2859 N N . ILE A 1 364 ? -6.483 2.171 12.964 1.00 98.31 364 ILE A N 1
ATOM 2860 C CA . ILE A 1 364 ? -6.322 1.629 14.313 1.00 98.31 364 ILE A CA 1
ATOM 2861 C C . ILE A 1 364 ? -7.685 1.613 15.013 1.00 98.31 364 ILE A C 1
ATOM 2863 O O . ILE A 1 364 ? -8.414 2.599 15.011 1.00 98.31 364 ILE A O 1
ATOM 2867 N N . ALA A 1 365 ? -8.021 0.471 15.606 1.00 98.31 365 ALA A N 1
ATOM 2868 C CA . ALA A 1 365 ? -9.290 0.159 16.249 1.00 98.31 365 ALA A CA 1
ATOM 2869 C C . ALA A 1 365 ? -9.234 0.173 17.781 1.00 98.31 365 ALA A C 1
ATOM 2871 O O . ALA A 1 365 ? -10.028 -0.500 18.444 1.00 98.31 365 ALA A O 1
ATOM 2872 N N . SER A 1 366 ? -8.278 0.908 18.340 1.00 98.31 366 SER A N 1
ATOM 2873 C CA . SER A 1 366 ? -8.077 1.084 19.777 1.00 98.31 366 SER A CA 1
ATOM 2874 C C . SER A 1 366 ? -7.837 2.546 20.135 1.00 98.31 366 SER A C 1
ATOM 2876 O O . SER A 1 366 ? -7.468 3.346 19.277 1.00 98.31 366 SER A O 1
ATOM 2878 N N . SER A 1 367 ? -8.061 2.889 21.403 1.00 97.06 367 SER A N 1
ATOM 2879 C CA . SER A 1 367 ? -7.658 4.175 21.980 1.00 97.06 367 SER A CA 1
ATOM 2880 C C . SER A 1 367 ? -6.317 4.044 22.712 1.00 97.06 367 SER A C 1
ATOM 2882 O O . SER A 1 367 ? -6.153 3.090 23.484 1.00 97.06 367 SER A O 1
ATOM 2884 N N . PRO A 1 368 ? -5.393 5.016 22.578 1.00 95.56 368 PRO A N 1
ATOM 2885 C CA . PRO A 1 368 ? -4.165 5.054 23.371 1.00 95.56 368 PRO A CA 1
ATOM 2886 C C . PRO A 1 368 ? -4.420 5.234 24.877 1.00 95.56 368 PRO A C 1
ATOM 2888 O O . PRO A 1 368 ? -3.551 4.881 25.671 1.00 95.56 368 PRO A O 1
ATOM 2891 N N . LEU A 1 369 ? -5.595 5.731 25.296 1.00 94.88 369 LEU A N 1
ATOM 2892 C CA . LEU A 1 369 ? -5.955 5.830 26.718 1.00 94.88 369 LEU A CA 1
ATOM 2893 C C . LEU A 1 369 ? -6.194 4.458 27.352 1.00 94.88 369 LEU A C 1
ATOM 2895 O O . LEU A 1 369 ? -5.918 4.269 28.533 1.00 94.88 369 LEU A O 1
ATOM 2899 N N . SER A 1 370 ? -6.701 3.505 26.568 1.00 95.50 370 SER A N 1
ATOM 2900 C CA . SER A 1 370 ? -6.902 2.120 27.012 1.00 95.50 370 SER A CA 1
ATOM 2901 C C . SER A 1 370 ? -5.690 1.241 26.690 1.00 95.50 370 SER A C 1
ATOM 2903 O O . SER A 1 370 ? -5.308 0.382 27.482 1.00 95.50 370 SER A O 1
ATOM 2905 N N . TYR A 1 371 ? -5.060 1.480 25.538 1.00 97.56 371 TYR A N 1
ATOM 2906 C CA . TYR A 1 371 ? -4.000 0.650 24.973 1.00 97.56 371 TYR A CA 1
ATOM 2907 C C . TYR A 1 371 ? -2.829 1.519 24.486 1.00 97.56 371 TYR A C 1
ATOM 2909 O O . TYR A 1 371 ? -2.634 1.688 23.280 1.00 97.56 371 TYR A O 1
ATOM 2917 N N . PRO A 1 372 ? -2.000 2.063 25.398 1.00 96.81 372 PRO A N 1
ATOM 2918 C CA . PRO A 1 372 ? -0.937 3.009 25.040 1.00 96.81 372 PRO A CA 1
ATOM 2919 C C . PRO A 1 372 ? 0.205 2.378 24.235 1.00 96.81 372 PRO A C 1
ATOM 2921 O O . PRO A 1 372 ? 0.973 3.086 23.589 1.00 96.81 372 PRO A O 1
ATOM 2924 N N . LYS A 1 373 ? 0.343 1.048 24.296 1.00 97.69 373 LYS A N 1
ATOM 2925 C CA . LYS A 1 373 ? 1.410 0.281 23.637 1.00 97.69 373 LYS A CA 1
ATOM 2926 C C . LYS A 1 373 ? 0.898 -0.758 22.644 1.00 97.69 373 LYS A C 1
ATOM 2928 O O . LYS A 1 373 ? 1.722 -1.412 22.013 1.00 97.69 373 LYS A O 1
ATOM 2933 N N . HIS A 1 374 ? -0.419 -0.908 22.496 1.00 98.06 374 HIS A N 1
ATOM 2934 C CA . HIS A 1 374 ? -1.012 -1.858 21.558 1.00 98.06 374 HIS A CA 1
ATOM 2935 C C . HIS A 1 374 ? -1.908 -1.124 20.560 1.00 98.06 374 HIS A C 1
ATOM 2937 O O . HIS A 1 374 ? -2.728 -0.291 20.947 1.00 98.06 374 HIS A O 1
ATOM 2943 N N . ALA A 1 375 ? -1.762 -1.452 19.279 1.00 98.38 375 ALA A N 1
ATOM 2944 C CA . ALA A 1 375 ? -2.678 -1.031 18.228 1.00 98.38 375 ALA A CA 1
ATOM 2945 C C . ALA A 1 375 ? -3.559 -2.216 17.826 1.00 98.38 375 ALA A C 1
ATOM 2947 O O . ALA A 1 375 ? -3.053 -3.287 17.488 1.00 98.38 375 ALA A O 1
ATOM 2948 N N . HIS A 1 376 ? -4.875 -2.024 17.854 1.00 98.69 376 HIS A N 1
ATOM 2949 C CA . HIS A 1 376 ? -5.834 -3.045 17.442 1.00 98.69 376 HIS A CA 1
ATOM 2950 C C . HIS A 1 376 ? -6.234 -2.795 15.986 1.00 98.69 376 HIS A C 1
ATOM 2952 O O . HIS A 1 376 ? -6.332 -1.647 15.570 1.00 98.69 376 HIS A O 1
ATOM 2958 N N . LEU A 1 377 ? -6.508 -3.836 15.208 1.00 98.62 377 LEU A N 1
ATOM 2959 C CA . LEU A 1 377 ? -6.944 -3.751 13.814 1.00 98.62 377 LEU A CA 1
ATOM 2960 C C . LEU A 1 377 ? -8.215 -4.583 13.618 1.00 98.62 377 LEU A C 1
ATOM 2962 O O . LEU A 1 377 ? -8.366 -5.647 14.218 1.00 98.62 377 LEU A O 1
ATOM 2966 N N . ALA A 1 378 ? -9.103 -4.129 12.729 1.00 98.06 378 ALA A N 1
ATOM 2967 C CA . ALA A 1 378 ? -10.205 -4.936 12.204 1.00 98.06 378 ALA A CA 1
ATOM 2968 C C . ALA A 1 378 ? -9.969 -5.199 10.708 1.00 98.06 378 ALA A C 1
ATOM 2970 O O . ALA A 1 378 ? -10.178 -4.319 9.870 1.00 98.06 378 ALA A O 1
ATOM 2971 N N . VAL A 1 379 ? -9.506 -6.402 10.368 1.00 98.19 379 VAL A N 1
ATOM 2972 C CA . VAL A 1 379 ? -9.011 -6.740 9.025 1.00 98.19 379 VAL A CA 1
ATOM 2973 C C . VAL A 1 379 ? -9.990 -7.662 8.313 1.00 98.19 379 VAL A C 1
ATOM 2975 O O . VAL A 1 379 ? -10.112 -8.833 8.657 1.00 98.19 379 VAL A O 1
ATOM 2978 N N . GLY A 1 380 ? -10.673 -7.151 7.289 1.00 97.44 380 GLY A N 1
ATOM 2979 C CA . GLY A 1 380 ? -11.467 -7.979 6.381 1.00 97.44 380 GLY A CA 1
ATOM 2980 C C . GLY A 1 380 ? -10.545 -8.807 5.489 1.00 97.44 380 GLY A C 1
ATOM 2981 O O . GLY A 1 380 ? -9.697 -8.249 4.793 1.00 97.44 380 GLY A O 1
ATOM 2982 N N . VAL A 1 381 ? -10.697 -10.129 5.511 1.00 97.12 381 VAL A N 1
ATOM 2983 C CA . VAL A 1 381 ? -9.890 -11.042 4.697 1.00 97.12 381 VAL A CA 1
ATOM 2984 C C . VAL A 1 381 ? -10.384 -11.006 3.257 1.00 97.12 381 VAL A C 1
ATOM 2986 O O . VAL A 1 381 ? -11.542 -11.328 2.986 1.00 97.12 381 VAL A O 1
ATOM 2989 N N . VAL A 1 382 ? -9.493 -10.632 2.342 1.00 95.75 382 VAL A N 1
ATOM 2990 C CA . VAL A 1 382 ? -9.760 -10.618 0.904 1.00 95.75 382 VAL A CA 1
ATOM 2991 C C . VAL A 1 382 ? -9.424 -11.984 0.323 1.00 95.75 382 VAL A C 1
ATOM 2993 O O . VAL A 1 382 ? -8.303 -12.469 0.476 1.00 95.75 382 VAL A O 1
ATOM 2996 N N . ASP A 1 383 ? -10.397 -12.576 -0.357 1.00 93.50 383 ASP A N 1
ATOM 2997 C CA . ASP A 1 383 ? -10.237 -13.777 -1.170 1.00 93.50 383 ASP A CA 1
ATOM 2998 C C . ASP A 1 383 ? -11.207 -13.685 -2.350 1.00 93.50 383 ASP A C 1
ATOM 3000 O O . ASP A 1 383 ? -12.409 -13.931 -2.217 1.00 93.50 383 ASP A O 1
ATOM 3004 N N . ASP A 1 384 ? -10.687 -13.220 -3.481 1.00 91.69 384 ASP A N 1
ATOM 3005 C CA . ASP A 1 384 ? -11.448 -13.117 -4.720 1.00 91.69 384 ASP A CA 1
ATOM 3006 C C . ASP A 1 384 ? -11.495 -14.479 -5.413 1.00 91.69 384 ASP A C 1
ATOM 3008 O O . ASP A 1 384 ? -10.493 -15.189 -5.472 1.00 91.69 384 ASP A O 1
ATOM 3012 N N . VAL A 1 385 ? -12.636 -14.823 -6.011 1.00 90.44 385 VAL A N 1
ATOM 3013 C CA . VAL A 1 385 ? -12.783 -16.063 -6.783 1.00 90.44 385 VAL A CA 1
ATOM 3014 C C . VAL A 1 385 ? -13.150 -15.733 -8.224 1.00 90.44 385 VAL A C 1
ATOM 3016 O O . VAL A 1 385 ? -14.205 -15.157 -8.488 1.00 90.44 385 VAL A O 1
ATOM 3019 N N . VAL A 1 386 ? -12.290 -16.122 -9.166 1.00 87.19 386 VAL A N 1
ATOM 3020 C CA . VAL A 1 386 ? -12.521 -15.973 -10.613 1.00 87.19 386 VAL A CA 1
ATOM 3021 C C . VAL A 1 386 ? -12.275 -17.309 -11.288 1.00 87.19 386 VAL A C 1
ATOM 3023 O O . VAL A 1 386 ? -11.222 -17.904 -11.095 1.00 87.19 386 VAL A O 1
ATOM 3026 N N . ASN A 1 387 ? -13.238 -17.790 -12.080 1.00 85.69 387 ASN A N 1
ATOM 3027 C CA . ASN A 1 387 ? -13.145 -19.080 -12.778 1.00 85.69 387 ASN A CA 1
ATOM 3028 C C . ASN A 1 387 ? -12.725 -20.237 -11.843 1.00 85.69 387 ASN A C 1
ATOM 3030 O O . ASN A 1 387 ? -11.857 -21.036 -12.183 1.00 85.69 387 ASN A O 1
ATOM 3034 N N . ASN A 1 388 ? -13.318 -20.296 -10.643 1.00 87.56 388 ASN A N 1
ATOM 3035 C CA . ASN A 1 388 ? -13.001 -21.249 -9.564 1.00 87.56 388 ASN A CA 1
ATOM 3036 C C . ASN A 1 388 ? -11.562 -21.182 -9.016 1.00 87.56 388 ASN A C 1
ATOM 3038 O O . ASN A 1 388 ? -11.144 -22.074 -8.279 1.00 87.56 388 ASN A O 1
ATOM 3042 N N . ARG A 1 389 ? -10.804 -20.129 -9.336 1.00 89.50 389 ARG A N 1
ATOM 3043 C CA . ARG A 1 389 ? -9.474 -19.878 -8.786 1.00 89.50 389 ARG A CA 1
ATOM 3044 C C . ARG A 1 389 ? -9.523 -18.792 -7.720 1.00 89.50 389 ARG A C 1
ATOM 3046 O O . ARG A 1 389 ? -10.143 -17.752 -7.927 1.00 89.50 389 ARG A O 1
ATOM 3053 N N . HIS A 1 390 ? -8.842 -19.053 -6.609 1.00 92.25 390 HIS A N 1
ATOM 3054 C CA . HIS A 1 390 ? -8.730 -18.147 -5.471 1.00 92.25 390 HIS A CA 1
ATOM 3055 C C . HIS A 1 390 ? -7.575 -17.157 -5.645 1.00 92.25 390 HIS A C 1
ATOM 3057 O O . HIS A 1 390 ? -6.473 -17.534 -6.054 1.00 92.25 390 HIS A O 1
ATOM 3063 N N . TYR A 1 391 ? -7.836 -15.908 -5.277 1.00 94.00 391 TYR A N 1
ATOM 3064 C CA . TYR A 1 391 ? -6.914 -14.781 -5.298 1.00 94.00 391 TYR A CA 1
ATOM 3065 C C . TYR A 1 391 ? -6.928 -14.115 -3.916 1.00 94.00 391 TYR A C 1
ATOM 3067 O O . TYR A 1 391 ? -7.622 -13.113 -3.709 1.00 94.00 391 TYR A O 1
ATOM 3075 N N . PRO A 1 392 ? -6.185 -14.678 -2.946 1.00 94.31 392 PRO A N 1
ATOM 3076 C CA . PRO A 1 392 ? -6.092 -14.099 -1.617 1.00 94.31 392 PRO A CA 1
ATOM 3077 C C . PRO A 1 392 ? -5.357 -12.757 -1.671 1.00 94.31 392 PRO A C 1
ATOM 3079 O O . PRO A 1 392 ? -4.316 -12.622 -2.317 1.00 94.31 392 PRO A O 1
ATOM 3082 N N . GLY A 1 393 ? -5.875 -11.754 -0.965 1.00 95.44 393 GLY A N 1
ATOM 3083 C CA . GLY A 1 393 ? -5.214 -10.456 -0.875 1.00 95.44 393 GLY A CA 1
ATOM 3084 C C . GLY A 1 393 ? -3.992 -10.524 0.038 1.00 95.44 393 GLY A C 1
ATOM 3085 O O . GLY A 1 393 ? -4.157 -10.750 1.239 1.00 95.44 393 GLY A O 1
ATOM 3086 N N . LEU A 1 394 ? -2.807 -10.231 -0.512 1.00 96.88 394 LEU A N 1
ATOM 3087 C CA . LEU A 1 394 ? -1.483 -10.402 0.107 1.00 96.88 394 LEU A CA 1
ATOM 3088 C C . LEU A 1 394 ? -1.433 -10.074 1.609 1.00 96.88 394 LEU A C 1
ATOM 3090 O O . LEU A 1 394 ? -1.153 -10.943 2.434 1.00 96.88 394 LEU A O 1
ATOM 3094 N N . SER A 1 395 ? -1.744 -8.829 1.985 1.00 97.69 395 SER A N 1
ATOM 3095 C CA . SER A 1 395 ? -1.644 -8.397 3.385 1.00 97.69 395 SER A CA 1
ATOM 3096 C C . SER A 1 395 ? -2.702 -9.027 4.289 1.00 97.69 395 SER A C 1
ATOM 3098 O O . SER A 1 395 ? -2.394 -9.449 5.399 1.00 97.69 395 SER A O 1
ATOM 3100 N N . SER A 1 396 ? -3.942 -9.152 3.817 1.00 97.56 396 SER A N 1
ATOM 3101 C CA . SER A 1 396 ? -5.018 -9.718 4.632 1.00 97.56 396 SER A CA 1
ATOM 3102 C C . SER A 1 396 ? -4.844 -11.222 4.873 1.00 97.56 396 SER A C 1
ATOM 3104 O O . SER A 1 396 ? -5.130 -11.700 5.967 1.00 97.56 396 SER A O 1
ATOM 3106 N N . SER A 1 397 ? -4.314 -11.967 3.894 1.00 96.06 397 SER A N 1
ATOM 3107 C CA . SER A 1 397 ? -3.988 -13.387 4.049 1.00 96.06 397 SER A CA 1
ATOM 3108 C C . SER A 1 397 ? -2.752 -13.607 4.912 1.00 96.06 397 SER A C 1
ATOM 3110 O O . SER A 1 397 ? -2.756 -14.530 5.721 1.00 96.06 397 SER A O 1
ATOM 3112 N N . PHE A 1 398 ? -1.738 -12.738 4.798 1.00 97.00 398 PHE A N 1
ATOM 3113 C CA . PHE A 1 398 ? -0.578 -12.726 5.696 1.00 97.00 398 PHE A CA 1
ATOM 3114 C C . PHE A 1 398 ? -1.013 -12.559 7.161 1.00 97.00 398 PHE A C 1
ATOM 3116 O O . PHE A 1 398 ? -0.508 -13.237 8.050 1.00 97.00 398 PHE A O 1
ATOM 3123 N N . LEU A 1 399 ? -2.021 -11.716 7.401 1.00 97.75 399 LEU A N 1
ATOM 3124 C CA . LEU A 1 399 ? -2.556 -11.446 8.731 1.00 97.75 399 LEU A CA 1
ATOM 3125 C C . LEU A 1 399 ? -3.605 -12.462 9.222 1.00 97.75 399 LEU A C 1
ATOM 3127 O O . LEU A 1 399 ? -3.801 -12.570 10.427 1.00 97.75 399 LEU A O 1
ATOM 3131 N N . LYS A 1 400 ? -4.281 -13.220 8.345 1.00 94.38 400 LYS A N 1
ATOM 3132 C CA . LYS A 1 400 ? -5.465 -14.048 8.680 1.00 94.38 400 LYS A CA 1
ATOM 3133 C C . LYS A 1 400 ? -5.253 -15.053 9.824 1.00 94.38 400 LYS A C 1
ATOM 3135 O O . LYS A 1 400 ? -6.206 -15.375 10.526 1.00 94.38 400 LYS A O 1
ATOM 3140 N N . GLY A 1 401 ? -4.027 -15.538 10.010 1.00 82.56 401 GLY A N 1
ATOM 3141 C CA . GLY A 1 401 ? -3.679 -16.531 11.034 1.00 82.56 401 GLY A CA 1
ATOM 3142 C C . GLY A 1 401 ? -2.384 -16.232 11.783 1.00 82.56 401 GLY A C 1
ATOM 3143 O O . GLY A 1 401 ? -1.818 -17.133 12.392 1.00 82.56 401 GLY A O 1
ATOM 3144 N N . ALA A 1 402 ? -1.886 -14.997 11.712 1.00 91.75 402 ALA A N 1
ATOM 3145 C CA . ALA A 1 402 ? -0.659 -14.614 12.395 1.00 91.75 402 ALA A CA 1
ATOM 3146 C C . ALA A 1 402 ? -0.881 -14.532 13.915 1.00 91.75 402 ALA A C 1
ATOM 3148 O O . ALA A 1 402 ? -1.807 -13.854 14.361 1.00 91.75 402 ALA A O 1
ATOM 3149 N N . HIS A 1 403 ? -0.023 -15.194 14.690 1.00 91.94 403 HIS A N 1
ATOM 3150 C CA . HIS A 1 403 ? -0.002 -15.168 16.154 1.00 91.94 403 HIS A CA 1
ATOM 3151 C C . HIS A 1 403 ? 1.453 -15.203 16.622 1.00 91.94 403 HIS A C 1
ATOM 3153 O O . HIS A 1 403 ? 2.238 -15.967 16.064 1.00 91.94 403 HIS A O 1
ATOM 3159 N N . GLU A 1 404 ? 1.814 -14.371 17.603 1.00 94.94 404 GLU A N 1
ATOM 3160 C CA . GLU A 1 404 ? 3.202 -14.195 18.072 1.00 94.94 404 GLU A CA 1
ATOM 3161 C C . GLU A 1 404 ? 4.197 -13.940 16.927 1.00 94.94 404 GLU A C 1
ATOM 3163 O O . GLU A 1 404 ? 5.356 -14.351 16.965 1.00 94.94 404 GLU A O 1
ATOM 3168 N N . LEU A 1 405 ? 3.734 -13.257 15.877 1.00 96.75 405 LEU A N 1
ATOM 3169 C CA . LEU A 1 405 ? 4.503 -13.044 14.657 1.00 96.75 405 LEU A CA 1
ATOM 3170 C C . LEU A 1 405 ? 5.183 -11.670 14.699 1.00 96.75 405 LEU A C 1
ATOM 3172 O O . LEU A 1 405 ? 4.477 -10.656 14.748 1.00 96.75 405 LEU A O 1
ATOM 3176 N N . PRO A 1 406 ? 6.525 -11.597 14.630 1.00 97.19 406 PRO A N 1
ATOM 3177 C CA . PRO A 1 406 ? 7.221 -10.345 14.381 1.00 97.19 406 PRO A CA 1
ATOM 3178 C C . PRO A 1 406 ? 6.862 -9.810 12.995 1.00 97.19 406 PRO A C 1
ATOM 3180 O O . PRO A 1 406 ? 6.956 -10.526 12.001 1.00 97.19 406 PRO A O 1
ATOM 3183 N N . ILE A 1 407 ? 6.484 -8.539 12.925 1.00 97.38 407 ILE A N 1
ATOM 3184 C CA . ILE A 1 407 ? 6.121 -7.865 11.681 1.00 97.38 407 ILE A CA 1
ATOM 3185 C C . ILE A 1 407 ? 6.874 -6.547 11.528 1.00 97.38 407 ILE A C 1
ATOM 3187 O O . ILE A 1 407 ? 7.372 -5.954 12.489 1.00 97.38 407 ILE A O 1
ATOM 3191 N N . ARG A 1 408 ? 6.930 -6.077 10.285 1.00 97.38 408 ARG A N 1
ATOM 3192 C CA . ARG A 1 408 ? 7.385 -4.736 9.926 1.00 97.38 408 ARG A CA 1
ATOM 3193 C C . ARG A 1 408 ? 6.165 -3.825 9.860 1.00 97.38 408 ARG A C 1
ATOM 3195 O O . ARG A 1 408 ? 5.264 -4.058 9.050 1.00 97.38 408 ARG A O 1
ATOM 3202 N N . ALA A 1 409 ? 6.128 -2.811 10.715 1.00 97.75 409 ALA A N 1
ATOM 3203 C CA . ALA A 1 409 ? 5.018 -1.879 10.803 1.00 97.75 409 ALA A CA 1
ATOM 3204 C C . ALA A 1 409 ? 5.475 -0.432 11.029 1.00 97.75 409 ALA A C 1
ATOM 3206 O O . ALA A 1 409 ? 6.557 -0.173 11.559 1.00 97.75 409 ALA A O 1
ATOM 3207 N N . ILE A 1 410 ? 4.646 0.524 10.612 1.00 97.19 410 ILE A N 1
ATOM 3208 C CA . ILE A 1 410 ? 4.890 1.962 10.761 1.00 97.19 410 ILE A CA 1
ATOM 3209 C C . ILE A 1 410 ? 3.587 2.640 11.186 1.00 97.19 410 ILE A C 1
ATOM 3211 O O . ILE A 1 410 ? 2.536 2.405 10.588 1.00 97.19 410 ILE A O 1
ATOM 3215 N N . LEU A 1 411 ? 3.653 3.502 12.201 1.00 97.12 411 LEU A N 1
ATOM 3216 C CA . LEU A 1 411 ? 2.528 4.348 12.595 1.00 97.12 411 LEU A CA 1
ATOM 3217 C C . LEU A 1 411 ? 2.397 5.538 11.642 1.00 97.12 411 LEU A C 1
ATOM 3219 O O . LEU A 1 411 ? 3.392 6.136 11.226 1.00 97.12 411 LEU A O 1
ATOM 3223 N N . LYS A 1 412 ? 1.159 5.878 11.286 1.00 93.12 412 LYS A N 1
ATOM 3224 C CA . LYS A 1 412 ? 0.834 6.982 10.382 1.00 93.12 412 LYS A CA 1
ATOM 3225 C C . LYS A 1 412 ? -0.268 7.843 10.979 1.00 93.12 412 LYS A C 1
ATOM 3227 O O . LYS A 1 412 ? -1.381 7.366 11.197 1.00 93.12 412 LYS A O 1
ATOM 3232 N N . SER A 1 413 ? 0.049 9.119 11.182 1.00 89.81 413 SER A N 1
ATOM 3233 C CA . SER A 1 413 ? -0.922 10.101 11.654 1.00 89.81 413 SER A CA 1
ATOM 3234 C C . SER A 1 413 ? -2.032 10.320 10.624 1.00 89.81 413 SER A C 1
ATOM 3236 O O . SER A 1 413 ? -1.791 10.365 9.415 1.00 89.81 413 SER A O 1
ATOM 3238 N N . SER A 1 414 ? -3.252 10.497 11.118 1.00 83.88 414 SER A N 1
ATOM 3239 C CA . SER A 1 414 ? -4.409 10.980 10.362 1.00 83.88 414 SER A CA 1
ATOM 3240 C C . SER A 1 414 ? -4.371 12.493 10.086 1.00 83.88 414 SER A C 1
ATOM 3242 O O . SER A 1 414 ? -5.239 12.994 9.368 1.00 83.88 414 SER A O 1
ATOM 3244 N N . LYS A 1 415 ? -3.378 13.225 10.621 1.00 71.75 415 LYS A N 1
ATOM 3245 C CA . LYS A 1 415 ? -3.176 14.677 10.439 1.00 71.75 415 LYS A CA 1
ATOM 3246 C C . LYS A 1 415 ? -4.453 15.490 10.681 1.00 71.75 415 LYS A C 1
ATOM 3248 O O . LYS A 1 415 ? -4.828 16.292 9.835 1.00 71.75 415 LYS A O 1
ATOM 3253 N N . SER A 1 416 ? -5.167 15.171 11.765 1.00 67.94 416 SER A N 1
ATOM 3254 C CA . SER A 1 416 ? -6.471 15.739 12.159 1.00 67.94 416 SER A CA 1
ATOM 3255 C C . SER A 1 416 ? -7.619 15.635 11.140 1.00 67.94 416 SER A C 1
ATOM 3257 O O . SER A 1 416 ? -8.729 16.076 11.427 1.00 67.94 416 SER A O 1
ATOM 3259 N N . THR A 1 417 ? -7.426 14.982 9.985 1.00 74.50 417 THR A N 1
ATOM 3260 C CA . THR A 1 417 ? -8.523 14.727 9.028 1.00 74.50 417 THR A CA 1
ATOM 3261 C C . THR A 1 417 ? -9.559 13.742 9.568 1.00 74.50 417 THR A C 1
ATOM 3263 O O . THR A 1 417 ? -10.696 13.720 9.099 1.00 74.50 417 THR A O 1
ATOM 3266 N N . PHE A 1 418 ? -9.169 12.926 10.550 1.00 85.62 418 PHE A N 1
ATOM 3267 C CA . PHE A 1 418 ? -10.036 11.955 11.200 1.00 85.62 418 PHE A CA 1
ATOM 3268 C C . PHE A 1 418 ? -9.633 11.771 12.669 1.00 85.62 418 PHE A C 1
ATOM 3270 O O . PHE A 1 418 ? -8.985 10.795 13.034 1.00 85.62 418 PHE A O 1
ATOM 3277 N N . SER A 1 419 ? -10.001 12.734 13.512 1.00 87.81 419 SER A N 1
ATOM 3278 C CA . SER A 1 419 ? -9.703 12.736 14.948 1.00 87.81 419 SER A CA 1
ATOM 3279 C C . SER A 1 419 ? -10.944 13.053 15.777 1.00 87.81 419 SER A C 1
ATOM 3281 O O . SER A 1 419 ? -11.942 13.569 15.270 1.00 87.81 419 SER A O 1
ATOM 3283 N N . LEU A 1 420 ? -10.875 12.771 17.076 1.00 90.19 420 LEU A N 1
ATOM 3284 C CA . LEU A 1 420 ? -11.890 13.235 18.015 1.00 90.19 420 LEU A CA 1
ATOM 3285 C C . LEU A 1 420 ? -11.837 14.765 18.185 1.00 90.19 420 LEU A C 1
ATOM 3287 O O . LEU A 1 420 ? -10.749 15.346 18.134 1.00 90.19 420 LEU A O 1
ATOM 3291 N N . PRO A 1 421 ? -12.985 15.423 18.433 1.00 90.81 421 PRO A N 1
ATOM 3292 C CA . PRO A 1 421 ? -13.010 16.804 18.899 1.00 90.81 421 PRO A CA 1
ATOM 3293 C C . PRO A 1 421 ? -12.265 16.943 20.230 1.00 90.81 421 PRO A C 1
ATOM 3295 O O . PRO A 1 421 ? -12.430 16.109 21.120 1.00 90.81 421 PRO A O 1
ATOM 3298 N N . GLN A 1 422 ? -11.486 18.017 20.381 1.00 88.25 422 GLN A N 1
ATOM 3299 C CA . GLN A 1 422 ? -10.817 18.335 21.649 1.00 88.25 422 GLN A CA 1
ATOM 3300 C C . GLN A 1 422 ? -11.818 18.730 22.742 1.00 88.25 422 GLN A C 1
ATOM 3302 O O . GLN A 1 422 ? -11.616 18.419 23.914 1.00 88.25 422 GLN A O 1
ATOM 3307 N N . ASP A 1 423 ? -12.904 19.407 22.360 1.00 93.50 423 ASP A N 1
ATOM 3308 C CA . ASP A 1 423 ? -13.980 19.755 23.280 1.00 93.50 423 ASP A CA 1
ATOM 3309 C C . ASP A 1 423 ? -14.881 18.541 23.539 1.00 93.50 423 ASP A C 1
ATOM 3311 O O . ASP A 1 423 ? -15.624 18.080 22.667 1.00 93.50 423 ASP A O 1
ATOM 3315 N N . LEU A 1 424 ? -14.847 18.049 24.777 1.00 94.69 424 LEU A N 1
ATOM 3316 C CA . LEU A 1 424 ? -15.647 16.910 25.219 1.00 94.69 424 LEU A CA 1
ATOM 3317 C C . LEU A 1 424 ? -17.152 17.192 25.185 1.00 94.69 424 LEU A C 1
ATOM 3319 O O . LEU A 1 424 ? -17.927 16.239 25.076 1.00 94.69 424 LEU A O 1
ATOM 3323 N N . ALA A 1 425 ? -17.571 18.461 25.206 1.00 94.44 425 ALA A N 1
ATOM 3324 C CA . ALA A 1 425 ? -18.967 18.861 25.049 1.00 94.44 425 ALA A CA 1
ATOM 3325 C C . ALA A 1 425 ? -19.473 18.741 23.598 1.00 94.44 425 ALA A C 1
ATOM 3327 O O . ALA A 1 425 ? -20.674 18.865 23.355 1.00 94.44 425 ALA A O 1
ATOM 3328 N N . THR A 1 426 ? -18.593 18.453 22.634 1.00 95.56 426 THR A N 1
ATOM 3329 C CA . THR A 1 426 ? -18.996 18.198 21.247 1.00 95.56 426 THR A CA 1
ATOM 3330 C C . THR A 1 426 ? -19.540 16.768 21.110 1.00 95.56 426 THR A C 1
ATOM 3332 O O . THR A 1 426 ? -18.798 15.820 21.402 1.00 95.56 426 THR A O 1
ATOM 3335 N N . PRO A 1 427 ? -20.800 16.575 20.670 1.00 95.00 427 PRO A N 1
ATOM 3336 C CA . PRO A 1 427 ? -21.378 15.249 20.459 1.00 95.00 427 PRO A CA 1
ATOM 3337 C C . PRO A 1 427 ? -20.761 14.546 19.243 1.00 95.00 427 PRO A C 1
ATOM 3339 O O . PRO A 1 427 ? -20.284 15.192 18.310 1.00 95.00 427 PRO A O 1
ATOM 3342 N N . LEU A 1 428 ? -20.805 13.212 19.232 1.00 95.81 428 LEU A N 1
ATOM 3343 C CA . LEU A 1 428 ? -20.314 12.404 18.112 1.00 95.81 428 LEU A CA 1
ATOM 3344 C C . LEU A 1 428 ? -21.463 11.749 17.348 1.00 95.81 428 LEU A C 1
ATOM 3346 O O . LEU A 1 428 ? -22.305 11.080 17.942 1.00 95.81 428 LEU A O 1
ATOM 3350 N N . ILE A 1 429 ? -21.434 11.863 16.019 1.00 96.81 429 ILE A N 1
ATOM 3351 C CA . ILE A 1 429 ? -22.268 11.070 15.111 1.00 96.81 429 ILE A CA 1
ATOM 3352 C C . ILE A 1 429 ? -21.334 10.243 14.235 1.00 96.81 429 ILE A C 1
ATOM 3354 O O . ILE A 1 429 ? -20.600 10.774 13.404 1.00 96.81 429 ILE A O 1
ATOM 3358 N N . MET A 1 430 ? -21.350 8.930 14.436 1.00 96.81 430 MET A N 1
ATOM 3359 C CA . MET A 1 430 ? -20.463 7.993 13.756 1.00 96.81 430 MET A CA 1
ATOM 3360 C C . MET A 1 430 ? -21.271 7.140 12.785 1.00 96.81 430 MET A C 1
ATOM 3362 O O . MET A 1 430 ? -22.298 6.574 13.154 1.00 96.81 430 MET A O 1
ATOM 3366 N N . ILE A 1 431 ? -20.811 7.035 11.539 1.00 95.50 431 ILE A N 1
ATOM 3367 C CA . ILE A 1 431 ? -21.488 6.274 10.483 1.00 95.50 431 ILE A CA 1
ATOM 3368 C C . ILE A 1 431 ? -20.471 5.334 9.851 1.00 95.50 431 ILE A C 1
ATOM 3370 O O . ILE A 1 431 ? -19.488 5.779 9.262 1.00 95.50 431 ILE A O 1
ATOM 3374 N N . SER A 1 432 ? -20.700 4.028 9.961 1.00 93.38 432 SER A N 1
ATOM 3375 C CA . SER A 1 432 ? -19.777 3.018 9.443 1.00 93.38 432 SER A CA 1
ATOM 3376 C C . SER A 1 432 ? -20.482 1.790 8.894 1.00 93.38 432 SER A C 1
ATOM 3378 O O . SE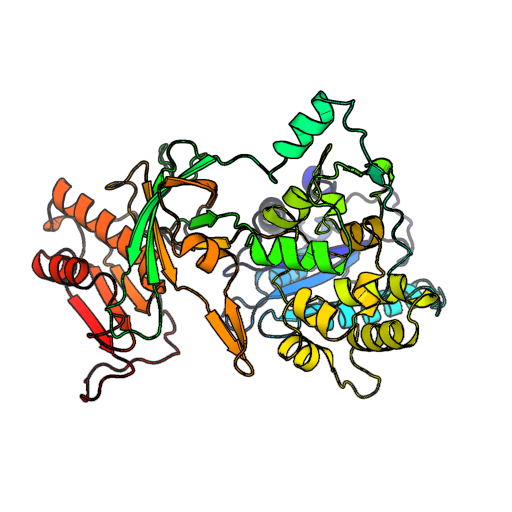R A 1 432 ? -21.623 1.482 9.234 1.00 93.38 432 SER A O 1
ATOM 3380 N N . ALA A 1 433 ? -19.770 1.056 8.043 1.00 92.06 433 ALA A N 1
ATOM 3381 C CA . ALA A 1 433 ? -20.186 -0.254 7.579 1.00 92.06 433 ALA A CA 1
ATOM 3382 C C . ALA A 1 433 ? -19.011 -1.234 7.626 1.00 92.06 433 ALA A C 1
ATOM 3384 O O . ALA A 1 433 ? -17.906 -0.905 7.186 1.00 92.06 433 ALA A O 1
ATOM 3385 N N . GLY A 1 434 ? -19.257 -2.444 8.134 1.00 93.38 434 GLY A N 1
ATOM 3386 C CA . GLY A 1 434 ? -18.243 -3.490 8.263 1.00 93.38 434 GLY A CA 1
ATOM 3387 C C . GLY A 1 434 ? -16.969 -2.988 8.949 1.00 93.38 434 GLY A C 1
ATOM 3388 O O . GLY A 1 434 ? -17.019 -2.336 9.988 1.00 93.38 434 GLY A O 1
ATOM 3389 N N . THR A 1 435 ? -15.809 -3.243 8.345 1.00 94.75 435 THR A N 1
ATOM 3390 C CA . THR A 1 435 ? -14.500 -2.841 8.892 1.00 94.75 435 THR A CA 1
ATOM 3391 C C . THR A 1 435 ? -14.281 -1.330 8.956 1.00 94.75 435 THR A C 1
ATOM 3393 O O . THR A 1 435 ? -13.368 -0.894 9.650 1.00 94.75 435 THR A O 1
ATOM 3396 N N . GLY A 1 436 ? -15.136 -0.518 8.321 1.00 93.75 436 GLY A N 1
ATOM 3397 C CA . GLY A 1 436 ? -15.147 0.935 8.520 1.00 93.75 436 GLY A CA 1
ATOM 3398 C C . GLY A 1 436 ? -15.454 1.351 9.965 1.00 93.75 436 GLY A C 1
ATOM 3399 O O . GLY A 1 436 ? -15.248 2.505 10.318 1.00 93.75 436 GLY A O 1
ATOM 3400 N N . PHE A 1 437 ? -15.917 0.425 10.812 1.00 96.75 437 PHE A N 1
ATOM 3401 C CA . PHE A 1 437 ? -16.083 0.644 12.249 1.00 96.75 437 PHE A CA 1
ATOM 3402 C C . PHE A 1 437 ? -14.752 0.769 13.009 1.00 96.75 437 PHE A C 1
ATOM 3404 O O . PHE A 1 437 ? -14.739 1.350 14.089 1.00 96.75 437 PHE A O 1
ATOM 3411 N N . ALA A 1 438 ? -13.637 0.268 12.456 1.00 97.06 438 ALA A N 1
ATOM 3412 C CA . ALA A 1 438 ? -12.339 0.213 13.131 1.00 97.06 438 ALA A CA 1
ATOM 3413 C C . ALA A 1 438 ? -11.991 1.495 13.914 1.00 97.06 438 ALA A C 1
ATOM 3415 O O . ALA A 1 438 ? -11.943 1.419 15.139 1.00 97.06 438 ALA A O 1
ATOM 3416 N N . PRO A 1 439 ? -11.844 2.681 13.299 1.00 96.19 439 PRO A N 1
ATOM 3417 C CA . PRO A 1 439 ? -11.429 3.858 14.055 1.00 96.19 439 PRO A CA 1
ATOM 3418 C C . PRO A 1 439 ? -12.497 4.354 15.047 1.00 96.19 439 PRO A C 1
ATOM 3420 O O . PRO A 1 439 ? -12.152 4.884 16.102 1.00 96.19 439 PRO A O 1
ATOM 3423 N N . PHE A 1 440 ? -13.788 4.110 14.785 1.00 97.88 440 PHE A N 1
ATOM 3424 C CA . PHE A 1 440 ? -14.866 4.439 15.725 1.00 97.88 440 PHE A CA 1
ATOM 3425 C C . PHE A 1 440 ? -14.854 3.565 16.977 1.00 97.88 440 PHE A C 1
ATOM 3427 O O . PHE A 1 440 ? -15.228 4.040 18.047 1.00 97.88 440 PHE A O 1
ATOM 3434 N N . ARG A 1 441 ? -14.360 2.325 16.890 1.00 98.12 441 ARG A N 1
ATOM 3435 C CA . ARG A 1 441 ? -14.073 1.521 18.083 1.00 98.12 441 ARG A CA 1
ATOM 3436 C C . ARG A 1 441 ? -13.067 2.232 18.988 1.00 98.12 441 ARG A C 1
ATOM 3438 O O . ARG A 1 441 ? -13.303 2.341 20.187 1.00 98.12 441 ARG A O 1
ATOM 3445 N N . GLY A 1 442 ? -11.992 2.772 18.410 1.00 97.31 442 GLY A N 1
ATOM 3446 C CA . GLY A 1 442 ? -11.022 3.589 19.141 1.00 97.31 442 GLY A CA 1
ATOM 3447 C C . GLY A 1 442 ? -11.665 4.831 19.762 1.00 97.31 442 GLY A C 1
ATOM 3448 O O . GLY A 1 442 ? -11.463 5.100 20.941 1.00 97.31 442 GLY A O 1
ATOM 3449 N N . PHE A 1 443 ? -12.521 5.537 19.018 1.00 97.50 443 PHE A N 1
ATOM 3450 C C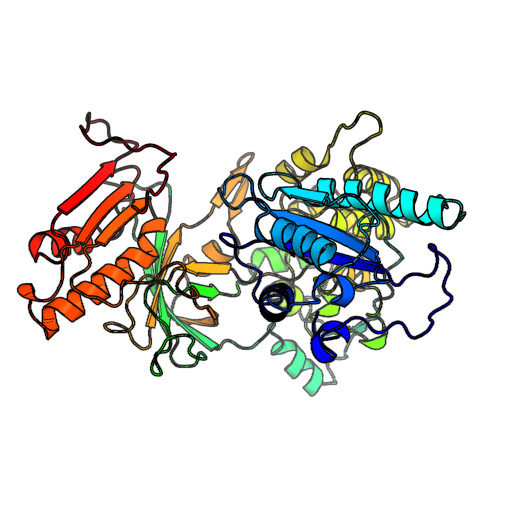A . PHE A 1 443 ? -13.231 6.715 19.533 1.00 97.50 443 PHE A CA 1
ATOM 3451 C C . PHE A 1 443 ? -14.143 6.386 20.721 1.00 97.50 443 PHE A C 1
ATOM 3453 O O . PHE A 1 443 ? -14.179 7.134 21.696 1.00 97.50 443 PHE A O 1
ATOM 3460 N N . LEU A 1 444 ? -14.856 5.260 20.663 1.00 97.94 444 LEU A N 1
ATOM 3461 C CA . LEU A 1 444 ? -15.723 4.806 21.750 1.00 97.94 444 LEU A CA 1
ATOM 3462 C C . LEU A 1 444 ? -14.931 4.388 22.991 1.00 97.94 444 LEU A C 1
ATOM 3464 O O . LEU A 1 444 ? -15.350 4.697 24.105 1.00 97.94 444 LEU A O 1
ATOM 3468 N N . GLN A 1 445 ? -13.769 3.755 22.819 1.00 97.81 445 GLN A N 1
ATOM 3469 C CA . GLN A 1 445 ? -12.862 3.463 23.933 1.00 97.81 445 GLN A CA 1
ATOM 3470 C C . GLN A 1 445 ? -12.334 4.740 24.589 1.00 97.81 445 GLN A C 1
ATOM 3472 O O . GLN A 1 445 ? -12.294 4.827 25.816 1.00 97.81 445 GLN A O 1
ATOM 3477 N N . GLU A 1 446 ? -11.982 5.747 23.788 1.00 95.94 446 GLU A N 1
ATOM 3478 C CA . GLU A 1 446 ? -11.542 7.051 24.287 1.00 95.94 446 GLU A CA 1
ATOM 3479 C C . GLU A 1 446 ? -12.658 7.741 25.082 1.00 95.94 446 GLU A C 1
ATOM 3481 O O . GLU A 1 446 ? -12.451 8.145 26.226 1.00 95.94 446 GLU A O 1
ATOM 3486 N N . ARG A 1 447 ? -13.870 7.813 24.511 1.00 95.94 447 ARG A N 1
ATOM 3487 C CA . ARG A 1 447 ? -15.048 8.403 25.164 1.00 95.94 447 ARG A CA 1
ATOM 3488 C C . ARG A 1 447 ? -15.396 7.672 26.448 1.00 95.94 447 ARG A C 1
ATOM 3490 O O . ARG A 1 447 ? -15.663 8.320 27.455 1.00 95.94 447 ARG A O 1
ATOM 3497 N N . LYS A 1 448 ? -15.329 6.340 26.448 1.00 96.75 448 LYS A N 1
ATOM 3498 C CA . LYS A 1 448 ? -15.497 5.545 27.663 1.00 96.75 448 LYS A CA 1
ATOM 3499 C C . LYS A 1 448 ? -14.469 5.928 28.729 1.00 96.75 448 LYS A C 1
ATOM 3501 O O . LYS A 1 448 ? -14.866 6.203 29.854 1.00 96.75 448 LYS A O 1
ATOM 3506 N N . ALA A 1 449 ? -13.182 5.986 28.387 1.00 95.88 449 ALA A N 1
ATOM 3507 C CA . ALA A 1 449 ? -12.138 6.359 29.340 1.00 95.88 449 ALA A CA 1
ATOM 3508 C C . ALA A 1 449 ? -12.339 7.785 29.889 1.00 95.88 449 ALA A C 1
ATOM 3510 O O . ALA A 1 449 ? -12.131 8.034 31.073 1.00 95.88 449 ALA A O 1
ATOM 3511 N N . GLN A 1 450 ? -12.788 8.722 29.051 1.00 95.06 450 GLN A N 1
ATOM 3512 C CA . GLN A 1 450 ? -13.115 10.088 29.468 1.00 95.06 450 GLN A CA 1
ATOM 3513 C C . GLN A 1 450 ? -14.327 10.129 30.411 1.00 95.06 450 GLN A C 1
ATOM 3515 O O . GLN A 1 450 ? -14.266 10.812 31.430 1.00 95.06 450 GLN A O 1
ATOM 3520 N N . ILE A 1 451 ? -15.392 9.374 30.114 1.00 95.75 451 ILE A N 1
ATOM 3521 C CA . ILE A 1 451 ? -16.576 9.239 30.980 1.00 95.75 451 ILE A CA 1
ATOM 3522 C C . ILE A 1 451 ? -16.188 8.632 32.329 1.00 95.75 451 ILE A C 1
ATOM 3524 O O . ILE A 1 451 ? -16.576 9.163 33.368 1.00 95.75 451 ILE A O 1
ATOM 3528 N N . ASP A 1 452 ? -15.397 7.556 32.319 1.00 95.25 452 ASP A N 1
ATOM 3529 C CA . ASP A 1 452 ? -14.953 6.868 33.533 1.00 95.25 452 ASP A CA 1
ATOM 3530 C C . ASP A 1 452 ? -14.091 7.796 34.422 1.00 95.25 452 ASP A C 1
ATOM 3532 O O . ASP A 1 452 ? -14.166 7.715 35.647 1.00 95.25 452 ASP A O 1
ATOM 3536 N N . ASN A 1 453 ? -13.313 8.710 33.824 1.00 94.44 453 ASN A N 1
ATOM 3537 C CA . ASN A 1 453 ? -12.429 9.636 34.546 1.00 94.44 453 ASN A CA 1
ATOM 3538 C C . ASN A 1 453 ? -13.105 10.939 35.009 1.00 94.44 453 ASN A C 1
ATOM 3540 O O . ASN A 1 453 ? -12.770 11.453 36.076 1.00 94.44 453 ASN A O 1
ATOM 3544 N N . LEU A 1 454 ? -13.994 11.519 34.197 1.00 94.75 454 LEU A N 1
ATOM 3545 C CA . LEU A 1 454 ? -14.540 12.870 34.410 1.00 94.75 454 LEU A CA 1
ATOM 3546 C C . LEU A 1 454 ? -16.014 12.880 34.828 1.00 94.75 454 LEU A C 1
ATOM 3548 O O . LEU A 1 454 ? -16.489 13.896 35.332 1.00 94.75 454 LEU A O 1
ATOM 3552 N N . GLY A 1 455 ? -16.723 11.769 34.630 1.00 92.75 455 GLY A N 1
ATOM 3553 C CA . GLY A 1 455 ? -18.170 11.677 34.782 1.00 92.75 455 GLY A CA 1
ATOM 3554 C C . GLY A 1 455 ? -18.916 11.883 33.461 1.00 92.75 455 GLY A C 1
ATOM 3555 O O . GLY A 1 455 ? -18.511 12.656 32.591 1.00 92.75 455 GLY A O 1
ATOM 3556 N N . ALA A 1 456 ? -20.045 11.185 33.319 1.00 89.50 4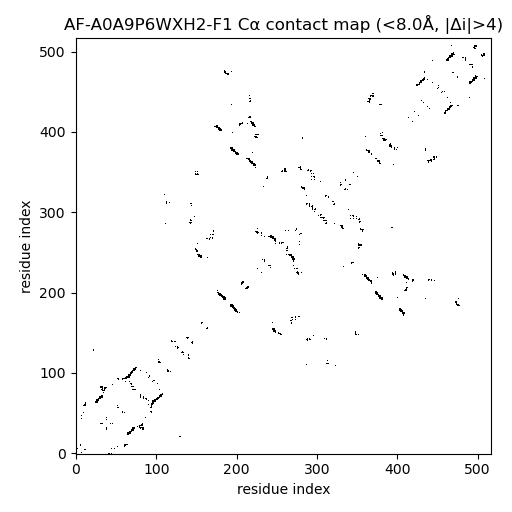56 ALA A N 1
ATOM 3557 C CA . ALA A 1 456 ? -20.870 11.217 32.110 1.00 89.50 456 ALA A CA 1
ATOM 3558 C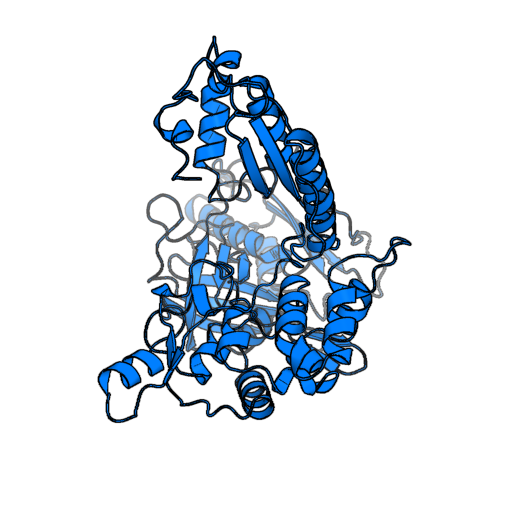 C . ALA A 1 456 ? -21.472 12.604 31.811 1.00 89.50 456 ALA A C 1
ATOM 3560 O O . ALA A 1 456 ? -21.768 12.902 30.661 1.00 89.50 456 ALA A O 1
ATOM 3561 N N . ASP A 1 457 ? -21.623 13.480 32.811 1.00 91.19 457 ASP A N 1
ATOM 3562 C CA . ASP A 1 457 ? -22.122 14.850 32.627 1.00 91.19 457 ASP A CA 1
ATOM 3563 C C . ASP A 1 457 ? -21.104 15.784 31.948 1.00 91.19 457 ASP A C 1
ATOM 3565 O O . ASP A 1 457 ? -21.472 16.866 31.491 1.00 91.19 457 ASP A O 1
ATOM 3569 N N . LYS A 1 458 ? -19.826 15.383 31.885 1.00 93.06 458 LYS A N 1
ATOM 3570 C CA . LYS A 1 458 ? -18.734 16.166 31.280 1.00 93.06 458 LYS A CA 1
ATOM 3571 C C . LYS A 1 458 ? -18.413 15.777 29.845 1.00 93.06 458 LYS A C 1
ATOM 3573 O O . LYS A 1 458 ? -17.624 16.463 29.199 1.00 93.06 458 LYS A O 1
ATOM 3578 N N . VAL A 1 459 ? -19.000 14.693 29.347 1.00 94.12 459 VAL A N 1
ATOM 3579 C CA . VAL A 1 459 ? -18.692 14.130 28.034 1.00 94.12 459 VAL A CA 1
ATOM 3580 C C . VAL A 1 459 ? -19.989 14.018 27.246 1.00 94.12 459 VAL A C 1
ATOM 3582 O O . VAL A 1 459 ? -20.913 13.320 27.648 1.00 94.12 459 VAL A O 1
ATOM 3585 N N . ALA A 1 460 ? -20.067 14.716 26.116 1.00 92.94 460 ALA A N 1
ATOM 3586 C CA . ALA A 1 460 ? -21.251 14.698 25.272 1.00 92.94 460 ALA A CA 1
ATOM 3587 C C . ALA A 1 460 ? -21.530 13.311 24.673 1.00 92.94 460 ALA A C 1
ATOM 3589 O O . ALA A 1 460 ? -20.634 12.476 24.506 1.00 92.94 460 ALA A O 1
ATOM 3590 N N . SER A 1 461 ? -22.800 13.102 24.325 1.00 93.06 461 SER A N 1
ATOM 3591 C CA . SER A 1 461 ? -23.329 11.851 23.789 1.00 93.06 461 SER A CA 1
ATOM 3592 C C . SER A 1 461 ? -22.641 11.413 22.496 1.00 93.06 461 SER A C 1
ATOM 3594 O O . SER A 1 461 ? -22.278 12.235 21.650 1.00 93.06 461 SER A O 1
ATOM 3596 N N . SER A 1 462 ? -22.551 10.098 22.309 1.00 96.56 462 SER A N 1
ATOM 3597 C CA . SER A 1 462 ? -22.103 9.479 21.062 1.00 96.56 462 SER A CA 1
ATOM 3598 C C . SER A 1 462 ? -23.221 8.636 20.455 1.00 96.56 462 SER A C 1
ATOM 3600 O O . SER A 1 462 ? -23.834 7.831 21.150 1.00 96.56 462 SER A O 1
ATOM 3602 N N . VAL A 1 463 ? -23.458 8.788 19.155 1.00 97.69 463 VAL A N 1
ATOM 3603 C CA . VAL A 1 463 ? -24.413 7.987 18.380 1.00 97.69 463 VAL A CA 1
ATOM 3604 C C . VAL A 1 463 ? -23.657 7.201 17.317 1.00 97.69 463 VAL A C 1
ATOM 3606 O O . VAL A 1 463 ? -22.794 7.755 16.629 1.00 97.69 463 VAL A O 1
ATOM 3609 N N . LEU A 1 464 ? -23.996 5.921 17.150 1.00 97.44 464 LEU A N 1
ATOM 3610 C CA . LEU A 1 464 ? -23.420 5.066 16.113 1.00 97.44 464 LEU A CA 1
ATOM 3611 C C . LEU A 1 464 ? -24.494 4.514 15.176 1.00 97.44 464 LEU A C 1
ATOM 3613 O O . LEU A 1 464 ? -25.416 3.823 15.601 1.00 97.44 464 LEU A O 1
ATOM 3617 N N . PHE A 1 465 ? -24.294 4.735 13.880 1.00 96.81 465 PHE A N 1
ATOM 3618 C CA . PHE A 1 465 ? -24.970 4.037 12.794 1.00 96.81 465 PHE A CA 1
ATOM 3619 C C . PHE A 1 465 ? -24.011 3.001 12.203 1.00 96.81 465 PHE A C 1
ATOM 3621 O O . PHE A 1 465 ? -23.028 3.352 11.545 1.00 96.81 465 PHE A O 1
ATOM 3628 N N . PHE A 1 466 ? -24.286 1.721 12.444 1.00 95.62 466 PHE A N 1
ATOM 3629 C CA . PHE A 1 466 ? -23.463 0.604 11.994 1.00 95.62 466 PHE A CA 1
ATOM 3630 C C . PHE A 1 466 ? -24.196 -0.256 10.958 1.00 95.62 466 PHE A C 1
ATOM 3632 O O . PHE A 1 466 ? -25.331 -0.677 11.161 1.00 95.62 466 PHE A O 1
ATOM 3639 N N . GLY A 1 467 ? -23.546 -0.542 9.833 1.00 93.38 467 GLY A N 1
ATOM 3640 C CA . GLY A 1 467 ? -24.088 -1.388 8.772 1.00 93.38 467 GLY A CA 1
ATOM 3641 C C . GLY A 1 467 ? -23.331 -2.704 8.603 1.00 93.38 467 GLY A C 1
ATOM 3642 O O . GLY A 1 467 ? -22.109 -2.711 8.449 1.00 93.38 467 GLY A O 1
ATOM 3643 N N . CYS A 1 468 ? -24.053 -3.820 8.531 1.00 92.38 468 CYS A N 1
ATOM 3644 C CA . CYS A 1 468 ? -23.502 -5.129 8.159 1.00 92.38 468 CYS A CA 1
ATOM 3645 C C . CYS A 1 468 ? -24.497 -5.914 7.283 1.00 92.38 468 CYS A C 1
ATOM 3647 O O . CYS A 1 468 ? -25.528 -5.383 6.857 1.00 92.38 468 CYS A O 1
ATOM 3649 N N . ARG A 1 469 ? -24.181 -7.154 6.894 1.00 90.25 469 ARG A N 1
ATOM 3650 C CA . ARG A 1 469 ? -25.097 -7.979 6.092 1.00 90.25 469 ARG A CA 1
ATOM 3651 C C . ARG A 1 469 ? -26.174 -8.594 6.965 1.00 90.25 469 ARG A C 1
ATOM 3653 O O . ARG A 1 469 ? -27.351 -8.416 6.654 1.00 90.25 469 ARG A O 1
ATOM 3660 N N . ARG A 1 470 ? -25.788 -9.300 8.026 1.00 90.94 470 ARG A N 1
ATOM 3661 C CA . ARG A 1 470 ? -26.708 -10.030 8.898 1.00 90.94 470 ARG A CA 1
ATOM 3662 C C . ARG A 1 470 ? -26.196 -10.089 10.335 1.00 90.94 470 ARG A C 1
ATOM 3664 O O . ARG A 1 470 ? -25.001 -10.253 10.574 1.00 90.94 470 ARG A O 1
ATOM 3671 N N . ALA A 1 471 ? -27.126 -10.039 11.286 1.00 91.88 471 ALA A N 1
ATOM 3672 C CA . ALA A 1 471 ? -26.834 -10.131 12.717 1.00 91.88 471 ALA A CA 1
ATOM 3673 C C . ALA A 1 471 ? -26.154 -11.456 13.109 1.00 91.88 471 ALA A C 1
ATOM 3675 O O . ALA A 1 471 ? -25.325 -11.507 14.017 1.00 91.88 471 ALA A O 1
ATOM 3676 N N . ASP A 1 472 ? -26.507 -12.539 12.420 1.00 91.81 472 ASP A N 1
ATOM 3677 C CA . ASP A 1 472 ? -26.028 -13.903 12.647 1.00 91.81 472 ASP A CA 1
ATOM 3678 C C . ASP A 1 472 ? -24.715 -14.229 11.914 1.00 91.81 472 ASP A C 1
ATOM 3680 O O . ASP A 1 472 ? -24.231 -15.351 12.036 1.00 91.81 472 ASP A O 1
ATOM 3684 N N . GLN A 1 473 ? -24.104 -13.269 11.204 1.00 93.19 473 GLN A N 1
ATOM 3685 C CA . GLN A 1 473 ? -22.883 -13.503 10.421 1.00 93.19 473 GLN A CA 1
ATOM 3686 C C . GLN A 1 473 ? -21.779 -12.478 10.688 1.00 93.19 473 GLN A C 1
ATOM 3688 O O . GLN A 1 473 ? -20.706 -12.848 11.158 1.00 93.19 473 GLN A O 1
ATOM 3693 N N . ASP A 1 474 ? -22.009 -11.202 10.371 1.00 93.31 474 ASP A N 1
ATOM 3694 C CA . ASP A 1 474 ? -20.950 -10.189 10.256 1.00 93.31 474 ASP A CA 1
ATOM 3695 C C . ASP A 1 474 ? -21.190 -8.941 11.119 1.00 93.31 474 ASP A C 1
ATOM 3697 O O . ASP A 1 474 ? -20.652 -7.867 10.834 1.00 93.31 474 ASP A O 1
ATOM 3701 N N . TYR A 1 475 ? -21.959 -9.093 12.201 1.00 95.25 475 TYR A N 1
ATOM 3702 C CA . TYR A 1 475 ? -22.093 -8.087 13.254 1.00 95.25 475 TYR A CA 1
ATOM 3703 C C . TYR A 1 475 ? -20.856 -8.098 14.169 1.00 95.25 475 TYR A C 1
ATOM 3705 O O . TYR A 1 475 ? -20.875 -8.604 15.289 1.00 95.25 475 TYR A O 1
ATOM 3713 N N . ILE A 1 476 ? -19.749 -7.568 13.647 1.00 97.00 476 ILE A N 1
ATOM 3714 C CA . ILE A 1 476 ? -18.467 -7.504 14.358 1.00 97.00 476 ILE A CA 1
ATOM 3715 C C . ILE A 1 476 ? -18.584 -6.665 15.642 1.00 97.00 476 ILE A C 1
ATOM 3717 O O . ILE A 1 476 ? -19.265 -5.642 15.651 1.00 97.00 476 ILE A O 1
ATOM 3721 N N . TYR A 1 477 ? -17.902 -7.089 16.712 1.00 97.81 477 TYR A N 1
ATOM 3722 C CA . TYR A 1 477 ? -17.915 -6.428 18.030 1.00 97.81 477 TYR A CA 1
ATOM 3723 C C . TYR A 1 477 ? -19.316 -6.242 18.648 1.00 97.81 477 TYR A C 1
ATOM 3725 O O . TYR A 1 477 ? -19.525 -5.309 19.422 1.00 97.81 477 TYR A O 1
ATOM 3733 N N . GLN A 1 478 ? -20.271 -7.126 18.329 1.00 96.81 478 GLN A N 1
ATOM 3734 C CA . GLN A 1 478 ? -21.657 -7.046 18.809 1.00 96.81 478 GLN A CA 1
ATOM 3735 C C . GLN A 1 478 ? -21.754 -6.811 20.327 1.00 96.81 478 GLN A C 1
ATOM 3737 O O . GLN A 1 478 ? -22.385 -5.852 20.762 1.00 96.81 478 GLN A O 1
ATOM 3742 N N . GLU A 1 479 ? -21.102 -7.653 21.131 1.00 97.12 479 GLU A N 1
ATOM 3743 C CA . GLU A 1 479 ? -21.190 -7.589 22.598 1.00 97.12 479 GLU A CA 1
ATOM 3744 C C . GLU A 1 479 ? -20.619 -6.279 23.168 1.00 97.12 479 GLU A C 1
ATOM 3746 O O . GLU A 1 479 ? -21.182 -5.694 24.097 1.00 97.12 479 GLU A O 1
ATOM 3751 N N . GLU A 1 480 ? -19.519 -5.784 22.593 1.00 97.62 480 GLU A N 1
ATOM 3752 C CA . GLU A 1 480 ? -18.884 -4.519 22.982 1.00 97.62 480 GLU A CA 1
ATOM 3753 C C . GLU A 1 480 ? -19.803 -3.329 22.663 1.00 97.62 480 GLU A C 1
ATOM 3755 O O . GLU A 1 480 ? -20.024 -2.467 23.514 1.00 97.62 480 GLU A O 1
ATOM 3760 N N . LEU A 1 481 ? -20.413 -3.321 21.474 1.00 97.81 481 LEU A N 1
ATOM 3761 C CA . LEU A 1 481 ? -21.353 -2.285 21.044 1.00 97.81 481 LEU A CA 1
ATOM 3762 C C . LEU A 1 481 ? -22.628 -2.251 21.895 1.00 97.81 481 LEU A C 1
ATOM 3764 O O . LEU A 1 481 ? -23.047 -1.181 22.339 1.00 97.81 481 LEU A O 1
ATOM 3768 N N . GLU A 1 482 ? -23.225 -3.411 22.166 1.00 97.44 482 GLU A N 1
ATOM 3769 C CA . GLU A 1 482 ? -24.403 -3.526 23.034 1.00 97.44 482 GLU A CA 1
ATOM 3770 C C . GLU A 1 482 ? -24.080 -3.094 24.473 1.00 97.44 482 GLU A C 1
ATOM 3772 O O . GLU A 1 482 ? -24.893 -2.444 25.135 1.00 97.44 482 GLU A O 1
ATOM 3777 N N . THR A 1 483 ? -22.861 -3.377 24.942 1.00 97.75 483 THR A N 1
ATOM 3778 C CA . THR A 1 483 ? -22.377 -2.902 26.243 1.00 97.75 483 THR A CA 1
ATOM 3779 C C . THR A 1 483 ? -22.241 -1.381 26.274 1.00 97.75 483 THR A C 1
ATOM 3781 O O . THR A 1 483 ? -22.667 -0.769 27.255 1.00 97.75 483 THR A O 1
ATOM 3784 N N . TYR A 1 484 ? -21.706 -0.758 25.217 1.00 97.62 484 TYR A N 1
ATOM 3785 C CA . TYR A 1 484 ? -21.615 0.702 25.118 1.00 97.62 484 TYR A CA 1
ATOM 3786 C C . TYR A 1 484 ? -22.981 1.388 25.090 1.00 97.62 484 TYR A C 1
ATOM 3788 O O . TYR A 1 484 ? -23.143 2.445 25.696 1.00 97.62 484 TYR A O 1
ATOM 3796 N N . ALA A 1 485 ? -23.976 0.786 24.438 1.00 96.88 485 ALA A N 1
ATOM 3797 C CA . ALA A 1 485 ? -25.346 1.291 24.487 1.00 96.88 485 ALA A CA 1
ATOM 3798 C C . ALA A 1 485 ? -25.936 1.169 25.904 1.00 96.88 485 ALA A C 1
ATOM 3800 O O . ALA A 1 485 ? -26.549 2.097 26.422 1.00 96.88 485 ALA A O 1
ATOM 3801 N N . LYS A 1 486 ? -25.707 0.034 26.576 1.00 96.56 486 LYS A N 1
ATOM 3802 C CA . LYS A 1 486 ? -26.247 -0.222 27.918 1.00 96.56 486 LYS A CA 1
ATOM 3803 C C . LYS A 1 486 ? -25.651 0.683 28.999 1.00 96.56 486 LYS A C 1
ATOM 3805 O O . LYS A 1 486 ? -26.354 1.034 29.944 1.00 96.56 486 LYS A O 1
ATOM 3810 N N . ASN A 1 487 ? -24.363 1.010 28.911 1.00 93.62 487 ASN A N 1
ATOM 3811 C CA . ASN A 1 487 ? -23.664 1.812 29.921 1.00 93.62 487 ASN A CA 1
ATOM 3812 C C . ASN A 1 487 ? -23.640 3.320 29.611 1.00 93.62 487 ASN A C 1
ATOM 3814 O O . ASN A 1 487 ? -23.022 4.072 30.360 1.00 93.62 487 ASN A O 1
ATOM 3818 N N . GLY A 1 488 ? -24.311 3.757 28.541 1.00 93.50 488 GLY A N 1
ATOM 3819 C CA . GLY A 1 488 ? -24.452 5.168 28.184 1.00 93.50 488 GLY A CA 1
ATOM 3820 C C . GLY A 1 488 ? -23.238 5.789 27.488 1.00 93.50 488 GLY A C 1
ATOM 3821 O O . GLY A 1 488 ? -23.239 6.997 27.269 1.00 93.50 488 GLY A O 1
ATOM 3822 N N . VAL A 1 489 ? -22.219 5.003 27.112 1.00 96.25 489 VAL A N 1
ATOM 3823 C CA . VAL A 1 489 ? -21.136 5.486 26.229 1.00 96.25 489 VAL A CA 1
ATOM 3824 C C . VAL A 1 489 ? -21.702 5.828 24.848 1.00 96.25 489 VAL A C 1
ATOM 3826 O O . VAL A 1 489 ? -21.351 6.853 24.265 1.00 96.25 489 VAL A O 1
ATOM 3829 N N . LEU A 1 490 ? -22.609 4.987 24.347 1.00 97.69 490 LEU A N 1
ATOM 3830 C CA . LEU A 1 490 ? -23.486 5.303 23.227 1.00 97.69 490 LEU A CA 1
ATOM 3831 C C . LEU A 1 490 ? -24.851 5.716 23.777 1.00 97.69 490 LEU A C 1
ATOM 3833 O O . LEU A 1 490 ? -25.461 4.952 24.522 1.00 97.69 490 LEU A O 1
ATOM 3837 N N . SER A 1 491 ? -25.347 6.890 23.382 1.00 95.94 491 SER A N 1
ATOM 3838 C CA . SER A 1 491 ? -26.745 7.249 23.643 1.00 95.94 491 SER A CA 1
ATOM 3839 C C . SER A 1 491 ? -27.680 6.424 22.765 1.00 95.94 491 SER A C 1
ATOM 3841 O O . SER A 1 491 ? -28.714 5.962 23.234 1.00 95.94 491 SER A O 1
ATOM 3843 N N . ASP A 1 492 ? -27.272 6.190 21.514 1.00 95.81 492 ASP A N 1
ATOM 3844 C CA . ASP A 1 492 ? -28.045 5.447 20.529 1.00 95.81 492 ASP A CA 1
ATOM 3845 C C . ASP A 1 492 ? -27.134 4.579 19.654 1.00 95.81 492 ASP A C 1
ATOM 3847 O O . ASP A 1 492 ? -26.094 5.018 19.144 1.00 95.81 492 ASP A O 1
ATOM 3851 N N . LEU A 1 493 ? -27.562 3.332 19.456 1.00 96.38 493 LEU A N 1
ATOM 3852 C CA . LEU A 1 493 ? -26.948 2.369 18.550 1.00 96.38 493 LEU A CA 1
ATOM 3853 C C . LEU A 1 493 ? -27.975 1.954 17.495 1.00 96.38 493 LEU A C 1
ATOM 3855 O O . LEU A 1 493 ? -28.953 1.266 17.788 1.00 96.38 493 LEU A O 1
ATOM 3859 N N . HIS A 1 494 ? -27.730 2.345 16.250 1.00 95.25 494 HIS A N 1
ATOM 3860 C CA . HIS A 1 494 ? -28.559 1.996 15.106 1.00 95.25 494 HIS A CA 1
ATOM 3861 C C . HIS A 1 494 ? -27.828 0.993 14.223 1.00 95.25 494 HIS A C 1
ATOM 3863 O O . HIS A 1 494 ? -26.806 1.324 13.624 1.00 95.25 494 HIS A O 1
ATOM 3869 N N . VAL A 1 495 ? -28.367 -0.222 14.101 1.00 93.50 495 VAL A N 1
ATOM 3870 C CA . VAL A 1 495 ? -27.760 -1.268 13.269 1.00 93.50 495 VAL A CA 1
ATOM 3871 C C . VAL A 1 495 ? -28.627 -1.579 12.054 1.00 93.50 495 VAL A C 1
ATOM 3873 O O . VAL A 1 495 ? -29.813 -1.880 12.174 1.00 93.50 495 VAL A O 1
ATOM 3876 N N . ALA A 1 496 ? -28.022 -1.502 10.870 1.00 91.81 496 ALA A N 1
ATOM 3877 C CA . ALA A 1 496 ? -28.658 -1.786 9.591 1.00 91.81 496 ALA A CA 1
ATOM 3878 C C . ALA A 1 496 ? -28.135 -3.106 9.005 1.00 91.81 496 ALA A C 1
ATOM 3880 O O . ALA A 1 496 ? -26.957 -3.222 8.659 1.00 91.81 496 ALA A O 1
ATOM 3881 N N . PHE A 1 497 ? -29.030 -4.080 8.833 1.00 91.31 497 PHE A N 1
ATOM 3882 C CA . PHE A 1 497 ? -28.731 -5.362 8.193 1.00 91.31 497 PHE A CA 1
ATOM 3883 C C . PHE A 1 497 ? -29.145 -5.323 6.719 1.00 91.31 497 PHE A C 1
ATOM 3885 O O . PHE A 1 497 ? -30.325 -5.262 6.387 1.00 91.31 497 PHE A O 1
ATOM 3892 N N . SER A 1 498 ? -28.172 -5.339 5.809 1.00 87.56 498 SER A N 1
ATOM 3893 C CA . SER A 1 498 ? -28.421 -5.229 4.362 1.00 87.56 498 SER A CA 1
ATOM 3894 C C . SER A 1 498 ? -28.981 -6.501 3.714 1.00 87.56 498 SER A C 1
ATOM 3896 O O . SER A 1 498 ? -29.441 -6.447 2.575 1.00 87.56 498 SER A O 1
ATOM 3898 N N . ARG A 1 499 ? -28.924 -7.648 4.404 1.00 86.12 499 ARG A N 1
ATOM 3899 C CA . ARG A 1 499 ? -29.372 -8.964 3.913 1.00 86.12 499 ARG A CA 1
ATOM 3900 C C . ARG A 1 499 ? -30.207 -9.727 4.954 1.00 86.12 499 ARG A C 1
ATOM 3902 O O . ARG A 1 499 ? -30.086 -10.950 5.058 1.00 86.12 499 ARG A O 1
ATOM 3909 N N . SER A 1 500 ? -31.010 -9.016 5.748 1.00 80.88 500 SER A N 1
ATOM 3910 C CA . SER A 1 500 ? -31.996 -9.634 6.643 1.00 80.88 500 SER A CA 1
ATOM 3911 C C . SER A 1 500 ? -33.273 -10.007 5.895 1.00 80.88 500 SER A C 1
ATOM 3913 O O . SER A 1 500 ? -33.728 -9.270 5.022 1.00 80.88 500 SER A O 1
ATOM 3915 N N . ASP A 1 501 ? -33.879 -11.125 6.287 1.00 72.12 501 ASP A N 1
ATOM 3916 C CA . ASP A 1 501 ? -35.172 -11.572 5.756 1.00 72.12 501 ASP A CA 1
ATOM 3917 C C . ASP A 1 501 ? -36.346 -10.746 6.325 1.00 72.12 501 ASP A C 1
ATOM 3919 O O . ASP A 1 501 ? -37.421 -10.663 5.731 1.00 72.12 501 ASP A O 1
ATOM 3923 N N . GLU A 1 502 ? -36.127 -10.064 7.453 1.00 67.56 502 GLU A N 1
ATOM 3924 C CA . GLU A 1 502 ? -37.096 -9.166 8.078 1.00 67.56 502 GLU A CA 1
ATOM 3925 C C . GLU A 1 502 ? -37.023 -7.741 7.508 1.00 67.56 502 GLU A C 1
ATOM 3927 O O . GLU A 1 502 ? -35.945 -7.178 7.288 1.00 67.56 502 GLU A O 1
ATOM 3932 N N . LYS A 1 503 ? -38.195 -7.123 7.303 1.00 58.06 503 LYS A N 1
ATOM 3933 C CA . LYS A 1 503 ? -38.312 -5.712 6.909 1.00 58.06 503 LYS A CA 1
ATOM 3934 C C . LYS A 1 503 ? -37.919 -4.808 8.080 1.00 58.06 503 LYS A C 1
ATOM 3936 O O . LYS A 1 503 ? -38.738 -4.536 8.951 1.00 58.06 503 LYS A O 1
ATOM 3941 N N . SER A 1 504 ? -36.695 -4.291 8.056 1.00 57.78 504 SER A N 1
ATOM 3942 C CA . SER A 1 504 ? -36.255 -3.244 8.982 1.00 57.78 504 SER A CA 1
ATOM 3943 C C . SER A 1 504 ? -36.753 -1.852 8.545 1.00 57.78 504 SER A C 1
ATOM 3945 O O . SER A 1 504 ? -36.739 -1.551 7.343 1.00 57.78 504 SER A O 1
ATOM 3947 N N . PRO A 1 505 ? -37.159 -0.968 9.483 1.00 58.28 505 PRO A N 1
ATOM 3948 C CA . PRO A 1 505 ? -37.389 0.450 9.193 1.00 58.28 505 PRO A CA 1
ATOM 3949 C C . PRO A 1 505 ? -36.088 1.197 8.844 1.00 58.28 505 PRO A C 1
ATOM 3951 O O . PRO A 1 505 ? -36.141 2.268 8.244 1.00 58.28 505 PRO A O 1
ATOM 3954 N N . ILE A 1 506 ? -34.925 0.623 9.171 1.00 61.66 506 ILE A N 1
ATOM 3955 C CA . ILE A 1 506 ? -33.595 1.166 8.885 1.00 61.66 506 ILE A CA 1
ATOM 3956 C C . ILE A 1 506 ? -33.010 0.393 7.700 1.00 61.66 506 ILE A C 1
ATOM 3958 O O . ILE A 1 506 ? -32.818 -0.822 7.773 1.00 61.66 506 ILE A O 1
ATOM 3962 N N . ARG A 1 507 ? -32.724 1.086 6.593 1.00 56.28 507 ARG A N 1
ATOM 3963 C CA . ARG A 1 507 ? -32.169 0.474 5.377 1.00 56.28 507 ARG A CA 1
ATOM 3964 C C . ARG A 1 507 ? -30.716 0.868 5.166 1.00 56.28 507 ARG A C 1
ATOM 3966 O O . ARG A 1 507 ? -30.348 2.028 5.298 1.00 56.28 507 ARG A O 1
ATOM 3973 N N . TYR A 1 508 ? -29.914 -0.114 4.774 1.00 48.28 508 TYR A N 1
ATOM 3974 C CA . TYR A 1 508 ? -28.555 0.099 4.296 1.00 48.28 508 TYR A CA 1
ATOM 3975 C C . TYR A 1 508 ? -28.596 0.729 2.895 1.00 48.28 508 TYR A C 1
ATOM 3977 O O . TYR A 1 508 ? -29.159 0.132 1.976 1.00 48.28 508 TYR A O 1
ATOM 3985 N N . GLN A 1 509 ? -28.005 1.912 2.720 1.00 47.50 509 GLN A N 1
ATOM 3986 C CA . GLN A 1 509 ? -27.823 2.547 1.413 1.00 47.50 509 GLN A CA 1
ATOM 3987 C C . GLN A 1 509 ? -26.322 2.679 1.141 1.00 47.50 509 GLN A C 1
ATOM 3989 O O . GLN A 1 509 ? -25.589 3.265 1.929 1.00 47.50 509 GLN A O 1
ATOM 3994 N N . THR A 1 510 ? -25.852 2.142 0.016 1.00 42.34 510 THR A N 1
ATOM 3995 C CA . THR A 1 510 ? -24.436 2.116 -0.406 1.00 42.34 510 THR A CA 1
ATOM 3996 C C . THR A 1 510 ? -23.828 3.497 -0.700 1.00 42.34 510 THR A C 1
ATOM 3998 O O . THR A 1 510 ? -22.678 3.583 -1.118 1.00 42.34 510 THR A O 1
ATOM 4001 N N . SER A 1 511 ? -24.568 4.583 -0.470 1.00 35.38 511 SER A N 1
ATOM 4002 C CA . SER A 1 511 ? -24.185 5.963 -0.777 1.00 35.38 511 SER A CA 1
ATOM 4003 C C . SER A 1 511 ? -24.460 6.875 0.423 1.00 35.38 511 SER A C 1
ATOM 4005 O O . SER A 1 511 ? -25.263 7.801 0.339 1.00 35.38 511 SER A O 1
ATOM 4007 N N . CYS A 1 512 ? -23.835 6.602 1.570 1.00 35.41 512 CYS A N 1
ATOM 4008 C CA . CYS A 1 512 ? -23.863 7.539 2.693 1.00 35.41 512 CYS A CA 1
ATOM 4009 C C . CYS A 1 512 ? -22.872 8.678 2.424 1.00 35.41 512 CYS A C 1
ATOM 4011 O O . CYS A 1 512 ? -21.666 8.530 2.607 1.00 35.41 512 CYS A O 1
ATOM 4013 N N . TYR A 1 513 ? -23.389 9.822 1.977 1.00 30.77 513 TYR A N 1
ATOM 4014 C CA . TYR A 1 513 ? -22.654 11.081 2.004 1.00 30.77 513 TYR A CA 1
ATOM 4015 C C . TYR A 1 513 ? -22.599 11.575 3.452 1.00 30.77 513 TYR A C 1
ATOM 4017 O O . TYR A 1 513 ? -23.639 11.827 4.058 1.00 30.77 513 TYR A O 1
ATOM 4025 N N . LEU A 1 514 ? -21.394 11.709 4.009 1.00 28.81 514 LEU A N 1
ATOM 4026 C CA . LEU A 1 514 ? -21.191 12.369 5.294 1.00 28.81 514 LEU A CA 1
ATOM 4027 C C . LEU A 1 514 ? -21.525 13.861 5.110 1.00 28.81 514 LEU A C 1
ATOM 4029 O O . LEU A 1 514 ? -20.806 14.580 4.414 1.00 28.81 514 LEU A O 1
ATOM 4033 N N . TYR A 1 515 ? -22.641 14.313 5.677 1.00 22.55 515 TYR A N 1
ATOM 4034 C CA . TYR A 1 515 ? -22.894 15.735 5.895 1.00 22.55 515 TYR A CA 1
ATOM 4035 C C . TYR A 1 515 ? -22.313 16.076 7.265 1.00 22.55 515 TYR A C 1
ATOM 4037 O O . TYR A 1 515 ? -22.922 15.780 8.289 1.00 22.55 515 TYR A O 1
ATOM 4045 N N . LEU A 1 516 ? -21.108 16.642 7.273 1.00 24.20 516 LEU A N 1
ATOM 4046 C CA . LEU A 1 516 ? -20.658 17.453 8.399 1.00 24.20 516 LEU A CA 1
ATOM 4047 C C . LEU A 1 516 ? -21.385 18.794 8.248 1.00 24.20 516 LEU A C 1
ATOM 4049 O O . LEU A 1 516 ? -21.221 19.448 7.216 1.00 24.20 516 LEU A O 1
ATOM 4053 N N . TRP A 1 517 ? -22.259 19.118 9.199 1.00 26.48 517 TRP A N 1
ATOM 4054 C CA . TRP A 1 517 ? -22.797 20.470 9.352 1.00 26.48 517 TRP A CA 1
ATOM 4055 C C . TRP A 1 517 ? -21.823 21.310 10.162 1.00 26.48 517 TRP A C 1
ATOM 4057 O O . TRP A 1 517 ? -21.291 20.761 11.155 1.00 26.48 517 TRP A O 1
#

Radius of gyration: 26.24 Å; Cα contacts (8 Å, |Δi|>4): 973; chains: 1; bounding box: 71×65×70 Å

Foldseek 3Di:
DVPPCLLVVLADDDPDPDDDPLVFAEDEEEFEADLLHGDPVCNSVVVSLVVLVPDPLQLQRYARYEYEYEYEAAPVHPSGRNVSVSVVVSCVSSNYHYQDYYFYAHPVDPRLQSQQVRQQVSVVSSCVVVVHDDDPVARSGPLLRADPQQKDKDWDDVVPVVLLVVQVCQQLDDFQKWWADWDWQWFPPAPWTKIKIKMQNQRACAPDPPPFNAAQFWKKWFQFWDDPVQLVLLCVLLVHDQSTKMAIDPVSCPPFDCQFLNNRRHGIHGSNSCRTRWFDFQAQQDSSLLSLLLNQCCVPPVPSSVVSSPQNYQDPVSHHCVVVVCLQQGGNSSVCVVPVSSSVDDPSSRRRRTGTGDIDMFRFQAGCLVVRRMTIGTAIWDWDADPNDTRTDRHSVSRNDGHRDRTDMHIGYPVPPGHDDPQQQDEEEEEDEFRRCRSVNRVLNVLVSCCVPPNPVRGHAYAYEYEYADPNTRPGPVVVQVVCCVVRSHVYYHYEHAHDPDDDPDHDDPDDDDDDD

Sequence (517 aa):
MDKWKVLADGKFISDNKDKKKLDKELVVICTATYNGQPPDSAEKFDAFLDSKMREDDHENILTGLSYAVFGLGNKNWRTYQHFPIKVSQCLSELGAERLFASGEGDNDKDMDAAFNDWCARFWSHLLEIHGIAACESRPVVPSAATKESSVDVKFIQPSDKEAWNNAINNHYGNPNAIIIANSELQKDQSPRSTRHIEVDISKLSGVGEQGQLYSAGDHLEVMPENSKASVESIALSFGWILDSVFEINQETLSDVSPRSLAANIKGPCTIRNMLTYYADVTSPPSRAVLGCFAAQLKLVAPETASEFEKLIMPDANNQDQYPDFIKQYRTLLDLIHAYPQVNRLDLRQFLAAVPVIQPRRYSIASSPLSYPKHAHLAVGVVDDVVNNRHYPGLSSSFLKGAHELPIRAILKSSKSTFSLPQDLATPLIMISAGTGFAPFRGFLQERKAQIDNLGADKVASSVLFFGCRRADQDYIYQEELETYAKNGVLSDLHVAFSRSDEKSPIRYQTSCYLYLW

Mean predicted aligned error: 6.8 Å

InterPro domains:
  IPR001094 Flavodoxin-like [PR00369] (28-39)
  IPR001094 Flavodoxin-like [PR00369] (64-74)
  IPR001094 Flavodoxin-like [PR00369] (88-107)
  IPR001433 Oxidoreductase FAD/NAD(P)-binding [PF00175] (430-495)
  IPR001709 Flavoprotein pyridine nucleotide cytochrome reductase [PR00371] (214-224)
  IPR001709 Flavoprotein pyridine nucleotide cytochrome reductase [PR00371] (360-367)
  IPR001709 Flavoprotein pyridine nucleotide cytochrome reductase [PR00371] (393-402)
  IPR001709 Flavoprotein pyridine nucleotide cytochrome reductase [PR00371] (429-448)
  IPR001709 Flavoprotein pyridine nucleotide cytochrome reductase [PR00371] (460-469)
  IPR001709 Flavoprotein pyridine nucleotide cytochrome reductase [PR00371] (473-484)
  IPR003097 Sulfite reductase [NADPH] flavoprotein alpha-component-like, FAD-binding [PF00667] (178-398)
  IPR008254 Flavodoxin/nitric oxide synthase [PF00258] (18-118)
  IPR008254 Flavodoxin/nitric oxide synthase [PS50902] (1-123)
  IPR017927 FAD-binding domain, ferredoxin reductase-type [PS51384] (172-421)
  IPR017938 Riboflavin synthase-like beta-barrel [SSF63380] (173-402)
  IPR023173 NADPH-cytochrome p450 reductase, FAD-binding, alpha-helical domain superfamily [G3DSA:1.20.990.10] (225-358)
  IPR029039 Flavoprotein-like superfamily [G3DSA:3.40.50.360] (4-136)
  IPR029039 Flavoprotein-like superfamily [SSF52218] (21-132)
  IPR039261 Ferredoxin-NADP reductase (FNR), nucleotide-binding domain [G3DSA:3.40.50.80] (418-514)
  IPR039261 Ferredoxin-NADP reductase (FNR), nucleotide-binding domain [SSF52343] (418-509)

Secondary structure (DSSP, 8-state):
-TT-HHHHHSS---S-TT--GGGSEEEEEEEE-BTTBPPGGGHHHHHHHHHHTTSTTGGGSSTTEEEEEEEEE-TTSTTTTHHHHHHHHHHHHTT-EE-SPPEEEETTS-HHHHHHHHHHHHHHHHHHHTTPPP-TTS-SSTTT--------EEEPPTT-HHHHHHHHT-SSS---EEEEEEEE-S-TT-SS-EEEEEEE-TTSPP-SGGG-S--TT-EEEEE----HHHHHHHHHHHT--TT-EEEE-GGG-TTS-TTBHHHH--S-EEHHHIIIIIB--SSPPPHHHHHHHHHHHTTT-HHHHHHHHTTSS--TTS---HHHHHHH--SHHHHHHH-GGGGG--HHHHHHHSBBPPPEEEEB-S-TTT-SSEEEEEEEPPEEEETTEEEE-HHHHHHTT--SEEEEEEEE--TTTT---S-TTS-EEEEEEGGGGHHHHHHHHHHHHHHHHH-GGGS--EEEEEEES-TTT--TTHHHHHHHHHTTSEEEEEEEETT-SS--SS---S-------

Organism: Rhizopus oryzae (NCBI:txid64495)

Solvent-accessible surface area (backbone atoms only — not comparable to full-atom values): 28129 Å² total; per-residue (Å²): 108,94,83,48,60,45,75,78,68,72,34,54,78,76,96,59,94,81,62,55,92,86,66,46,56,73,49,78,45,78,41,45,37,52,98,40,35,59,46,84,88,38,44,72,57,52,53,47,50,64,54,43,72,70,42,96,67,24,50,60,32,27,48,68,34,28,32,37,38,38,18,37,21,36,79,93,40,98,40,46,34,38,27,35,49,49,54,58,47,50,44,46,58,22,30,24,42,77,72,48,81,70,40,73,23,36,66,86,56,68,32,66,54,43,48,37,53,45,36,41,52,51,45,52,52,51,30,56,77,70,71,45,80,87,49,92,91,54,56,64,25,74,43,66,50,52,68,88,70,65,49,43,73,47,76,57,60,84,85,46,56,66,55,50,52,48,9,76,68,39,48,83,65,70,65,49,27,34,29,70,40,63,45,77,43,38,38,92,82,31,98,62,52,30,34,40,35,34,27,42,42,74,74,49,72,56,57,23,70,98,84,32,42,47,48,39,34,17,30,41,29,37,50,52,48,54,52,69,68,60,41,52,52,51,31,58,62,53,70,51,62,47,83,46,35,33,32,68,48,73,89,41,50,87,85,51,50,79,55,11,35,58,65,66,64,71,68,37,29,19,49,43,35,43,40,32,41,34,46,45,53,67,54,52,72,46,44,49,35,35,19,37,49,14,58,70,27,43,88,83,35,48,68,62,13,54,56,30,52,55,42,48,49,57,47,102,84,71,54,63,60,42,73,60,49,41,72,74,31,39,22,50,64,46,42,34,71,77,39,60,70,59,40,71,57,52,72,42,57,46,28,45,37,40,36,44,58,70,63,47,77,39,50,22,30,34,14,39,88,84,32,63,44,42,46,27,34,48,44,63,49,44,66,48,74,56,96,91,41,81,48,63,34,58,54,36,53,50,55,72,77,42,59,76,36,72,34,36,58,46,66,41,65,43,81,76,78,46,53,77,74,88,55,45,73,56,64,45,83,44,80,31,48,57,58,63,37,19,28,54,47,1,47,50,47,40,51,40,53,48,26,76,74,67,35,63,92,58,40,42,55,25,34,39,40,40,33,34,46,30,82,78,23,46,47,57,61,49,70,62,53,54,47,31,40,73,73,56,53,21,71,43,75,45,76,19,47,65,64,51,94,65,91,61,95,55,75,66,63,100,76,78,76,84,79,86,130

Nearest PDB structures (foldseek):
  6njr-assembly1_A  TM=8.678E-01  e=2.091E-39  Rattus norvegicus
  5urh-assembly1_A  TM=8.671E-01  e=2.495E-39  Rattus norvegicus
  4y9r-assembly2_B  TM=8.277E-01  e=1.094E-39  Rattus norvegicus
  3qfr-assembly2_B  TM=8.696E-01  e=9.534E-37  Homo sapiens
  3es9-assembly2_B  TM=7.801E-01  e=3.884E-26  Rattus norvegicus